Protein AF-A0AAD5EU45-F1 (afdb_monomer_lite)

Foldseek 3Di:
DDDDDDDPDPPVPLPPPQWKKKKKAWPQGIDIDIGDDVPQPVPDDVSNLVVVLCCQCQNDPPPHHVLRCLCRRCPPNTQMAMEMEGEFAWDPPPDPDDTDGDPLHTDPLVSVVSVLVVVCVSHVSHQQHYYYWYWHFAPDPCDPPNDDDGGTDIGTDDDPDDDDDDDDDDPPDDDDDDDDDDPPPVPDDRDGGDDRSVPDPCVPADPLLVQLQVCLQCLPLVSLVVSVVPDDPPDDHPDDSLVSNLSSPVNVLLVQLLVCLLVLVQVSNVVSLVVQCPPPSHDRPLDPSCVNSLLNNLLNLSLSNVLVNLVSVNADDLSSLQNNLQVAPSNLSVVVSNVVSPDDQQDHDFDRSLLSNLLYPNSNLSSLVVPHDQADAGPVQAGSLLSLLLHPDPCSLVSNVSSVVSPHDLLSHPNLLNLLVHPDAPVSSLVSNVSNVVVPRDQFRWHCPVPVVCVVVWTGGSLLSLQQVCVVQPPRHPSVVVNLSSLVVPHDQCDAIPVRDGSLNSHDDDVSNCSSVVSVVVVVPDD

Sequence (527 aa):
MLNPRSRAFDLGLSALCRCTGLIVYSQNGAYGAHFFEAAAWGRGDAAFKEHVEDFLKNGARGSGGLAEFAATLTKDNAGVAAYILTPQQELPDDAEGAPGWVENKLMYGDQVQKLVDLLPEIIPQLRVHIQVNHYQALDGMTGEDGEDVNPGQARLLDTTARGRILLQYDPSNNGVRTYGPNLAVSQLEPGLPYKDPTADPSAGISPESLALSGASDAGDVSRVRALLSSLPDGTTLSIPPAHYLRRARFRSAGNDLKDASKAGEVERVRMVVQAWRADPSLENPITEDMDMPLILAAQNAKSEVVRFFLDEGVPVSPTAVKLAAREGDEAIDVFQAFLDHGWDINSFDRIPALHSATKSLPLTKWFLKNGADPNLISKDGHTPLDFAVTHSTPDVPSVIDLLLSSGALLAHSNALHNALITTHADSDCIAMMGLLLEKGFDVNALSFANQPEFQTRNPSTALHWAVRKHSARRGKKNMLARVGWLLEHGADVEVRDLKGKTPVEGASDEALIELLRGKKDSKKGTA

Secondary structure (DSSP, 8-state):
----S------S-TT-SS-EEEEEEETTEEEEEEE-IIIIITTHHHHHHHHHHHHHHH-STTS--HHHHHHHHTGGG--EEEEEEEEEEEPPTTSSSSS-EEEEEETTHHHHHHHHHHHHHH-GGGGG-EEEEEEEE------TT----SPPPEEE----SS--------TT--S---------GGG---PPP---TTS-TTTT--HHHHHHHHHHHTT-HHHHHHHHHTPPTT---SS-HHHHHHHHHHHHHHHHHHHHHHHT-HHHHHHHHHHHHH-TTSPPSSSGGGHHHHHHHHHTT-HHHHHHHHHTTPPPPHHHHHHHTTTGGGGHHHHHHHHHTT--TT--SSS-HHHHHTT-HHHHHHHHHTT--TTPPPTTS--HHHHHTT---TTHHHHHHHHHHTT--GGG--HHHHHHHSSS-HHHHHHHHHHHHHTT--TTPPTTTT-GGGGGG----HHHHHHHHHHHTTTTS-HHHHHHHHHHTT--TT---TTS--TGGG--SHHHHHHHHHHHHHTTS--

Structure (mmCIF, N/CA/C/O backbone):
data_AF-A0AAD5EU45-F1
#
_entry.id   AF-A0AAD5EU45-F1
#
loop_
_atom_site.group_PDB
_atom_site.id
_atom_site.type_symbol
_atom_site.label_atom_id
_atom_site.label_alt_id
_atom_site.label_comp_id
_atom_site.label_asym_id
_atom_site.label_entity_id
_atom_site.label_seq_id
_atom_site.pdbx_PDB_ins_code
_atom_site.Cartn_x
_atom_site.Cartn_y
_atom_site.Cartn_z
_atom_site.occupancy
_atom_site.B_iso_or_equiv
_atom_site.auth_seq_id
_atom_site.auth_comp_id
_atom_site.auth_asym_id
_atom_site.auth_atom_id
_atom_site.pdbx_PDB_model_num
ATOM 1 N N . MET A 1 1 ? 2.512 -23.106 -17.720 1.00 22.39 1 MET A N 1
ATOM 2 C CA . MET A 1 1 ? 2.597 -23.138 -16.246 1.00 22.39 1 MET A CA 1
ATOM 3 C C . MET A 1 1 ? 3.998 -22.679 -15.829 1.00 22.39 1 MET A C 1
ATOM 5 O O . MET A 1 1 ? 4.949 -23.379 -16.134 1.00 22.39 1 MET A O 1
ATOM 9 N N . LEU A 1 2 ? 4.061 -21.484 -15.214 1.00 22.84 2 LEU A N 1
ATOM 10 C CA . LEU A 1 2 ? 5.120 -20.834 -14.398 1.00 22.84 2 LEU A CA 1
ATOM 11 C C . LEU A 1 2 ? 6.506 -20.414 -14.994 1.00 22.84 2 LEU A C 1
ATOM 13 O O . LEU A 1 2 ? 7.453 -21.189 -15.004 1.00 22.84 2 LEU A O 1
ATOM 17 N N . ASN A 1 3 ? 6.578 -19.126 -15.394 1.00 30.89 3 ASN A N 1
ATOM 18 C CA . ASN A 1 3 ? 7.456 -17.980 -14.997 1.00 30.89 3 ASN A CA 1
ATOM 19 C C . ASN A 1 3 ? 9.022 -18.042 -14.931 1.00 30.89 3 ASN A C 1
ATOM 21 O O . ASN A 1 3 ? 9.577 -18.715 -14.059 1.00 30.89 3 ASN A O 1
ATOM 25 N N . PRO A 1 4 ? 9.726 -17.191 -15.724 1.00 24.84 4 PRO A N 1
ATOM 26 C CA . PRO A 1 4 ? 11.022 -16.554 -15.367 1.00 24.84 4 PRO A CA 1
ATOM 27 C C . PRO A 1 4 ? 11.101 -15.037 -15.755 1.00 24.84 4 PRO A C 1
ATOM 29 O O . PRO A 1 4 ? 10.540 -14.666 -16.774 1.00 24.84 4 PRO A O 1
ATOM 32 N N . ARG A 1 5 ? 11.841 -14.083 -15.157 1.00 27.70 5 ARG A N 1
ATOM 33 C CA . ARG A 1 5 ? 12.869 -13.989 -14.097 1.00 27.70 5 ARG A CA 1
ATOM 34 C C . ARG A 1 5 ? 13.254 -12.489 -13.931 1.00 27.70 5 ARG A C 1
ATOM 36 O O . ARG A 1 5 ? 14.053 -11.986 -14.714 1.00 27.70 5 ARG A O 1
ATOM 43 N N . SER A 1 6 ? 12.873 -11.873 -12.827 1.00 26.42 6 SER A N 1
ATOM 44 C CA . SER A 1 6 ? 13.724 -11.362 -11.760 1.00 26.42 6 SER A CA 1
ATOM 45 C C . SER A 1 6 ? 12.862 -11.395 -10.500 1.00 26.42 6 SER A C 1
ATOM 47 O O . SER A 1 6 ? 11.794 -10.801 -10.357 1.00 26.42 6 SER A O 1
ATOM 49 N N . ARG A 1 7 ? 13.284 -12.266 -9.593 1.00 29.55 7 ARG A N 1
ATOM 50 C CA . ARG A 1 7 ? 12.714 -12.311 -8.261 1.00 29.55 7 ARG A CA 1
ATOM 51 C C . ARG A 1 7 ? 13.495 -11.284 -7.465 1.00 29.55 7 ARG A C 1
ATOM 53 O O . ARG A 1 7 ? 14.724 -11.370 -7.422 1.00 29.55 7 ARG A O 1
ATOM 60 N N . ALA A 1 8 ? 12.786 -10.357 -6.828 1.00 27.95 8 ALA A N 1
ATOM 61 C CA . ALA A 1 8 ? 13.292 -9.734 -5.619 1.00 27.95 8 ALA A CA 1
ATOM 62 C C . ALA A 1 8 ? 13.858 -10.850 -4.734 1.00 27.95 8 ALA A C 1
ATOM 64 O O . ALA A 1 8 ? 13.216 -11.880 -4.508 1.00 27.95 8 ALA A O 1
ATOM 65 N N . PHE A 1 9 ? 15.112 -10.685 -4.348 1.00 31.22 9 PHE A N 1
ATOM 66 C CA . PHE A 1 9 ? 15.833 -11.693 -3.607 1.00 31.22 9 PHE A CA 1
ATOM 67 C C . PHE A 1 9 ? 15.594 -11.437 -2.127 1.00 31.22 9 PHE A C 1
ATOM 69 O O . PHE A 1 9 ? 16.183 -10.529 -1.548 1.00 31.22 9 PHE A O 1
ATOM 76 N N . ASP A 1 10 ? 14.703 -12.216 -1.526 1.00 32.62 10 ASP A N 1
ATOM 77 C CA . ASP A 1 10 ? 14.605 -12.301 -0.077 1.00 32.62 10 ASP A CA 1
ATOM 78 C C . ASP A 1 10 ? 15.494 -13.464 0.369 1.00 32.62 10 ASP A C 1
ATOM 80 O O . ASP A 1 10 ? 15.181 -14.633 0.147 1.00 32.62 10 ASP A O 1
ATOM 84 N N . LEU A 1 11 ? 16.654 -13.149 0.946 1.00 32.88 11 LEU A N 1
ATOM 85 C CA . LEU A 1 11 ? 17.562 -14.151 1.513 1.00 32.88 11 LEU A CA 1
ATOM 86 C C . LEU A 1 11 ? 17.004 -14.763 2.822 1.00 32.88 11 LEU A C 1
ATOM 88 O O . LEU A 1 11 ? 17.735 -15.464 3.516 1.00 32.88 11 LEU A O 1
ATOM 92 N N . GLY A 1 12 ? 15.759 -14.454 3.222 1.00 32.50 12 GLY A N 1
ATOM 93 C CA . GLY A 1 12 ? 15.328 -14.593 4.617 1.00 32.50 12 GLY A CA 1
ATOM 94 C C . GLY A 1 12 ? 16.119 -13.654 5.535 1.00 32.50 12 GLY A C 1
ATOM 95 O O . GLY A 1 12 ? 16.142 -13.818 6.751 1.00 32.50 12 GLY A O 1
ATOM 96 N N . LEU A 1 13 ? 16.790 -12.667 4.934 1.00 36.28 13 LEU A N 1
ATOM 97 C CA . LEU A 1 13 ? 17.600 -11.646 5.582 1.00 36.28 13 LEU A CA 1
ATOM 98 C C . LEU A 1 13 ? 16.760 -10.391 5.815 1.00 36.28 13 LEU A C 1
ATOM 100 O O . LEU A 1 13 ? 17.263 -9.271 5.738 1.00 36.28 13 LEU A O 1
ATOM 104 N N . SER A 1 14 ? 15.491 -10.572 6.184 1.00 32.91 14 SER A N 1
ATOM 105 C CA . SER A 1 14 ? 14.615 -9.537 6.740 1.00 32.91 14 SER A CA 1
ATOM 106 C C . SER A 1 14 ? 15.114 -9.026 8.105 1.00 32.91 14 SER A C 1
ATOM 108 O O . SER A 1 14 ? 14.323 -8.628 8.947 1.00 32.91 14 SER A O 1
ATOM 110 N N . ALA A 1 15 ? 16.416 -9.121 8.369 1.00 34.00 15 ALA A N 1
ATOM 111 C CA . ALA A 1 15 ? 17.097 -8.810 9.610 1.00 34.00 15 ALA A CA 1
ATOM 112 C C . ALA A 1 15 ? 18.589 -8.525 9.354 1.00 34.00 15 ALA A C 1
ATOM 114 O O . ALA A 1 15 ? 19.418 -8.891 10.183 1.00 34.00 15 ALA A O 1
ATOM 115 N N . LEU A 1 16 ? 18.976 -7.898 8.230 1.00 39.44 16 LEU A N 1
ATOM 116 C CA . LEU A 1 16 ? 20.341 -7.365 8.089 1.00 39.44 16 LEU A CA 1
ATOM 117 C C . LEU A 1 16 ? 20.495 -6.088 8.924 1.00 39.44 16 LEU A C 1
ATOM 119 O O . LEU A 1 16 ? 20.596 -4.969 8.434 1.00 39.44 16 LEU A O 1
ATOM 123 N N . CYS A 1 17 ? 20.542 -6.333 10.223 1.00 43.28 17 CYS A N 1
ATOM 124 C CA . CYS A 1 17 ? 21.034 -5.544 11.339 1.00 43.28 17 CYS A CA 1
ATOM 125 C C . CYS A 1 17 ? 22.485 -5.053 11.189 1.00 43.28 17 CYS A C 1
ATOM 127 O O . CYS A 1 17 ? 23.255 -5.207 12.127 1.00 43.28 17 CYS A O 1
ATOM 129 N N . ARG A 1 18 ? 22.906 -4.529 10.027 1.00 50.75 18 ARG A N 1
ATOM 130 C CA . ARG A 1 18 ? 24.334 -4.227 9.762 1.00 50.75 18 ARG A CA 1
ATOM 131 C C . ARG A 1 18 ? 25.237 -5.475 9.907 1.00 50.75 18 ARG A C 1
ATOM 133 O O . ARG A 1 18 ? 26.339 -5.421 10.439 1.00 50.75 18 ARG A O 1
ATOM 140 N N . CYS A 1 19 ? 24.758 -6.629 9.445 1.00 54.72 19 CYS A N 1
ATOM 141 C CA . CYS A 1 19 ? 25.350 -7.938 9.721 1.00 54.72 19 CYS A CA 1
ATOM 142 C C . CYS A 1 19 ? 26.057 -8.541 8.476 1.00 54.72 19 CYS A C 1
ATOM 144 O O . CYS A 1 19 ? 25.716 -8.213 7.344 1.00 54.72 19 CYS A O 1
ATOM 146 N N . THR A 1 20 ? 27.059 -9.416 8.656 1.00 63.62 20 THR A N 1
ATOM 147 C CA . THR A 1 20 ? 27.813 -10.030 7.530 1.00 63.62 20 THR A CA 1
ATOM 148 C C . THR A 1 20 ? 27.309 -11.445 7.230 1.00 63.62 20 THR A C 1
ATOM 150 O O . THR A 1 20 ? 27.144 -12.253 8.145 1.00 63.62 20 THR A O 1
ATOM 153 N N . GLY A 1 21 ? 27.095 -11.773 5.953 1.00 68.69 21 GLY A N 1
ATOM 154 C CA . GLY A 1 21 ? 26.659 -13.093 5.479 1.00 68.69 21 GLY A CA 1
ATOM 155 C C . GLY A 1 21 ? 27.736 -13.855 4.700 1.00 68.69 21 GLY A C 1
ATOM 156 O O . GLY A 1 21 ? 28.569 -13.251 4.031 1.00 68.69 21 GLY A O 1
ATOM 157 N N . LEU A 1 22 ? 27.695 -15.189 4.748 1.00 72.19 22 LEU A N 1
ATOM 158 C CA . LEU A 1 22 ? 28.527 -16.104 3.959 1.00 72.19 22 LEU A CA 1
ATOM 159 C C . LEU A 1 22 ? 27.644 -17.142 3.263 1.00 72.19 22 LEU A C 1
ATOM 161 O O . LEU A 1 22 ? 26.809 -17.781 3.899 1.00 72.19 22 LEU A O 1
ATOM 165 N N . ILE A 1 23 ? 27.885 -17.366 1.976 1.00 67.31 23 ILE A N 1
ATOM 166 C CA . ILE A 1 23 ? 27.244 -18.409 1.175 1.00 67.31 23 ILE A CA 1
ATOM 167 C C . ILE A 1 23 ? 28.338 -19.179 0.438 1.00 67.31 23 ILE A C 1
ATOM 169 O O . ILE A 1 23 ? 29.120 -18.580 -0.288 1.00 67.31 23 ILE A O 1
ATOM 173 N N . VAL A 1 24 ? 28.389 -20.499 0.578 1.00 64.38 24 VAL A N 1
ATOM 174 C CA . VAL A 1 24 ? 29.283 -21.380 -0.189 1.00 64.38 24 VAL A CA 1
ATOM 175 C C . VAL A 1 24 ? 28.426 -22.338 -0.997 1.00 64.38 24 VAL A C 1
ATOM 177 O O . VAL A 1 24 ? 27.511 -22.942 -0.451 1.00 64.38 24 VAL A O 1
ATOM 180 N N . TYR A 1 25 ? 28.689 -22.495 -2.289 1.00 59.91 25 TYR A N 1
ATOM 181 C CA . TYR A 1 25 ? 27.845 -23.310 -3.159 1.00 59.91 25 TYR A CA 1
ATOM 182 C C . TYR A 1 25 ? 28.654 -24.072 -4.207 1.00 59.91 25 TYR A C 1
ATOM 184 O O . TYR A 1 25 ? 29.772 -23.698 -4.564 1.00 59.91 25 TYR A O 1
ATOM 192 N N . SER A 1 26 ? 28.067 -25.161 -4.694 1.00 60.56 26 SER A N 1
ATOM 193 C CA . SER A 1 26 ? 28.571 -25.974 -5.796 1.00 60.56 26 SER A CA 1
ATOM 194 C C . SER A 1 26 ? 27.420 -26.667 -6.524 1.00 60.56 26 SER A C 1
ATOM 196 O O . SER A 1 26 ? 26.250 -26.530 -6.168 1.00 60.56 26 SER A O 1
ATOM 198 N N . GLN A 1 27 ? 27.752 -27.481 -7.526 1.00 51.25 27 GLN A N 1
ATOM 199 C CA . GLN A 1 27 ? 26.784 -28.348 -8.211 1.00 51.25 27 GLN A CA 1
ATOM 200 C C . GLN A 1 27 ? 26.157 -29.410 -7.290 1.00 51.25 27 GLN A C 1
ATOM 202 O O . GLN A 1 27 ? 25.120 -29.975 -7.628 1.00 51.25 27 GLN A O 1
ATOM 207 N N . ASN A 1 28 ? 26.769 -29.667 -6.131 1.00 48.06 28 ASN A N 1
ATOM 208 C CA . ASN A 1 28 ? 26.369 -30.724 -5.206 1.00 48.06 28 ASN A CA 1
ATOM 209 C C . ASN A 1 28 ? 25.684 -30.207 -3.934 1.00 48.06 28 ASN A C 1
ATOM 211 O O . ASN A 1 28 ? 25.278 -31.015 -3.099 1.00 48.06 28 ASN A O 1
ATOM 215 N N . GLY A 1 29 ? 25.544 -28.889 -3.762 1.00 51.66 29 GLY A N 1
ATOM 216 C CA . GLY A 1 29 ? 24.835 -28.311 -2.622 1.00 51.66 29 GLY A CA 1
ATOM 217 C C . GLY A 1 29 ? 25.193 -26.855 -2.338 1.00 51.66 29 GLY A C 1
ATOM 218 O O . GLY A 1 29 ? 25.948 -26.226 -3.077 1.00 51.66 29 GLY A O 1
ATOM 219 N N . ALA A 1 30 ? 24.657 -26.329 -1.235 1.00 56.16 30 ALA A N 1
ATOM 220 C CA . ALA A 1 30 ? 24.977 -25.001 -0.723 1.00 56.16 30 ALA A CA 1
ATOM 221 C C . ALA A 1 30 ? 25.004 -24.982 0.814 1.00 56.16 30 ALA A C 1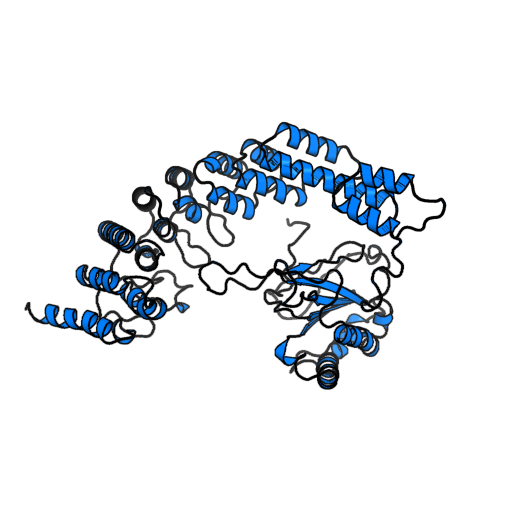
ATOM 223 O O . ALA A 1 30 ? 24.303 -25.757 1.463 1.00 56.16 30 ALA A O 1
ATOM 224 N N . TYR A 1 31 ? 25.805 -24.080 1.373 1.00 61.16 31 TYR A N 1
ATOM 225 C CA . TYR A 1 31 ? 25.955 -23.782 2.793 1.00 61.16 31 TYR A CA 1
ATOM 226 C C . TYR A 1 31 ? 25.794 -22.273 3.007 1.00 61.16 31 TYR A C 1
ATOM 228 O O . TYR A 1 31 ? 26.350 -21.485 2.242 1.00 61.16 31 TYR A O 1
ATOM 236 N N . GLY A 1 32 ? 25.057 -21.863 4.040 1.00 62.25 32 GLY A N 1
ATOM 237 C CA . GLY A 1 32 ? 24.809 -20.454 4.359 1.00 62.25 32 GLY A CA 1
ATOM 238 C C . GLY A 1 32 ? 25.018 -20.154 5.842 1.00 62.25 32 GLY A C 1
ATOM 239 O O . GLY A 1 32 ? 24.657 -20.964 6.692 1.00 62.25 32 GLY A O 1
ATOM 240 N N . ALA A 1 33 ? 25.589 -18.990 6.149 1.00 62.22 33 ALA A N 1
ATOM 241 C CA . ALA A 1 33 ? 25.830 -18.509 7.507 1.00 62.22 33 ALA A CA 1
ATOM 242 C C . ALA A 1 33 ? 25.665 -16.983 7.613 1.00 62.22 33 ALA A C 1
ATOM 244 O O . ALA A 1 33 ? 25.878 -16.259 6.641 1.00 62.22 33 ALA A O 1
ATOM 245 N N . HIS A 1 34 ? 25.310 -16.494 8.804 1.00 61.84 34 HIS A N 1
ATOM 246 C CA . HIS A 1 34 ? 25.114 -15.071 9.095 1.00 61.84 34 HIS A CA 1
ATOM 247 C C . HIS A 1 34 ? 25.688 -14.704 10.473 1.00 61.84 34 HIS A C 1
ATOM 249 O O . HIS A 1 34 ? 25.480 -15.442 11.438 1.00 61.84 34 HIS A O 1
ATOM 255 N N . PHE A 1 35 ? 26.392 -13.572 10.579 1.00 61.50 35 PHE A N 1
ATOM 256 C CA . PHE A 1 35 ? 27.145 -13.162 11.772 1.00 61.50 35 PHE A CA 1
ATOM 257 C C . PHE A 1 35 ? 26.635 -11.811 12.331 1.00 61.50 35 PHE A C 1
ATOM 259 O O . PHE A 1 35 ? 26.698 -10.800 11.633 1.00 61.50 35 PHE A O 1
ATOM 266 N N . PHE A 1 36 ? 26.155 -11.787 13.590 1.00 50.12 36 PHE A N 1
ATOM 267 C CA . PHE A 1 36 ? 25.565 -10.607 14.263 1.00 50.12 36 PHE A CA 1
ATOM 268 C C . PHE A 1 36 ? 26.579 -9.726 15.028 1.00 50.12 36 PHE A C 1
ATOM 270 O O . PHE A 1 36 ? 27.476 -10.241 15.704 1.00 50.12 36 PHE A O 1
ATOM 277 N N . GLU A 1 37 ? 26.338 -8.407 15.010 1.00 48.25 37 GLU A N 1
ATOM 278 C CA . GLU A 1 37 ? 27.181 -7.306 15.523 1.00 48.25 37 GLU A CA 1
ATOM 279 C C . GLU A 1 37 ? 27.624 -7.467 17.000 1.00 48.25 37 GLU A C 1
ATOM 281 O O . GLU A 1 37 ? 28.813 -7.416 17.314 1.00 48.25 37 GLU A O 1
ATOM 286 N N . ALA A 1 38 ? 26.703 -7.761 17.927 1.00 35.72 38 ALA A N 1
ATOM 287 C CA . ALA A 1 38 ? 27.009 -7.740 19.367 1.00 35.72 38 ALA A CA 1
ATOM 288 C C . ALA A 1 38 ? 27.622 -9.040 19.932 1.00 35.72 38 ALA A C 1
ATOM 290 O O . ALA A 1 38 ? 28.241 -9.022 20.997 1.00 35.72 38 ALA A O 1
ATOM 291 N N . ALA A 1 39 ? 27.464 -10.176 19.243 1.00 40.50 39 ALA A N 1
ATOM 292 C CA . ALA A 1 39 ? 27.905 -11.482 19.746 1.00 40.50 39 ALA A CA 1
ATOM 293 C C . ALA A 1 39 ? 29.197 -11.990 19.087 1.00 40.50 39 ALA A C 1
ATOM 295 O O . ALA A 1 39 ? 29.985 -12.649 19.762 1.00 40.50 39 ALA A O 1
ATOM 296 N N . ALA A 1 40 ? 29.439 -11.666 17.810 1.00 44.31 40 ALA A N 1
ATOM 297 C CA . ALA A 1 40 ? 30.619 -12.143 17.082 1.00 44.31 40 ALA A CA 1
ATOM 298 C C . ALA A 1 40 ? 31.750 -11.097 16.969 1.00 44.31 40 ALA A C 1
ATOM 300 O O . ALA A 1 40 ? 32.910 -11.485 16.896 1.00 44.31 40 ALA A O 1
ATOM 301 N N . TRP A 1 41 ? 31.451 -9.790 17.025 1.00 47.34 41 TRP A N 1
ATOM 302 C CA . TRP A 1 41 ? 32.401 -8.729 16.634 1.00 47.34 41 TRP A CA 1
ATOM 303 C C . TRP A 1 41 ? 32.811 -7.822 17.812 1.00 47.34 41 TRP A C 1
ATOM 305 O O . TRP A 1 41 ? 33.841 -7.156 17.758 1.00 47.34 41 TRP A O 1
ATOM 315 N N . GLY A 1 42 ? 32.065 -7.851 18.925 1.00 40.31 42 GLY A N 1
ATOM 316 C CA . GLY A 1 42 ? 32.251 -6.966 20.087 1.00 40.31 42 GLY A CA 1
ATOM 317 C C . GLY A 1 42 ? 33.303 -7.373 21.137 1.00 40.31 42 GLY A C 1
ATOM 318 O O . GLY A 1 42 ? 33.395 -6.710 22.167 1.00 40.31 42 GLY A O 1
ATOM 319 N N . ARG A 1 43 ? 34.090 -8.448 20.943 1.00 37.72 43 ARG A N 1
ATOM 320 C CA . ARG A 1 43 ? 35.090 -8.933 21.937 1.00 37.72 43 ARG A CA 1
ATOM 321 C C . ARG A 1 43 ? 36.551 -8.881 21.473 1.00 37.72 43 ARG A C 1
ATOM 323 O O . ARG A 1 43 ? 37.396 -9.602 22.001 1.00 37.72 43 ARG A O 1
ATOM 330 N N . GLY A 1 44 ? 36.862 -8.008 20.520 1.00 49.09 44 GLY A N 1
ATOM 331 C CA . GLY A 1 44 ? 38.217 -7.853 20.002 1.00 49.09 44 GLY A CA 1
ATOM 332 C C . GLY A 1 44 ? 38.646 -8.974 19.049 1.00 49.09 44 GLY A C 1
ATOM 333 O O . GLY A 1 44 ? 38.026 -10.028 18.920 1.00 49.09 44 GLY A O 1
ATOM 334 N N . ASP A 1 45 ? 39.746 -8.703 18.361 1.00 53.81 45 ASP A N 1
ATOM 335 C CA . ASP A 1 45 ? 40.134 -9.335 17.100 1.00 53.81 45 ASP A CA 1
ATOM 336 C C . ASP A 1 45 ? 40.563 -10.819 17.222 1.00 53.81 45 ASP A C 1
ATOM 338 O O . ASP A 1 45 ? 40.503 -11.586 16.257 1.00 53.81 45 ASP A O 1
ATOM 342 N N . ALA A 1 46 ? 40.968 -11.238 18.428 1.00 53.44 46 ALA A N 1
ATOM 343 C CA . ALA A 1 46 ? 41.381 -12.609 18.740 1.00 53.44 46 ALA A CA 1
ATOM 344 C C . ALA A 1 46 ? 40.190 -13.538 19.045 1.00 53.44 46 ALA A C 1
ATOM 346 O O . ALA A 1 46 ? 40.144 -14.660 18.547 1.00 53.44 46 ALA A O 1
ATOM 347 N N . ALA A 1 47 ? 39.199 -13.052 19.801 1.00 52.72 47 ALA A N 1
ATOM 348 C CA . ALA A 1 47 ? 37.994 -13.817 20.132 1.00 52.72 47 ALA A CA 1
ATOM 349 C C . ALA A 1 47 ? 37.067 -14.002 18.916 1.00 52.72 47 ALA A C 1
ATOM 351 O O . ALA A 1 47 ? 36.325 -14.984 18.853 1.00 52.72 47 ALA A O 1
ATOM 352 N N . PHE A 1 48 ? 37.135 -13.074 17.950 1.00 56.97 48 PHE A N 1
ATOM 353 C CA . PHE A 1 48 ? 36.456 -13.166 16.655 1.00 56.97 48 PHE A CA 1
ATOM 354 C C . PHE A 1 48 ? 36.933 -14.380 15.851 1.00 56.97 48 PHE A C 1
ATOM 356 O O . PHE A 1 48 ? 36.116 -15.205 15.441 1.00 56.97 48 PHE A O 1
ATOM 363 N N . LYS A 1 49 ? 38.258 -14.509 15.659 1.00 59.78 49 LYS A N 1
ATOM 364 C CA . LYS A 1 49 ? 38.839 -15.606 14.875 1.00 59.78 49 LYS A CA 1
ATOM 365 C C . LYS A 1 49 ? 38.430 -16.959 15.457 1.00 59.78 49 LYS A C 1
ATOM 367 O O . LYS A 1 49 ? 37.951 -17.806 14.717 1.00 59.78 49 LYS A O 1
ATOM 372 N N . GLU A 1 50 ? 38.552 -17.120 16.773 1.00 64.94 50 GLU A N 1
ATOM 373 C CA . GLU A 1 50 ? 38.249 -18.376 17.464 1.00 64.94 50 GLU A CA 1
ATOM 374 C C . GLU A 1 50 ? 36.770 -18.784 17.331 1.00 64.94 50 GLU A C 1
ATOM 376 O O . GLU A 1 50 ? 36.486 -19.931 16.999 1.00 64.94 50 GLU A O 1
ATOM 381 N N . HIS A 1 51 ? 35.821 -17.851 17.491 1.00 67.31 51 HIS A N 1
ATOM 382 C CA . HIS A 1 51 ? 34.388 -18.159 17.371 1.00 67.31 51 HIS A CA 1
ATOM 383 C C . HIS A 1 51 ? 33.936 -18.459 15.939 1.00 67.31 51 HIS A C 1
ATOM 385 O O . HIS A 1 51 ? 33.133 -19.367 15.727 1.00 67.31 51 HIS A O 1
ATOM 391 N N . VAL A 1 52 ? 34.403 -17.685 14.953 1.00 72.06 52 VAL A N 1
ATOM 392 C CA . VAL A 1 52 ? 34.020 -17.895 13.547 1.00 72.06 52 VAL A CA 1
ATOM 393 C C . VAL A 1 52 ? 34.639 -19.185 13.018 1.00 72.06 52 VAL A C 1
ATOM 395 O O . VAL A 1 52 ? 33.970 -19.952 12.328 1.00 72.06 52 VAL A O 1
ATOM 398 N N . GLU A 1 53 ? 35.892 -19.457 13.375 1.00 75.06 53 GLU A N 1
ATOM 399 C CA . GLU A 1 53 ? 36.584 -20.685 13.001 1.00 75.06 53 GLU A CA 1
ATOM 400 C C . GLU A 1 53 ? 35.939 -21.925 13.629 1.00 75.06 53 GLU A C 1
ATOM 402 O O . GLU A 1 53 ? 35.683 -22.897 12.915 1.00 75.06 53 GLU A O 1
ATOM 407 N N . ASP A 1 54 ? 35.606 -21.877 14.923 1.00 71.94 54 ASP A N 1
ATOM 408 C CA . ASP A 1 54 ? 34.875 -22.950 15.602 1.00 71.94 54 ASP A CA 1
ATOM 409 C C . ASP A 1 54 ? 33.498 -23.177 14.967 1.00 71.94 54 ASP A C 1
ATOM 411 O O . ASP A 1 54 ? 33.159 -24.305 14.617 1.00 71.94 54 ASP A O 1
ATOM 415 N N . PHE A 1 55 ? 32.737 -22.112 14.699 1.00 72.44 55 PHE A N 1
ATOM 416 C CA . PHE A 1 55 ? 31.435 -22.226 14.044 1.00 72.44 55 PHE A CA 1
ATOM 417 C C . PHE A 1 55 ? 31.532 -22.841 12.639 1.00 72.44 55 PHE A C 1
ATOM 419 O O . PHE A 1 55 ? 30.742 -23.717 12.290 1.00 72.44 55 PHE A O 1
ATOM 426 N N . LEU A 1 56 ? 32.502 -22.429 11.818 1.00 75.94 56 LEU A N 1
ATOM 427 C CA . LEU A 1 56 ? 32.663 -22.988 10.473 1.00 75.94 56 LEU A CA 1
ATOM 428 C C . LEU A 1 56 ? 33.161 -24.438 10.494 1.00 75.94 56 LEU A C 1
ATOM 430 O O . LEU A 1 56 ? 32.839 -25.200 9.583 1.00 75.94 56 LEU A O 1
ATOM 434 N N . LYS A 1 57 ? 33.922 -24.852 11.508 1.00 79.06 57 LYS A N 1
ATOM 435 C CA . LYS A 1 57 ? 34.409 -26.234 11.617 1.00 79.06 57 LYS A CA 1
ATOM 436 C C . LYS A 1 57 ? 33.385 -27.165 12.266 1.00 79.06 57 LYS A C 1
ATOM 438 O O . LYS A 1 57 ? 33.163 -28.261 11.764 1.00 79.06 57 LYS A O 1
ATOM 443 N N . ASN A 1 58 ? 32.733 -26.710 13.329 1.00 70.25 58 ASN A N 1
ATOM 444 C CA . ASN A 1 58 ? 31.949 -27.551 14.233 1.00 70.25 58 ASN A CA 1
ATOM 445 C C . ASN A 1 58 ? 30.441 -27.234 14.224 1.00 70.25 58 ASN A C 1
ATOM 447 O O . ASN A 1 58 ? 29.640 -28.058 14.666 1.00 70.25 58 ASN A O 1
ATOM 451 N N . GLY A 1 59 ? 30.030 -26.087 13.674 1.00 62.38 59 GLY A N 1
ATOM 452 C CA . GLY A 1 59 ? 28.631 -25.654 13.608 1.00 62.38 59 GLY A CA 1
ATOM 453 C C . GLY A 1 59 ? 28.051 -25.231 14.963 1.00 62.38 59 GLY A C 1
ATOM 454 O O . GLY A 1 59 ? 28.669 -25.381 16.016 1.00 62.38 59 GLY A O 1
ATOM 455 N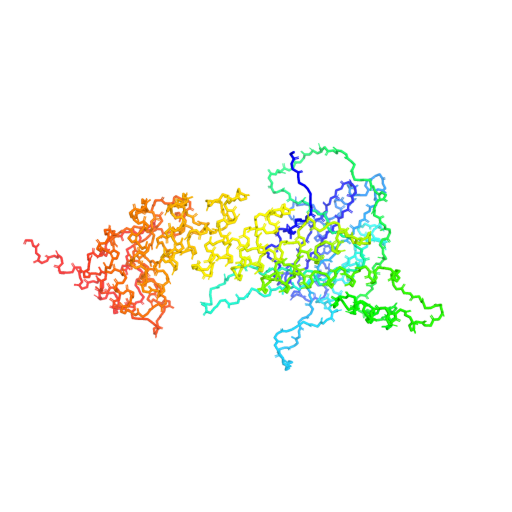 N . ALA A 1 60 ? 26.822 -24.710 14.961 1.00 54.03 60 ALA A N 1
ATOM 456 C CA . ALA A 1 60 ? 26.078 -24.447 16.194 1.00 54.03 60 ALA A CA 1
ATOM 457 C C . ALA A 1 60 ? 25.242 -25.682 16.563 1.00 54.03 60 ALA A C 1
ATOM 459 O O . ALA A 1 60 ? 24.550 -26.219 15.706 1.00 54.03 60 ALA A O 1
ATOM 460 N N . ARG A 1 61 ? 25.308 -26.130 17.830 1.00 45.31 61 ARG A N 1
ATOM 461 C CA . ARG A 1 61 ? 24.536 -27.247 18.440 1.00 45.31 61 ARG A CA 1
ATOM 462 C C . ARG A 1 61 ? 23.657 -28.051 17.455 1.00 45.31 61 ARG A C 1
ATOM 464 O O . ARG A 1 61 ? 22.448 -27.848 17.392 1.00 45.31 61 ARG A O 1
ATOM 471 N N . GLY A 1 62 ? 24.272 -28.994 16.736 1.00 42.62 62 GLY A N 1
ATOM 472 C CA . GLY A 1 62 ? 23.574 -29.978 15.898 1.00 42.62 62 GLY A CA 1
ATOM 473 C C . GLY A 1 62 ? 23.316 -29.593 14.435 1.00 42.62 62 GLY A C 1
ATOM 474 O O . GLY A 1 62 ? 22.691 -30.385 13.739 1.00 42.62 62 GLY A O 1
ATOM 475 N N . SER A 1 63 ? 23.782 -28.433 13.949 1.00 50.78 63 SER A N 1
ATOM 476 C CA . SER A 1 63 ? 23.585 -28.006 12.550 1.00 50.78 63 SER A CA 1
ATOM 477 C C . SER A 1 63 ? 24.647 -28.505 11.562 1.00 50.78 63 SER A C 1
ATOM 479 O O . SER A 1 63 ? 24.421 -28.415 10.359 1.00 50.78 63 SER A O 1
ATOM 481 N N . GLY A 1 64 ? 25.795 -28.979 12.059 1.00 58.31 64 GLY A N 1
ATOM 482 C CA . GLY A 1 64 ? 26.985 -29.268 11.258 1.00 58.31 64 GLY A CA 1
ATOM 483 C C . GLY A 1 64 ? 27.661 -28.002 10.721 1.00 58.31 64 GLY A C 1
ATOM 484 O O . GLY A 1 64 ? 26.999 -27.070 10.262 1.00 58.31 64 GLY A O 1
ATOM 485 N N . GLY A 1 65 ? 28.986 -27.912 10.843 1.00 71.94 65 GLY A N 1
ATOM 486 C CA . GLY A 1 65 ? 29.767 -26.776 10.332 1.00 71.94 65 GLY A CA 1
ATOM 487 C C . GLY A 1 65 ? 30.019 -26.875 8.825 1.00 71.94 65 GLY A C 1
ATOM 488 O O . GLY A 1 65 ? 29.850 -27.935 8.224 1.00 71.94 65 GLY A O 1
ATOM 489 N N . LEU A 1 66 ? 30.509 -25.801 8.201 1.00 78.81 66 LEU A N 1
ATOM 490 C CA . LEU A 1 66 ? 30.972 -25.807 6.805 1.00 78.81 66 LEU A CA 1
ATOM 491 C C . LEU A 1 66 ? 31.952 -26.959 6.512 1.00 78.81 66 LEU A C 1
ATOM 493 O O . LEU A 1 66 ? 31.892 -27.539 5.430 1.00 78.81 66 LEU A O 1
ATOM 497 N N . ALA A 1 67 ? 32.819 -27.325 7.462 1.00 79.19 67 ALA A N 1
ATOM 498 C CA . ALA A 1 67 ? 33.738 -28.455 7.305 1.00 79.19 67 ALA A CA 1
ATOM 499 C C . ALA A 1 67 ? 33.015 -29.802 7.101 1.00 79.19 67 ALA A C 1
ATOM 501 O O . ALA A 1 67 ? 33.485 -30.640 6.334 1.00 79.19 67 ALA A O 1
ATOM 502 N N . GLU A 1 68 ? 31.850 -29.997 7.721 1.00 75.75 68 GLU A N 1
ATOM 503 C CA . GLU A 1 68 ? 31.021 -31.191 7.526 1.00 75.75 68 GLU A CA 1
ATOM 504 C C . GLU A 1 68 ? 30.365 -31.194 6.135 1.00 75.75 68 GLU A C 1
ATOM 506 O O . GLU A 1 68 ? 30.329 -32.215 5.444 1.00 75.75 68 GLU A O 1
ATOM 511 N N . PHE A 1 69 ? 29.920 -30.024 5.667 1.00 73.12 69 PHE A N 1
ATOM 512 C CA . PHE A 1 69 ? 29.316 -29.866 4.341 1.00 73.12 69 PHE A CA 1
ATOM 513 C C . PHE A 1 69 ? 30.336 -29.881 3.195 1.00 73.12 69 PHE A C 1
ATOM 515 O O . PHE A 1 69 ? 29.973 -30.210 2.063 1.00 73.12 69 PHE A O 1
ATOM 522 N N . ALA A 1 70 ? 31.611 -29.586 3.463 1.00 80.81 70 ALA A N 1
ATOM 523 C CA . ALA A 1 70 ? 32.672 -29.492 2.462 1.00 80.81 70 ALA A CA 1
ATOM 524 C C . ALA A 1 70 ? 32.789 -30.749 1.587 1.00 80.81 70 ALA A C 1
ATOM 526 O O . ALA A 1 70 ? 32.894 -30.642 0.365 1.00 80.81 70 ALA A O 1
ATOM 527 N N . ALA A 1 71 ? 32.710 -31.945 2.175 1.00 78.06 71 ALA A N 1
ATOM 528 C CA . ALA A 1 71 ? 32.795 -33.200 1.423 1.00 78.06 71 ALA A CA 1
ATOM 529 C C . ALA A 1 71 ? 31.618 -33.385 0.449 1.00 78.06 71 ALA A C 1
ATOM 531 O O . ALA A 1 71 ? 31.786 -33.925 -0.643 1.00 78.06 71 ALA A O 1
ATOM 532 N N . THR A 1 72 ? 30.432 -32.897 0.820 1.00 70.75 72 THR A N 1
ATOM 533 C CA . THR A 1 72 ? 29.249 -32.917 -0.048 1.00 70.75 72 THR A CA 1
ATOM 534 C C . THR A 1 72 ? 29.400 -31.901 -1.173 1.00 70.75 72 THR A C 1
ATOM 536 O O . THR A 1 72 ? 29.202 -32.239 -2.336 1.00 70.75 72 THR A O 1
ATOM 539 N N . LEU A 1 73 ? 29.822 -30.678 -0.844 1.00 63.25 73 LEU A N 1
ATOM 540 C CA . LEU A 1 73 ? 30.008 -29.601 -1.817 1.00 63.25 73 LEU A CA 1
ATOM 541 C C . LEU A 1 73 ? 31.064 -29.957 -2.871 1.00 63.25 73 LEU A C 1
ATOM 543 O O . LEU A 1 73 ? 30.861 -29.706 -4.055 1.00 63.25 73 LEU A O 1
ATOM 547 N N . THR A 1 74 ? 32.157 -30.589 -2.460 1.00 73.06 74 THR A N 1
ATOM 548 C CA . THR A 1 74 ? 33.319 -30.877 -3.318 1.00 73.06 74 THR A CA 1
ATOM 549 C C . THR A 1 74 ? 33.307 -32.273 -3.944 1.00 73.06 74 THR A C 1
ATOM 551 O O . THR A 1 74 ? 34.268 -32.670 -4.611 1.00 73.06 74 THR A O 1
ATOM 554 N N . LYS A 1 75 ? 32.218 -33.029 -3.753 1.00 69.12 75 LYS A N 1
ATOM 555 C CA . LYS A 1 75 ? 32.051 -34.373 -4.310 1.00 69.12 75 LYS A CA 1
ATOM 556 C C . LYS A 1 75 ? 32.282 -34.375 -5.831 1.00 69.12 75 LYS A C 1
ATOM 558 O O . LYS A 1 75 ? 31.931 -33.425 -6.524 1.00 69.12 75 LYS A O 1
ATOM 563 N N . ASP A 1 76 ? 32.901 -35.430 -6.353 1.00 73.12 76 ASP A N 1
ATOM 564 C CA . ASP A 1 76 ? 33.174 -35.595 -7.790 1.00 73.12 76 ASP A CA 1
ATOM 565 C C . ASP A 1 76 ? 33.984 -34.433 -8.417 1.00 73.12 76 ASP A C 1
ATOM 567 O O . ASP A 1 76 ? 33.864 -34.149 -9.607 1.00 73.12 76 ASP A O 1
ATOM 571 N N . ASN A 1 77 ? 34.831 -33.766 -7.616 1.00 66.25 77 ASN A N 1
ATOM 572 C CA . ASN A 1 77 ? 35.618 -32.584 -8.000 1.00 66.25 77 ASN A CA 1
ATOM 573 C C . ASN A 1 77 ? 34.766 -31.410 -8.512 1.00 66.25 77 ASN A C 1
ATOM 575 O O . ASN A 1 77 ? 35.207 -30.645 -9.374 1.00 66.25 77 ASN A O 1
ATOM 579 N N . ALA A 1 78 ? 33.543 -31.256 -7.997 1.00 57.41 78 ALA A N 1
ATOM 580 C CA . ALA A 1 78 ? 32.698 -30.130 -8.362 1.00 57.41 78 ALA A CA 1
ATOM 581 C C . ALA A 1 78 ? 33.351 -28.793 -7.988 1.00 57.41 78 ALA A C 1
ATOM 583 O O . ALA A 1 78 ? 33.863 -28.614 -6.883 1.00 57.41 78 ALA A O 1
ATOM 584 N N . GLY A 1 79 ? 33.283 -27.835 -8.915 1.00 62.81 79 GLY A N 1
ATOM 585 C CA . GLY A 1 79 ? 33.695 -26.461 -8.655 1.00 62.81 79 GLY A CA 1
ATOM 586 C C . GLY A 1 79 ? 32.850 -25.847 -7.540 1.00 62.81 79 GLY A C 1
ATOM 587 O O . GLY A 1 79 ? 31.618 -25.894 -7.587 1.00 62.81 79 GLY A O 1
ATOM 588 N N . VAL A 1 80 ? 33.529 -25.281 -6.549 1.00 63.31 80 VAL A N 1
ATOM 589 C CA . VAL A 1 80 ? 32.953 -24.579 -5.398 1.00 63.31 80 VAL A CA 1
ATOM 590 C C . VAL A 1 80 ? 33.277 -23.099 -5.492 1.00 63.31 80 VAL A C 1
ATOM 592 O O . VAL A 1 80 ? 34.377 -22.727 -5.902 1.00 63.31 80 VAL A O 1
ATOM 595 N N . ALA A 1 81 ? 32.334 -22.266 -5.069 1.00 62.47 81 ALA A N 1
ATOM 596 C CA . ALA A 1 81 ? 32.523 -20.830 -4.951 1.00 62.47 81 ALA A CA 1
ATOM 597 C C . ALA A 1 81 ? 31.897 -20.306 -3.654 1.00 62.47 81 ALA A C 1
ATOM 599 O O . ALA A 1 81 ? 30.938 -20.883 -3.133 1.00 62.47 81 ALA A O 1
ATOM 600 N N . ALA A 1 82 ? 32.450 -19.215 -3.131 1.00 68.56 82 ALA A N 1
ATOM 601 C CA . ALA A 1 82 ? 31.962 -18.557 -1.927 1.00 68.56 82 ALA A CA 1
ATOM 602 C C . ALA A 1 82 ? 31.631 -17.085 -2.183 1.00 68.56 82 ALA A C 1
ATOM 604 O O . ALA A 1 82 ? 32.375 -16.381 -2.863 1.00 68.56 82 ALA A O 1
ATOM 605 N N . TYR A 1 83 ? 30.536 -16.624 -1.587 1.00 66.12 83 TYR A N 1
ATOM 606 C CA . TYR A 1 83 ? 30.095 -15.239 -1.551 1.00 66.12 83 TYR A CA 1
ATOM 607 C C . TYR A 1 83 ? 30.056 -14.747 -0.109 1.00 66.12 83 TYR A C 1
ATOM 609 O O . TYR A 1 83 ? 29.377 -15.339 0.728 1.00 66.12 83 TYR A O 1
ATOM 617 N N . ILE A 1 84 ? 30.740 -13.645 0.173 1.00 71.69 84 ILE A N 1
ATOM 618 C CA . ILE A 1 84 ? 30.660 -12.926 1.446 1.00 71.69 84 ILE A CA 1
ATOM 619 C C . ILE A 1 84 ? 29.902 -11.626 1.189 1.00 71.69 84 ILE A C 1
ATOM 621 O O . ILE A 1 84 ? 30.188 -10.934 0.217 1.00 71.69 84 ILE A O 1
ATOM 625 N N . LEU A 1 85 ? 28.922 -11.306 2.027 1.00 68.88 85 LEU A N 1
ATOM 626 C CA . LEU A 1 85 ? 28.084 -10.112 1.923 1.00 68.88 85 LEU A CA 1
ATOM 627 C C . LEU A 1 85 ? 28.307 -9.248 3.167 1.00 68.88 85 LEU A C 1
ATOM 629 O O . LEU A 1 85 ? 27.978 -9.698 4.260 1.00 68.88 85 LEU A O 1
ATOM 633 N N . THR A 1 86 ? 28.845 -8.037 3.021 1.00 67.44 86 THR A N 1
ATOM 634 C CA . THR A 1 86 ? 29.136 -7.131 4.154 1.00 67.44 86 THR A CA 1
ATOM 635 C C . THR A 1 86 ? 28.502 -5.743 3.960 1.00 67.44 86 THR A C 1
ATOM 637 O O . THR A 1 86 ? 28.393 -5.288 2.819 1.00 67.44 86 THR A O 1
ATOM 640 N N . PRO A 1 87 ? 28.041 -5.050 5.014 1.00 59.28 87 PRO A N 1
ATOM 641 C CA . PRO A 1 87 ? 27.568 -3.675 4.881 1.00 59.28 87 PRO A CA 1
ATOM 642 C C . PRO A 1 87 ? 28.699 -2.696 4.509 1.00 59.28 87 PRO A C 1
ATOM 644 O O . PRO A 1 87 ? 29.888 -2.963 4.703 1.00 59.28 87 PRO A O 1
ATOM 647 N N . GLN A 1 88 ? 28.327 -1.540 3.962 1.00 59.88 88 GLN A N 1
ATOM 648 C CA . GLN A 1 88 ? 29.259 -0.445 3.672 1.00 59.88 88 GLN A CA 1
ATOM 649 C C . GLN A 1 88 ? 29.670 0.308 4.953 1.00 59.88 88 GLN A C 1
ATOM 651 O O . GLN A 1 88 ? 28.926 0.309 5.925 1.00 59.88 88 GLN A O 1
ATOM 656 N N . GLN A 1 89 ? 30.844 0.949 4.992 1.00 61.56 89 GLN A N 1
ATOM 657 C CA . GLN A 1 89 ? 31.257 1.774 6.137 1.00 61.56 89 GLN A CA 1
ATOM 658 C C . GLN A 1 89 ? 30.448 3.086 6.222 1.00 61.56 89 GLN A C 1
ATOM 660 O O . GLN A 1 89 ? 30.303 3.789 5.223 1.00 61.56 89 GLN A O 1
ATOM 665 N N . GLU A 1 90 ? 29.975 3.441 7.420 1.00 54.88 90 GLU A N 1
ATOM 666 C CA . GLU A 1 90 ? 29.278 4.711 7.703 1.00 54.88 90 GLU A CA 1
ATOM 667 C C . GLU A 1 90 ? 30.256 5.893 7.785 1.00 54.88 90 GLU A C 1
ATOM 669 O O . GLU A 1 90 ? 31.407 5.733 8.212 1.00 54.88 90 GLU A O 1
ATOM 674 N N . LEU A 1 91 ? 29.809 7.082 7.362 1.00 52.84 91 LEU A N 1
ATOM 675 C CA . LEU A 1 91 ? 30.528 8.325 7.643 1.00 52.84 91 LEU A CA 1
ATOM 676 C C . LEU A 1 91 ? 30.527 8.598 9.159 1.00 52.84 91 LEU A C 1
ATOM 678 O O . LEU A 1 91 ? 29.540 8.292 9.824 1.00 52.84 91 LEU A O 1
ATOM 682 N N . PRO A 1 92 ? 31.606 9.178 9.709 1.00 50.88 92 PRO A N 1
ATOM 683 C CA . PRO A 1 92 ? 31.626 9.648 11.091 1.00 50.88 92 PRO A CA 1
ATOM 684 C C . PRO A 1 92 ? 30.481 10.633 11.383 1.00 50.88 92 PRO A C 1
ATOM 686 O O . PRO A 1 92 ? 30.168 11.470 10.534 1.00 50.88 92 PRO A O 1
ATOM 689 N N . ASP A 1 93 ? 29.906 10.566 12.589 1.00 43.22 93 ASP A N 1
ATOM 690 C CA . ASP A 1 93 ? 28.772 11.404 13.028 1.00 43.22 93 ASP A CA 1
ATOM 691 C C . ASP A 1 93 ? 29.042 12.926 12.947 1.00 43.22 93 ASP A C 1
ATOM 693 O O . ASP A 1 93 ? 28.112 13.729 12.994 1.00 43.22 93 ASP A O 1
ATOM 697 N N . ASP A 1 94 ? 30.308 13.340 12.840 1.00 44.31 94 ASP A N 1
ATOM 698 C CA . ASP A 1 94 ? 30.776 14.728 12.779 1.00 44.31 94 ASP A CA 1
ATOM 699 C C . ASP A 1 94 ? 31.049 15.252 11.353 1.00 44.31 94 ASP A C 1
ATOM 701 O O . ASP A 1 94 ? 31.470 16.400 11.189 1.00 44.31 94 ASP A O 1
ATOM 705 N N . ALA A 1 95 ? 30.792 14.459 10.309 1.00 44.19 95 ALA A N 1
ATOM 706 C CA . ALA A 1 95 ? 30.909 14.911 8.924 1.00 44.19 95 ALA A CA 1
ATOM 707 C C . ALA A 1 95 ? 29.738 15.844 8.533 1.00 44.19 95 ALA A C 1
ATOM 709 O O . ALA A 1 95 ? 28.574 15.458 8.606 1.00 44.19 95 ALA A O 1
ATOM 710 N N . GLU A 1 96 ? 30.019 17.076 8.079 1.00 30.77 96 GLU A N 1
ATOM 711 C CA . GLU A 1 96 ? 28.982 18.008 7.598 1.00 30.77 96 GLU A CA 1
ATOM 712 C C . GLU A 1 96 ? 28.292 17.478 6.322 1.00 30.77 96 GLU A C 1
ATOM 714 O O . GLU A 1 96 ? 28.855 17.505 5.226 1.00 30.77 96 GLU A O 1
ATOM 719 N N . GLY A 1 97 ? 27.046 17.012 6.461 1.00 40.97 97 GLY A N 1
ATOM 720 C CA . GLY A 1 97 ? 26.204 16.490 5.379 1.00 40.97 97 GLY A CA 1
ATOM 721 C C . GLY A 1 97 ? 25.143 15.517 5.907 1.00 40.97 97 GLY A C 1
ATOM 722 O O . GLY A 1 97 ? 25.219 15.072 7.045 1.00 40.97 97 GLY A O 1
ATOM 723 N N . ALA A 1 98 ? 24.117 15.207 5.107 1.00 32.91 98 ALA A N 1
ATOM 724 C CA . ALA A 1 98 ? 23.107 14.191 5.446 1.00 32.91 98 ALA A CA 1
ATOM 725 C C . ALA A 1 98 ? 23.761 12.820 5.757 1.00 32.91 98 ALA A C 1
ATOM 727 O O . ALA A 1 98 ? 24.855 12.572 5.245 1.00 32.91 98 ALA A O 1
ATOM 728 N N . PRO A 1 99 ? 23.110 11.917 6.529 1.00 39.97 99 PRO A N 1
ATOM 729 C CA . PRO A 1 99 ? 23.638 10.575 6.795 1.00 39.97 99 PRO A CA 1
ATOM 730 C C . PRO A 1 99 ? 24.080 9.904 5.490 1.00 39.97 99 PRO A C 1
ATOM 732 O O . PRO A 1 99 ? 23.322 9.840 4.518 1.00 39.97 99 PRO A O 1
ATOM 735 N N . GLY A 1 100 ? 25.334 9.458 5.450 1.00 49.12 100 GLY A N 1
ATOM 736 C CA . GLY A 1 100 ? 25.977 8.978 4.233 1.00 49.12 100 GLY A CA 1
ATOM 737 C C . GLY A 1 100 ? 27.003 7.884 4.508 1.00 49.12 100 GLY A C 1
ATOM 738 O O . GLY A 1 100 ? 27.447 7.681 5.636 1.00 49.12 100 GLY A O 1
ATOM 739 N N . TRP A 1 101 ? 27.369 7.164 3.453 1.00 53.62 101 TRP A N 1
ATOM 740 C CA . TRP A 1 101 ? 28.262 6.009 3.502 1.00 53.62 101 TRP A CA 1
ATOM 741 C C . TRP A 1 101 ? 29.568 6.334 2.779 1.00 53.62 101 TRP A C 1
ATOM 743 O O . TRP A 1 101 ? 29.573 7.079 1.797 1.00 53.62 101 TRP A O 1
ATOM 753 N N . VAL A 1 102 ? 30.681 5.765 3.241 1.00 51.03 102 VAL A N 1
ATOM 754 C CA . VAL A 1 102 ? 31.974 5.900 2.566 1.00 51.03 102 VAL A CA 1
ATOM 755 C C . VAL A 1 102 ? 31.977 4.992 1.341 1.00 51.03 102 VAL A C 1
ATOM 757 O O . VAL A 1 102 ? 31.980 3.764 1.463 1.00 51.03 102 VAL A O 1
ATOM 760 N N . GLU A 1 103 ? 31.959 5.591 0.149 1.00 49.19 103 GLU A N 1
ATOM 761 C CA . GLU A 1 103 ? 31.976 4.870 -1.127 1.00 49.19 103 GLU A CA 1
ATOM 762 C C . GLU A 1 103 ? 33.124 3.846 -1.179 1.00 49.19 103 GLU A C 1
ATOM 764 O O . GLU A 1 103 ? 34.268 4.170 -0.861 1.00 49.19 103 GLU A O 1
ATOM 769 N N . ASN A 1 104 ? 32.810 2.598 -1.551 1.00 49.22 104 ASN A N 1
ATOM 770 C CA . ASN A 1 104 ? 33.771 1.501 -1.738 1.00 49.22 104 ASN A CA 1
ATOM 771 C C . ASN A 1 104 ? 34.596 1.089 -0.507 1.00 49.22 104 ASN A C 1
ATOM 773 O O . ASN A 1 104 ? 35.627 0.434 -0.658 1.00 49.22 104 ASN A O 1
ATOM 777 N N . LYS A 1 105 ? 34.161 1.425 0.712 1.00 52.53 105 LYS A N 1
ATOM 778 C CA . LYS A 1 105 ? 34.848 1.000 1.935 1.00 52.53 105 LYS A CA 1
ATOM 779 C C . LYS A 1 105 ? 34.012 -0.017 2.703 1.00 52.53 105 LYS A C 1
ATOM 781 O O . LYS A 1 105 ? 32.879 0.267 3.092 1.00 52.53 105 LYS A O 1
ATOM 786 N N . LEU A 1 106 ? 34.568 -1.215 2.896 1.00 56.31 106 LEU A N 1
ATOM 787 C CA . LEU A 1 106 ? 33.891 -2.281 3.631 1.00 56.31 106 LEU A CA 1
ATOM 788 C C . LEU A 1 106 ? 33.791 -1.915 5.106 1.00 56.31 106 LEU A C 1
ATOM 790 O O . LEU A 1 106 ? 34.777 -1.503 5.726 1.00 56.31 106 LEU A O 1
ATOM 794 N N . MET A 1 107 ? 32.623 -2.154 5.690 1.00 58.09 107 MET A N 1
ATOM 795 C CA . MET A 1 107 ? 32.550 -2.262 7.134 1.00 58.09 107 MET A CA 1
ATOM 796 C C . MET A 1 107 ? 33.355 -3.502 7.551 1.00 58.09 107 MET A C 1
ATOM 798 O O . MET A 1 107 ? 33.219 -4.574 6.957 1.00 58.09 107 MET A O 1
ATOM 802 N N . TYR A 1 108 ? 34.230 -3.327 8.546 1.00 62.06 108 TYR A N 1
ATOM 803 C CA . TYR A 1 108 ? 35.043 -4.396 9.131 1.00 62.06 108 TYR A CA 1
ATOM 804 C C . TYR A 1 108 ? 35.960 -5.161 8.145 1.00 62.06 108 TYR A C 1
ATOM 806 O O . TYR A 1 108 ? 36.028 -6.396 8.151 1.00 62.06 108 TYR A O 1
ATOM 814 N N . GLY A 1 109 ? 36.663 -4.431 7.273 1.00 66.56 109 GLY A N 1
ATOM 815 C CA . GLY A 1 109 ? 37.538 -5.015 6.246 1.00 66.56 109 GLY A CA 1
ATOM 816 C C . GLY A 1 109 ? 38.535 -6.060 6.771 1.00 66.56 109 GLY A C 1
ATOM 817 O O . GLY A 1 109 ? 38.673 -7.119 6.161 1.00 66.56 109 GLY A O 1
ATOM 818 N N . ASP A 1 110 ? 39.150 -5.827 7.934 1.00 65.94 110 ASP A N 1
ATOM 819 C CA . ASP A 1 110 ? 40.130 -6.746 8.535 1.00 65.94 110 ASP A CA 1
ATOM 820 C C . ASP A 1 110 ? 39.515 -8.115 8.883 1.00 65.94 110 ASP A C 1
ATOM 822 O O . ASP A 1 110 ? 40.114 -9.170 8.665 1.00 65.94 110 ASP A O 1
ATOM 826 N N . GLN A 1 111 ? 38.289 -8.120 9.405 1.00 67.81 111 GLN A N 1
ATOM 827 C CA . GLN A 1 111 ? 37.551 -9.331 9.761 1.00 67.81 111 GLN A CA 1
ATOM 828 C C . GLN A 1 111 ? 37.075 -10.098 8.523 1.00 67.81 111 GLN A C 1
ATOM 830 O O . GLN A 1 111 ? 37.131 -11.330 8.500 1.00 67.81 111 GLN A O 1
ATOM 835 N N . VAL A 1 112 ? 36.641 -9.382 7.481 1.00 72.88 112 VAL A N 1
ATOM 836 C CA . VAL A 1 112 ? 36.287 -9.981 6.187 1.00 72.88 112 VAL A CA 1
ATOM 837 C C . VAL A 1 112 ? 37.513 -10.636 5.553 1.00 72.88 112 VAL A C 1
ATOM 839 O O . VAL A 1 112 ? 37.417 -11.771 5.087 1.00 72.88 112 VAL A O 1
ATOM 842 N N . GLN A 1 113 ? 38.678 -9.987 5.614 1.00 73.06 113 GLN A N 1
ATOM 843 C CA . GLN A 1 113 ? 39.927 -10.549 5.104 1.00 73.06 113 GLN A CA 1
ATOM 844 C C . GLN A 1 113 ? 40.299 -11.854 5.822 1.00 73.06 113 GLN A C 1
ATOM 846 O O . GLN A 1 113 ? 40.600 -12.854 5.174 1.00 73.06 113 GLN A O 1
ATOM 851 N N . LYS A 1 114 ? 40.166 -11.905 7.152 1.00 74.56 114 LYS A N 1
ATOM 852 C CA . LYS A 1 114 ? 40.390 -13.145 7.918 1.00 74.56 114 LYS A CA 1
ATOM 853 C C . LYS A 1 114 ? 39.461 -14.282 7.504 1.00 74.56 114 LYS A C 1
ATOM 855 O O . LYS A 1 114 ? 39.881 -15.437 7.493 1.00 74.56 114 LYS A O 1
ATOM 860 N N . LEU A 1 115 ? 38.205 -13.975 7.179 1.00 74.38 115 LEU A N 1
ATOM 861 C CA . LEU A 1 115 ? 37.261 -14.971 6.680 1.00 74.38 115 LEU A CA 1
ATOM 862 C C . LEU A 1 115 ? 37.684 -15.486 5.297 1.00 74.38 115 LEU A C 1
ATOM 864 O O . LEU A 1 115 ? 37.652 -16.693 5.061 1.00 74.38 115 LEU A O 1
ATOM 868 N N . VAL A 1 116 ? 38.123 -14.593 4.408 1.00 73.75 116 VAL A N 1
ATOM 869 C CA . VAL A 1 116 ? 38.650 -14.960 3.085 1.00 73.75 116 VAL A CA 1
ATOM 870 C C . VAL A 1 116 ? 39.874 -15.865 3.201 1.00 73.75 116 VAL A C 1
ATOM 872 O O . VAL A 1 116 ? 39.972 -16.833 2.450 1.00 73.75 116 VAL A O 1
ATOM 875 N N . ASP A 1 117 ? 40.764 -15.605 4.157 1.00 80.25 117 ASP A N 1
ATOM 876 C CA . ASP A 1 117 ? 41.963 -16.418 4.377 1.00 80.25 117 ASP A CA 1
ATOM 877 C C . ASP A 1 117 ? 41.627 -17.806 4.953 1.00 80.25 117 ASP A C 1
ATOM 879 O O . ASP A 1 117 ? 42.243 -18.806 4.579 1.00 80.25 117 ASP A O 1
ATOM 883 N N . LEU A 1 118 ? 40.613 -17.882 5.823 1.00 82.31 118 LEU A N 1
ATOM 884 C CA . LEU A 1 118 ? 40.197 -19.110 6.503 1.00 82.31 118 LEU A CA 1
ATOM 885 C C . LEU A 1 118 ? 39.439 -20.087 5.588 1.00 82.31 118 LEU A C 1
ATOM 887 O O . LEU A 1 118 ? 39.610 -21.303 5.697 1.00 82.31 118 LEU A O 1
ATOM 891 N N . LEU A 1 119 ? 38.583 -19.596 4.686 1.00 82.88 119 LEU A N 1
ATOM 892 C CA . LEU A 1 119 ? 37.743 -20.451 3.831 1.00 82.88 119 LEU A CA 1
ATOM 893 C C . LEU A 1 119 ? 38.554 -21.468 2.993 1.00 82.88 119 LEU A C 1
ATOM 895 O O . LEU A 1 119 ? 38.178 -22.644 2.972 1.00 82.88 119 LEU A O 1
ATOM 899 N N . PRO A 1 120 ? 39.684 -21.089 2.362 1.00 83.75 120 PRO A N 1
ATOM 900 C CA . PRO A 1 120 ? 40.621 -22.006 1.719 1.00 83.75 120 PRO A CA 1
ATOM 901 C C . PRO A 1 120 ? 41.264 -23.068 2.612 1.00 83.75 120 PRO A C 1
ATOM 903 O O . PRO A 1 120 ? 41.744 -24.076 2.091 1.00 83.75 120 PRO A O 1
ATOM 906 N N . GLU A 1 121 ? 41.345 -22.849 3.924 1.00 86.69 121 GLU A N 1
ATOM 907 C CA . GLU A 1 121 ? 41.850 -23.861 4.859 1.00 86.69 121 GLU A CA 1
ATOM 908 C C . GLU A 1 121 ? 40.819 -24.974 5.075 1.00 86.69 121 GLU A C 1
ATOM 910 O O . GLU A 1 121 ? 41.188 -26.134 5.249 1.00 86.69 121 GLU A O 1
ATOM 915 N N . ILE A 1 122 ? 39.528 -24.632 5.012 1.00 83.75 122 ILE A N 1
ATOM 916 C CA . ILE A 1 122 ? 38.410 -25.575 5.157 1.00 83.75 122 ILE A CA 1
ATOM 917 C C . ILE A 1 122 ? 38.107 -26.263 3.819 1.00 83.75 122 ILE A C 1
ATOM 919 O O . ILE A 1 122 ? 37.910 -27.476 3.769 1.00 83.75 122 ILE A O 1
ATOM 923 N N . ILE A 1 123 ? 38.089 -25.499 2.721 1.00 82.88 123 ILE A N 1
ATOM 924 C CA . ILE A 1 123 ? 37.834 -25.989 1.363 1.00 82.88 123 ILE A CA 1
ATOM 925 C C . ILE A 1 123 ? 38.930 -25.461 0.423 1.00 82.88 123 ILE A C 1
ATOM 927 O O . ILE A 1 123 ? 38.794 -24.368 -0.130 1.00 82.88 123 ILE A O 1
ATOM 931 N N . PRO A 1 124 ? 40.004 -26.233 0.164 1.00 82.62 124 PRO A N 1
ATOM 932 C CA . PRO A 1 124 ? 41.142 -25.779 -0.645 1.00 82.62 124 PRO A CA 1
ATOM 933 C C . PRO A 1 124 ? 40.788 -25.290 -2.054 1.00 82.62 124 PRO A C 1
ATOM 935 O O . PRO A 1 124 ? 41.478 -24.440 -2.612 1.00 82.62 124 PRO A O 1
ATOM 938 N N . GLN A 1 125 ? 39.696 -25.803 -2.621 1.00 74.88 125 GLN A N 1
ATOM 939 C CA . GLN A 1 125 ? 39.189 -25.437 -3.945 1.00 74.88 125 GLN A CA 1
ATOM 940 C C . GLN A 1 125 ? 38.629 -24.001 -3.999 1.00 74.88 125 GLN A C 1
ATOM 942 O O . GLN A 1 125 ? 38.526 -23.436 -5.083 1.00 74.88 125 GLN A O 1
ATOM 947 N N . LEU A 1 126 ? 38.337 -23.372 -2.851 1.00 71.00 126 LEU A N 1
ATOM 948 C CA . LEU A 1 126 ? 37.897 -21.974 -2.786 1.00 71.00 126 LEU A CA 1
ATOM 949 C C . LEU A 1 126 ? 39.027 -20.965 -3.035 1.00 71.00 126 LEU A C 1
ATOM 951 O O . LEU A 1 126 ? 38.728 -19.804 -3.290 1.00 71.00 126 LEU A O 1
ATOM 955 N N . ARG A 1 127 ? 40.309 -21.372 -3.053 1.00 66.31 127 ARG A N 1
ATOM 956 C CA . ARG A 1 127 ? 41.455 -20.466 -3.323 1.00 66.31 127 ARG A CA 1
ATOM 957 C C . ARG A 1 127 ? 41.314 -19.647 -4.607 1.00 66.31 127 ARG A C 1
ATOM 959 O O . ARG A 1 127 ? 41.949 -18.608 -4.736 1.00 66.31 127 ARG A O 1
ATOM 966 N N . VAL A 1 128 ? 40.523 -20.136 -5.556 1.00 53.38 128 VAL A N 1
ATOM 967 C CA . VAL A 1 128 ? 40.311 -19.514 -6.865 1.00 53.38 128 VAL A CA 1
ATOM 968 C C . VAL A 1 128 ? 38.971 -18.776 -6.985 1.00 53.38 128 VAL A C 1
ATOM 970 O O . VAL A 1 128 ? 38.825 -17.964 -7.895 1.00 53.38 128 VAL A O 1
ATOM 973 N N . HIS A 1 129 ? 38.007 -19.014 -6.084 1.00 63.88 129 HIS A N 1
ATOM 974 C CA . HIS A 1 129 ? 36.612 -18.579 -6.246 1.00 63.88 129 HIS A CA 1
ATOM 975 C C . HIS A 1 129 ? 35.971 -18.118 -4.928 1.00 63.88 129 HIS A C 1
ATOM 977 O O . HIS A 1 129 ? 35.038 -18.733 -4.410 1.00 63.88 129 HIS A O 1
ATOM 983 N N . ILE A 1 130 ? 36.457 -16.993 -4.407 1.00 60.38 130 ILE A N 1
ATOM 984 C CA . ILE A 1 130 ? 35.809 -16.238 -3.328 1.00 60.38 130 ILE A CA 1
ATOM 985 C C . ILE A 1 130 ? 35.456 -14.857 -3.872 1.00 60.38 130 ILE A C 1
ATOM 987 O O . ILE A 1 130 ? 36.283 -14.211 -4.513 1.00 60.38 130 ILE A O 1
ATOM 991 N N . GLN A 1 131 ? 34.234 -14.407 -3.618 1.00 59.72 131 GLN A N 1
ATOM 992 C CA . GLN A 1 131 ? 33.762 -13.078 -3.976 1.00 59.72 131 GLN A CA 1
ATOM 993 C C . GLN A 1 131 ? 33.197 -12.390 -2.737 1.00 59.72 131 GLN A C 1
ATOM 995 O O . GLN A 1 131 ? 32.326 -12.925 -2.056 1.00 59.72 131 GLN A O 1
ATOM 1000 N N . VAL A 1 132 ? 33.680 -11.184 -2.457 1.00 59.06 132 VAL A N 1
ATOM 1001 C CA . VAL A 1 132 ? 33.146 -10.318 -1.405 1.00 59.06 132 VAL A CA 1
ATOM 1002 C C . VAL A 1 132 ? 32.308 -9.244 -2.083 1.00 59.06 132 VAL A C 1
ATOM 1004 O O . VAL A 1 132 ? 32.798 -8.552 -2.969 1.00 59.06 132 VAL A O 1
ATOM 1007 N N . ASN A 1 133 ? 31.044 -9.122 -1.692 1.00 58.66 133 ASN A N 1
ATOM 1008 C CA . ASN A 1 133 ? 30.141 -8.075 -2.150 1.00 58.66 133 ASN A CA 1
ATOM 1009 C C . ASN A 1 133 ? 29.731 -7.212 -0.964 1.00 58.66 133 ASN A C 1
ATOM 1011 O O . ASN A 1 133 ? 29.630 -7.704 0.165 1.00 58.66 133 ASN A O 1
ATOM 1015 N N . HIS A 1 134 ? 29.428 -5.946 -1.237 1.00 60.50 134 HIS A N 1
ATOM 1016 C CA . HIS A 1 134 ? 28.899 -5.050 -0.224 1.00 60.50 134 HIS A CA 1
ATOM 1017 C C . HIS A 1 134 ? 27.485 -4.569 -0.532 1.00 60.50 134 HIS A C 1
ATOM 1019 O O . HIS A 1 134 ? 27.057 -4.474 -1.688 1.00 60.50 134 HIS A O 1
ATOM 1025 N N . TYR A 1 135 ? 26.744 -4.285 0.533 1.00 55.72 135 TYR A N 1
ATOM 1026 C CA . TYR A 1 135 ? 25.378 -3.796 0.451 1.00 55.72 135 TYR A CA 1
ATOM 1027 C C . TYR A 1 135 ? 25.189 -2.542 1.308 1.00 55.72 135 TYR A C 1
ATOM 1029 O O . TYR A 1 135 ? 25.811 -2.376 2.354 1.00 55.72 135 TYR A O 1
ATOM 1037 N N . GLN A 1 136 ? 24.305 -1.657 0.859 1.00 50.53 136 GLN A N 1
ATOM 1038 C CA . GLN A 1 136 ? 23.755 -0.588 1.677 1.00 50.53 136 GLN A CA 1
ATOM 1039 C C . GLN A 1 136 ? 22.609 -1.161 2.492 1.00 50.53 136 GLN A C 1
ATOM 1041 O O . GLN A 1 136 ? 21.641 -1.667 1.913 1.00 50.53 136 GLN A O 1
ATOM 1046 N N . ALA A 1 137 ? 22.680 -1.065 3.815 1.00 45.97 137 ALA A N 1
ATOM 1047 C CA . ALA A 1 137 ? 21.464 -1.129 4.606 1.00 45.97 137 ALA A CA 1
ATOM 1048 C C . ALA A 1 137 ? 20.680 0.159 4.306 1.00 45.97 137 ALA A C 1
ATOM 1050 O O . ALA A 1 137 ? 21.189 1.256 4.520 1.00 45.97 137 ALA A O 1
ATOM 1051 N N . LEU A 1 138 ? 19.486 0.052 3.727 1.00 42.00 138 LEU A N 1
ATOM 1052 C CA . LEU A 1 138 ? 18.575 1.186 3.666 1.00 42.00 138 LEU A CA 1
ATOM 1053 C C . LEU A 1 138 ? 17.992 1.309 5.065 1.00 42.00 138 LEU A C 1
ATOM 1055 O O . LEU A 1 138 ? 17.273 0.410 5.516 1.00 42.00 138 LEU A O 1
ATOM 1059 N N . ASP A 1 139 ? 18.321 2.405 5.744 1.00 37.56 139 ASP A N 1
ATOM 1060 C CA . ASP A 1 139 ? 17.632 2.764 6.972 1.00 37.56 139 ASP A CA 1
ATOM 1061 C C . ASP A 1 139 ? 16.136 2.796 6.667 1.00 37.56 139 ASP A C 1
ATOM 1063 O O . ASP A 1 139 ? 15.673 3.454 5.726 1.00 37.56 139 ASP A O 1
ATOM 1067 N N . GLY A 1 140 ? 15.374 2.020 7.437 1.00 35.75 140 GLY A N 1
ATOM 1068 C CA . GLY A 1 140 ? 13.933 2.175 7.452 1.00 35.75 140 GLY A CA 1
ATOM 1069 C C . GLY A 1 140 ? 13.656 3.632 7.794 1.00 35.75 140 GLY A C 1
ATOM 1070 O O . GLY A 1 140 ? 14.125 4.118 8.819 1.00 35.75 140 GLY A O 1
ATOM 1071 N N . MET A 1 141 ? 12.949 4.340 6.911 1.00 27.38 141 MET A N 1
ATOM 1072 C CA . MET A 1 141 ? 12.424 5.668 7.214 1.00 27.38 141 MET A CA 1
ATOM 1073 C C . MET A 1 141 ? 11.747 5.590 8.582 1.00 27.38 141 MET A C 1
ATOM 1075 O O . MET A 1 141 ? 10.738 4.896 8.735 1.00 27.38 141 MET A O 1
ATOM 1079 N N . THR A 1 142 ? 12.306 6.282 9.571 1.00 31.38 142 THR A N 1
ATOM 1080 C CA . THR A 1 142 ? 11.604 6.545 10.816 1.00 31.38 142 THR A CA 1
ATOM 1081 C C . THR A 1 142 ? 10.368 7.348 10.440 1.00 31.38 142 THR A C 1
ATOM 1083 O O . THR A 1 142 ? 10.451 8.485 9.976 1.00 31.38 142 THR A O 1
ATOM 1086 N N . GLY A 1 143 ? 9.193 6.728 10.555 1.00 31.17 143 GLY A N 1
ATOM 1087 C CA . GLY A 1 143 ? 7.951 7.487 10.515 1.00 31.17 143 GLY A CA 1
ATOM 1088 C C . GLY A 1 143 ? 7.978 8.539 11.626 1.00 31.17 143 GLY A C 1
ATOM 1089 O O . GLY A 1 143 ? 8.594 8.321 12.672 1.00 31.17 143 GLY A O 1
ATOM 1090 N N . GLU A 1 144 ? 7.275 9.656 11.429 1.00 32.25 144 GLU A N 1
ATOM 1091 C CA . GLU A 1 144 ? 7.130 10.750 12.411 1.00 32.25 144 GLU A CA 1
ATOM 1092 C C . GLU A 1 144 ? 6.565 10.295 13.781 1.00 32.25 144 GLU A C 1
ATOM 1094 O O . GLU A 1 144 ? 6.536 11.061 14.747 1.00 32.25 144 GLU A O 1
ATOM 1099 N N . ASP A 1 145 ? 6.172 9.025 13.892 1.00 32.50 145 ASP A N 1
ATOM 1100 C CA . ASP A 1 145 ? 5.479 8.436 15.031 1.00 32.50 145 ASP A CA 1
ATOM 1101 C C . ASP A 1 145 ? 6.399 7.651 15.982 1.00 32.50 145 ASP A C 1
ATOM 1103 O O . ASP A 1 145 ? 5.948 7.241 17.052 1.00 32.50 145 ASP A O 1
ATOM 1107 N N . GLY A 1 146 ? 7.674 7.436 15.629 1.00 31.44 146 GLY A N 1
ATOM 1108 C CA . GLY A 1 146 ? 8.635 6.733 16.489 1.00 31.44 146 GLY A CA 1
ATOM 1109 C C . GLY A 1 146 ? 8.267 5.280 16.833 1.00 31.44 146 GLY A C 1
ATOM 1110 O O . GLY A 1 146 ? 8.785 4.747 17.811 1.00 31.44 146 GLY A O 1
ATOM 1111 N N . GLU A 1 147 ? 7.375 4.638 16.071 1.00 29.16 147 GLU A N 1
ATOM 1112 C CA . GLU A 1 147 ? 7.206 3.183 16.117 1.00 29.16 147 GLU A CA 1
ATOM 1113 C C . GLU A 1 147 ? 8.148 2.539 15.091 1.00 29.16 147 GLU A C 1
ATOM 1115 O O . GLU A 1 147 ? 8.192 2.966 13.937 1.00 29.16 147 GLU A O 1
ATOM 1120 N N . ASP A 1 148 ? 8.913 1.534 15.527 1.00 30.98 148 ASP A N 1
ATOM 1121 C CA . ASP A 1 148 ? 9.849 0.765 14.702 1.00 30.98 148 ASP A CA 1
ATOM 1122 C C . ASP A 1 148 ? 9.115 0.112 13.517 1.00 30.98 148 ASP A C 1
ATOM 1124 O O . ASP A 1 148 ? 8.514 -0.963 13.624 1.00 30.98 148 ASP A O 1
ATOM 1128 N N . VAL A 1 149 ? 9.146 0.771 12.359 1.00 29.03 149 VAL A N 1
ATOM 1129 C CA . VAL A 1 149 ? 8.623 0.227 11.107 1.00 29.03 149 VAL A CA 1
ATOM 1130 C C . VAL A 1 149 ? 9.686 -0.695 10.516 1.00 29.03 149 VAL A C 1
ATOM 1132 O O . VAL A 1 149 ? 10.680 -0.204 10.009 1.00 29.03 149 VAL A O 1
ATOM 1135 N N . ASN A 1 150 ? 9.439 -2.007 10.606 1.00 33.72 150 ASN A N 1
ATOM 1136 C CA . ASN A 1 150 ? 9.975 -3.153 9.844 1.00 33.72 150 ASN A CA 1
ATOM 1137 C C . ASN A 1 150 ? 11.446 -3.097 9.321 1.00 33.72 150 ASN A C 1
ATOM 1139 O O . ASN A 1 150 ? 11.825 -2.147 8.644 1.00 33.72 150 ASN A O 1
ATOM 1143 N N . PRO A 1 151 ? 12.261 -4.159 9.504 1.00 31.12 151 PRO A N 1
ATOM 1144 C CA . PRO A 1 151 ? 13.716 -4.130 9.312 1.00 31.12 151 PRO A CA 1
ATOM 1145 C C . PRO A 1 151 ? 14.140 -3.669 7.913 1.00 31.12 151 PRO A C 1
ATOM 1147 O O . PRO A 1 151 ? 13.529 -4.054 6.915 1.00 31.12 151 PRO A O 1
ATOM 1150 N N . GLY A 1 152 ? 15.197 -2.853 7.867 1.00 34.31 152 GLY A N 1
ATOM 1151 C CA . GLY A 1 152 ? 15.695 -2.173 6.671 1.00 34.31 152 GLY A CA 1
ATOM 1152 C C . GLY A 1 152 ? 15.811 -3.063 5.431 1.00 34.31 152 GLY A C 1
ATOM 1153 O O . GLY A 1 152 ? 16.227 -4.220 5.491 1.00 34.31 152 GLY A O 1
ATOM 1154 N N . GLN A 1 153 ? 15.445 -2.506 4.278 1.00 35.62 153 GLN A N 1
ATOM 1155 C CA . GLN A 1 153 ? 15.706 -3.127 2.981 1.00 35.62 153 GLN A CA 1
ATOM 1156 C C . GLN A 1 153 ? 17.203 -2.997 2.670 1.00 35.62 153 GLN A C 1
ATOM 1158 O O . GLN A 1 153 ? 17.785 -1.949 2.894 1.00 35.62 153 GLN A O 1
ATOM 1163 N N . ALA A 1 154 ? 17.860 -4.025 2.141 1.00 34.00 154 ALA A N 1
ATOM 1164 C CA . ALA A 1 154 ? 19.256 -3.916 1.714 1.00 34.00 154 ALA A CA 1
ATOM 1165 C C . ALA A 1 154 ? 19.330 -3.700 0.196 1.00 34.00 154 ALA A C 1
ATOM 1167 O O . ALA A 1 154 ? 18.717 -4.447 -0.567 1.00 34.00 154 ALA A O 1
ATOM 1168 N N . ARG A 1 155 ? 20.106 -2.714 -0.263 1.00 34.25 155 ARG A N 1
ATOM 1169 C CA . ARG A 1 155 ? 20.442 -2.541 -1.683 1.00 34.25 155 ARG A CA 1
ATOM 1170 C C . ARG A 1 155 ? 21.892 -2.962 -1.888 1.00 34.25 155 ARG A C 1
ATOM 1172 O O . ARG A 1 155 ? 22.785 -2.311 -1.362 1.00 34.25 155 ARG A O 1
ATOM 1179 N N . LEU A 1 156 ? 22.149 -4.037 -2.637 1.00 37.38 156 LEU A N 1
ATOM 1180 C CA . LEU A 1 156 ? 23.523 -4.373 -3.038 1.00 37.38 156 LEU A CA 1
ATOM 1181 C C . LEU A 1 156 ? 24.100 -3.205 -3.847 1.00 37.38 156 LEU A C 1
ATOM 1183 O O . LEU A 1 156 ? 23.454 -2.745 -4.793 1.00 37.38 156 LEU A O 1
ATOM 1187 N N . LEU A 1 157 ? 25.280 -2.722 -3.461 1.00 34.31 157 LEU A N 1
ATOM 1188 C CA . LEU A 1 157 ? 25.892 -1.552 -4.093 1.00 34.31 157 LEU A CA 1
ATOM 1189 C C . LEU A 1 157 ? 26.963 -1.923 -5.110 1.00 34.31 157 LEU A C 1
ATOM 1191 O O . LEU A 1 157 ? 27.136 -1.186 -6.076 1.00 34.31 157 LEU A O 1
ATOM 1195 N N . ASP A 1 158 ? 27.590 -3.092 -4.966 1.00 32.62 158 ASP A N 1
ATOM 1196 C CA . ASP A 1 158 ? 28.646 -3.516 -5.879 1.00 32.62 158 ASP A CA 1
ATOM 1197 C C . ASP A 1 158 ? 28.411 -4.926 -6.406 1.00 32.62 158 ASP A C 1
ATOM 1199 O O . ASP A 1 158 ? 28.627 -5.950 -5.754 1.00 32.62 158 ASP A O 1
ATOM 1203 N N . THR A 1 159 ? 27.913 -4.947 -7.636 1.00 28.97 159 THR A N 1
ATOM 1204 C CA . THR A 1 159 ? 28.124 -6.046 -8.560 1.00 28.97 159 THR A CA 1
ATOM 1205 C C . THR A 1 159 ? 29.483 -5.815 -9.205 1.00 28.97 159 THR A C 1
ATOM 1207 O O . THR A 1 159 ? 29.572 -5.070 -10.189 1.00 28.97 159 THR A O 1
ATOM 1210 N N . THR A 1 160 ? 30.532 -6.482 -8.721 1.00 26.88 160 THR A N 1
ATOM 1211 C CA . THR A 1 160 ? 31.721 -6.627 -9.563 1.00 26.88 160 THR A CA 1
ATOM 1212 C C . THR A 1 160 ? 31.271 -7.249 -10.884 1.00 26.88 160 THR A C 1
ATOM 1214 O O . THR A 1 160 ? 30.421 -8.140 -10.937 1.00 26.88 160 THR A O 1
ATOM 1217 N N . ALA A 1 161 ? 31.735 -6.650 -11.974 1.00 30.00 161 ALA A N 1
ATOM 1218 C CA . ALA A 1 161 ? 31.242 -6.856 -13.323 1.00 30.00 161 ALA A CA 1
ATOM 1219 C C . ALA A 1 161 ? 31.057 -8.343 -13.688 1.00 30.00 161 ALA A C 1
ATOM 1221 O O . ALA A 1 161 ? 32.040 -8.992 -14.030 1.00 30.00 161 ALA A O 1
ATOM 1222 N N . ARG A 1 162 ? 29.812 -8.852 -13.637 1.00 25.94 162 ARG A N 1
ATOM 1223 C CA . ARG A 1 162 ? 29.200 -9.946 -14.438 1.00 25.94 162 ARG A CA 1
ATOM 1224 C C . ARG A 1 162 ? 27.956 -10.508 -13.720 1.00 25.94 162 ARG A C 1
ATOM 1226 O O . ARG A 1 162 ? 28.049 -11.066 -12.642 1.00 25.94 162 ARG A O 1
ATOM 1233 N N . GLY A 1 163 ? 26.800 -10.369 -14.372 1.00 24.56 163 GLY A N 1
ATOM 1234 C CA . GLY A 1 163 ? 25.636 -11.272 -14.364 1.00 24.56 163 GLY A CA 1
ATOM 1235 C C . GLY A 1 163 ? 25.254 -12.102 -13.120 1.00 24.56 163 GLY A C 1
ATOM 1236 O O . GLY A 1 163 ? 25.909 -13.079 -12.799 1.00 24.56 163 GLY A O 1
ATOM 1237 N N . ARG A 1 164 ? 24.032 -11.830 -12.627 1.00 23.81 164 ARG A N 1
ATOM 1238 C CA . ARG A 1 164 ? 23.070 -12.727 -11.936 1.00 23.81 164 ARG A CA 1
ATOM 1239 C C . ARG A 1 164 ? 23.516 -13.406 -10.630 1.00 23.81 164 ARG A C 1
ATOM 1241 O O . ARG A 1 164 ? 24.239 -14.392 -10.641 1.00 23.81 164 ARG A O 1
ATOM 1248 N N . ILE A 1 165 ? 22.860 -13.025 -9.532 1.00 28.83 165 ILE A N 1
ATOM 1249 C CA . ILE A 1 165 ? 22.626 -13.925 -8.394 1.00 28.83 165 ILE A CA 1
ATOM 1250 C C . ILE A 1 165 ? 21.275 -14.623 -8.634 1.00 28.83 165 ILE A C 1
ATOM 1252 O O . ILE A 1 165 ? 20.264 -13.967 -8.876 1.00 28.83 165 ILE A O 1
ATOM 1256 N N . LEU A 1 166 ? 21.258 -15.957 -8.604 1.00 24.14 166 LEU A N 1
ATOM 1257 C CA . LEU A 1 166 ? 20.061 -16.803 -8.676 1.00 24.14 166 LEU A CA 1
ATOM 1258 C C . LEU A 1 166 ? 20.150 -17.808 -7.521 1.00 24.14 166 LEU A C 1
ATOM 1260 O O . LEU A 1 166 ? 20.917 -18.759 -7.599 1.00 24.14 166 LEU A O 1
ATOM 1264 N N . LEU A 1 167 ? 19.384 -17.602 -6.451 1.00 28.06 167 LEU A N 1
ATOM 1265 C CA . LEU A 1 167 ? 19.123 -18.596 -5.408 1.00 28.06 167 LEU A CA 1
ATOM 1266 C C . LEU A 1 167 ? 17.643 -18.484 -5.052 1.00 28.06 167 LEU A C 1
ATOM 1268 O O . LEU A 1 167 ? 17.131 -17.423 -4.709 1.00 28.06 167 LEU A O 1
ATOM 1272 N N . GLN A 1 168 ? 16.952 -19.604 -5.194 1.00 23.20 168 GLN A N 1
ATOM 1273 C CA . GLN A 1 168 ? 15.614 -19.815 -4.676 1.00 23.20 168 GLN A CA 1
ATOM 1274 C C . GLN A 1 168 ? 15.777 -20.606 -3.376 1.00 23.20 168 GLN A C 1
ATOM 1276 O O . GLN A 1 168 ? 16.249 -21.739 -3.422 1.00 23.20 168 GLN A O 1
ATOM 1281 N N . TYR A 1 169 ? 15.396 -20.019 -2.241 1.00 26.08 169 TYR A N 1
ATOM 1282 C CA . TYR A 1 169 ? 15.139 -20.747 -0.999 1.00 26.08 169 TYR A CA 1
ATOM 1283 C C . TYR A 1 169 ? 13.618 -20.873 -0.836 1.00 26.08 169 TYR A C 1
ATOM 1285 O O . TYR A 1 169 ? 12.908 -19.871 -0.893 1.00 26.08 169 TYR A O 1
ATOM 1293 N N . ASP A 1 170 ? 13.119 -22.105 -0.718 1.00 25.25 170 ASP A N 1
ATOM 1294 C CA . ASP A 1 170 ? 11.711 -22.424 -0.451 1.00 25.25 170 ASP A CA 1
ATOM 1295 C C . ASP A 1 170 ? 11.604 -22.958 0.992 1.00 25.25 170 ASP A C 1
ATOM 1297 O O . ASP A 1 170 ? 12.219 -23.986 1.291 1.00 25.25 170 ASP A O 1
ATOM 1301 N N . PRO A 1 171 ? 10.865 -22.292 1.900 1.00 25.75 171 PRO A N 1
ATOM 1302 C CA . PRO A 1 171 ? 10.804 -22.660 3.313 1.00 25.75 171 PRO A CA 1
ATOM 1303 C C . PRO A 1 171 ? 9.867 -23.840 3.627 1.00 25.75 171 PRO A C 1
ATOM 1305 O O . PRO A 1 171 ? 9.661 -24.149 4.799 1.00 25.75 171 PRO A O 1
ATOM 1308 N N . SER A 1 172 ? 9.268 -24.500 2.631 1.00 27.22 172 SER A N 1
ATOM 1309 C CA . SER A 1 172 ? 8.166 -25.441 2.875 1.00 27.22 172 SER A CA 1
ATOM 1310 C C . SER A 1 172 ? 8.529 -26.924 3.022 1.00 27.22 172 SER A C 1
ATOM 1312 O O . SER A 1 172 ? 7.623 -27.716 3.268 1.00 27.22 172 SER A O 1
ATOM 1314 N N . ASN A 1 173 ? 9.796 -27.352 2.936 1.00 25.38 173 ASN A N 1
ATOM 1315 C CA . ASN A 1 173 ? 10.096 -28.787 3.063 1.00 25.38 173 ASN A CA 1
ATOM 1316 C C . ASN A 1 173 ? 11.418 -29.114 3.771 1.00 25.38 173 ASN A C 1
ATOM 1318 O O . ASN A 1 173 ? 12.497 -29.119 3.178 1.00 25.38 173 ASN A O 1
ATOM 1322 N N . ASN A 1 174 ? 11.287 -29.469 5.053 1.00 31.08 174 ASN A N 1
ATOM 1323 C CA . ASN A 1 174 ? 12.290 -30.162 5.857 1.00 31.08 174 ASN A CA 1
ATOM 1324 C C . ASN A 1 174 ? 12.856 -31.381 5.112 1.00 31.08 174 ASN A C 1
ATOM 1326 O O . ASN A 1 174 ? 12.161 -32.380 4.971 1.00 31.08 174 ASN A O 1
ATOM 1330 N N . GLY A 1 175 ? 14.137 -31.315 4.742 1.00 32.56 175 GLY A N 1
ATOM 1331 C CA . GLY A 1 175 ? 15.025 -32.467 4.589 1.00 32.56 175 GLY A CA 1
ATOM 1332 C C . GLY A 1 175 ? 14.644 -33.533 3.546 1.00 32.56 175 GLY A C 1
ATOM 1333 O O . GLY A 1 175 ? 13.765 -34.354 3.763 1.00 32.56 175 GLY A O 1
ATOM 1334 N N . VAL A 1 176 ? 15.511 -33.661 2.533 1.00 23.75 176 VAL A N 1
ATOM 1335 C CA . VAL A 1 176 ? 15.796 -34.882 1.741 1.00 23.75 176 VAL A CA 1
ATOM 1336 C C . VAL A 1 176 ? 15.047 -35.076 0.396 1.00 23.75 176 VAL A C 1
ATOM 1338 O O . VAL A 1 176 ? 13.853 -35.333 0.338 1.00 23.75 176 VAL A O 1
ATOM 1341 N N . ARG A 1 177 ? 15.889 -35.143 -0.661 1.00 23.66 177 ARG A N 1
ATOM 1342 C CA . ARG A 1 177 ? 15.783 -35.770 -2.011 1.00 23.66 177 ARG A CA 1
ATOM 1343 C C . ARG A 1 177 ? 15.200 -35.006 -3.225 1.00 23.66 177 ARG A C 1
ATOM 1345 O O . ARG A 1 177 ? 14.015 -35.045 -3.512 1.00 23.66 177 ARG A O 1
ATOM 1352 N N . THR A 1 178 ? 16.157 -34.479 -4.011 1.00 28.34 178 THR A N 1
ATOM 1353 C CA . THR A 1 178 ? 16.403 -34.625 -5.474 1.00 28.34 178 THR A CA 1
ATOM 1354 C C . THR A 1 178 ? 15.237 -34.659 -6.466 1.00 28.34 178 THR A C 1
ATOM 1356 O O . THR A 1 178 ? 14.523 -35.650 -6.470 1.00 28.34 178 THR A O 1
ATOM 1359 N N . TYR A 1 179 ? 15.257 -33.745 -7.454 1.00 21.22 179 TYR A N 1
ATOM 1360 C CA . TYR A 1 179 ? 15.123 -34.036 -8.901 1.00 21.22 179 TYR A CA 1
ATOM 1361 C C . TYR A 1 179 ? 15.845 -32.948 -9.744 1.00 21.22 179 TYR A C 1
ATOM 1363 O O . TYR A 1 179 ? 15.597 -31.762 -9.557 1.00 21.22 179 TYR A O 1
ATOM 1371 N N . GLY A 1 180 ? 16.766 -33.351 -10.638 1.00 22.59 180 GLY A N 1
ATOM 1372 C CA . GLY A 1 180 ? 17.387 -32.498 -11.683 1.00 22.59 180 GLY A CA 1
ATOM 1373 C C . GLY A 1 180 ? 16.530 -32.428 -12.967 1.00 22.59 180 GLY A C 1
ATOM 1374 O O . GLY A 1 180 ? 15.351 -32.769 -12.875 1.00 22.59 180 GLY A O 1
ATOM 1375 N N . PRO A 1 181 ? 17.062 -32.101 -14.176 1.00 28.61 181 PRO A N 1
ATOM 1376 C CA . PRO A 1 181 ? 18.432 -31.716 -14.552 1.00 28.61 181 PRO A CA 1
ATOM 1377 C C . PRO A 1 181 ? 18.532 -30.390 -15.368 1.00 28.61 181 PRO A C 1
ATOM 1379 O O . PRO A 1 181 ? 17.537 -29.832 -15.819 1.00 28.61 181 PRO A O 1
ATOM 1382 N N . ASN A 1 182 ? 19.772 -29.956 -15.634 1.00 26.62 182 ASN A N 1
ATOM 1383 C CA . ASN A 1 182 ? 20.204 -28.953 -16.631 1.00 26.62 182 ASN A CA 1
ATOM 1384 C C . ASN A 1 182 ? 20.118 -27.458 -16.267 1.00 26.62 182 ASN A C 1
ATOM 1386 O O . ASN A 1 182 ? 19.391 -26.681 -16.881 1.00 26.62 182 ASN A O 1
ATOM 1390 N N . LEU A 1 183 ? 21.035 -27.012 -15.407 1.00 26.89 183 LEU A N 1
ATOM 1391 C CA . LEU A 1 183 ? 21.779 -25.783 -15.696 1.00 26.89 183 LEU A CA 1
ATOM 1392 C C . LEU A 1 183 ? 23.185 -26.205 -16.120 1.00 26.89 183 LEU A C 1
ATOM 1394 O O . LEU A 1 183 ? 23.947 -26.749 -15.326 1.00 26.89 183 LEU A O 1
ATOM 1398 N N . ALA A 1 184 ? 23.485 -26.042 -17.409 1.00 24.53 184 ALA A N 1
ATOM 1399 C CA . ALA A 1 184 ? 24.792 -26.368 -17.950 1.00 24.53 184 ALA A CA 1
ATOM 1400 C C . ALA A 1 184 ? 25.843 -25.434 -17.334 1.00 24.53 184 ALA A C 1
ATOM 1402 O O . ALA A 1 184 ? 25.794 -24.215 -17.493 1.00 24.53 184 ALA A O 1
ATOM 1403 N N . VAL A 1 185 ? 26.813 -26.047 -16.660 1.00 29.09 185 VAL A N 1
ATOM 1404 C CA . VAL A 1 185 ? 28.001 -25.447 -16.026 1.00 29.09 185 VAL A CA 1
ATOM 1405 C C . VAL A 1 185 ? 28.805 -24.569 -17.000 1.00 29.09 185 VAL A C 1
ATOM 1407 O O . VAL A 1 185 ? 29.554 -23.694 -16.584 1.00 29.09 185 VAL A O 1
ATOM 1410 N N . SER A 1 186 ? 28.594 -24.735 -18.307 1.00 29.75 186 SER A N 1
ATOM 1411 C CA . SER A 1 186 ? 29.237 -23.986 -19.387 1.00 29.75 186 SER A CA 1
ATOM 1412 C C . SER A 1 186 ? 28.802 -22.517 -19.529 1.00 29.75 186 SER A C 1
ATOM 1414 O O . SER A 1 186 ? 29.260 -21.861 -20.459 1.00 29.75 186 SER A O 1
ATOM 1416 N N . GLN A 1 187 ? 27.905 -21.997 -18.679 1.00 29.28 187 GLN A N 1
ATOM 1417 C CA . GLN A 1 187 ? 27.448 -20.593 -18.719 1.00 29.28 187 GLN A CA 1
ATOM 1418 C C . GLN A 1 187 ? 27.973 -19.717 -17.570 1.00 29.28 187 GLN A C 1
ATOM 1420 O O . GLN A 1 187 ? 27.662 -18.527 -17.523 1.00 29.28 187 GLN A O 1
ATOM 1425 N N . LEU A 1 188 ? 28.776 -20.272 -16.659 1.00 29.80 188 LEU A N 1
ATOM 1426 C CA . LEU A 1 188 ? 29.549 -19.480 -15.706 1.00 29.80 188 LEU A CA 1
ATOM 1427 C C . LEU A 1 188 ? 30.885 -19.143 -16.368 1.00 29.80 188 LEU A C 1
ATOM 1429 O O . LEU A 1 188 ? 31.756 -20.002 -16.492 1.00 29.80 188 LEU A O 1
ATOM 1433 N N . GLU A 1 189 ? 31.039 -17.907 -16.845 1.00 27.55 189 GLU A N 1
ATOM 1434 C CA . GLU A 1 189 ? 32.372 -17.448 -17.229 1.00 27.55 189 GLU A CA 1
ATOM 1435 C C . GLU A 1 189 ? 33.279 -17.394 -15.990 1.00 27.55 189 GLU A C 1
ATOM 1437 O O . GLU A 1 189 ? 32.801 -17.007 -14.921 1.00 27.55 189 GLU A O 1
ATOM 1442 N N . PRO A 1 190 ? 34.582 -17.714 -16.116 1.00 30.30 190 PRO A N 1
ATOM 1443 C CA . PRO A 1 190 ? 35.542 -17.552 -15.030 1.00 30.30 190 PRO A CA 1
ATOM 1444 C C . PRO A 1 190 ? 35.518 -16.101 -14.523 1.00 30.30 190 PRO A C 1
ATOM 1446 O O . PRO A 1 190 ? 35.947 -15.177 -15.216 1.00 30.30 190 PRO A O 1
ATOM 1449 N N . GLY A 1 191 ? 34.947 -15.889 -13.337 1.00 36.00 191 GLY A N 1
ATOM 1450 C CA . GLY A 1 191 ? 35.006 -14.616 -12.624 1.00 36.00 191 GLY A CA 1
ATOM 1451 C C . GLY A 1 191 ? 36.423 -14.360 -12.115 1.00 36.00 191 GLY A C 1
ATOM 1452 O O . GLY A 1 191 ? 37.161 -15.300 -11.816 1.00 36.00 191 GLY A O 1
ATOM 1453 N N . LEU A 1 192 ? 36.814 -13.087 -12.053 1.00 33.97 192 LEU A N 1
ATOM 1454 C CA . LEU A 1 192 ? 38.127 -12.675 -11.559 1.00 33.97 192 LEU A CA 1
ATOM 1455 C C . LEU A 1 192 ? 38.303 -13.097 -10.083 1.00 33.97 192 LEU A C 1
ATOM 1457 O O . LEU A 1 192 ? 37.339 -13.021 -9.321 1.00 33.97 192 LEU A O 1
ATOM 1461 N N . PRO A 1 193 ? 39.508 -13.533 -9.670 1.00 35.34 193 PRO A N 1
ATOM 1462 C CA . PRO A 1 193 ? 39.791 -13.888 -8.281 1.00 35.34 193 PRO A CA 1
ATOM 1463 C C . PRO A 1 193 ? 39.593 -12.688 -7.342 1.00 35.34 193 PRO A C 1
ATOM 1465 O O . PRO A 1 193 ? 39.743 -11.538 -7.763 1.00 35.34 193 PRO A O 1
ATOM 1468 N N . TYR A 1 194 ? 39.293 -12.971 -6.069 1.00 35.06 194 TYR A N 1
ATOM 1469 C CA . TYR A 1 194 ? 39.241 -11.981 -4.990 1.00 35.06 194 TYR A CA 1
ATOM 1470 C C . TYR A 1 194 ? 40.450 -11.036 -5.039 1.00 35.06 194 TYR A C 1
ATOM 1472 O O . TYR A 1 194 ? 41.599 -11.487 -5.063 1.00 35.06 194 TYR A O 1
ATOM 1480 N N . LYS A 1 195 ? 40.179 -9.728 -5.038 1.00 39.53 195 LYS A N 1
ATOM 1481 C CA . LYS A 1 195 ? 41.171 -8.675 -4.811 1.00 39.53 195 LYS A CA 1
ATOM 1482 C C . LYS A 1 195 ? 40.934 -8.095 -3.421 1.00 39.53 195 LYS A C 1
ATOM 1484 O O . LYS A 1 195 ? 39.790 -7.825 -3.069 1.00 39.53 195 LYS A O 1
ATOM 1489 N N . ASP A 1 196 ? 42.015 -7.928 -2.668 1.00 38.25 196 ASP A N 1
ATOM 1490 C CA . ASP A 1 196 ? 42.026 -7.332 -1.332 1.00 38.25 196 ASP A CA 1
ATOM 1491 C C . ASP A 1 196 ? 41.268 -5.981 -1.324 1.00 38.25 196 ASP A C 1
ATOM 1493 O O . ASP A 1 196 ? 41.649 -5.076 -2.064 1.00 38.25 196 ASP A O 1
ATOM 1497 N N . PRO A 1 197 ? 40.196 -5.825 -0.533 1.00 35.72 197 PRO A N 1
ATOM 1498 C CA . PRO A 1 197 ? 39.381 -4.617 -0.453 1.00 35.72 197 PRO A CA 1
ATOM 1499 C C . PRO A 1 197 ? 40.036 -3.502 0.373 1.00 35.72 197 PRO A C 1
ATOM 1501 O O . PRO A 1 197 ? 39.516 -2.389 0.420 1.00 35.72 197 PRO A O 1
ATOM 1504 N N . THR A 1 198 ? 41.155 -3.791 1.045 1.00 35.78 198 THR A N 1
ATOM 1505 C CA . THR A 1 198 ? 42.037 -2.772 1.633 1.00 35.78 198 THR A CA 1
ATOM 1506 C C . THR A 1 198 ? 43.065 -2.255 0.628 1.00 35.78 198 THR A C 1
ATOM 1508 O O . THR A 1 198 ? 43.666 -1.201 0.849 1.00 35.78 198 THR A O 1
ATOM 1511 N N . ALA A 1 199 ? 43.230 -2.945 -0.508 1.00 37.88 199 ALA A N 1
ATOM 1512 C CA . ALA A 1 199 ? 43.918 -2.384 -1.655 1.00 37.88 199 ALA A CA 1
ATOM 1513 C C . ALA A 1 199 ? 43.027 -1.317 -2.296 1.00 37.88 199 ALA A C 1
ATOM 1515 O O . ALA A 1 199 ? 41.821 -1.496 -2.454 1.00 37.88 199 ALA A O 1
ATOM 1516 N N . ASP A 1 200 ? 43.642 -0.196 -2.659 1.00 37.66 200 ASP A N 1
ATOM 1517 C CA . ASP A 1 200 ? 42.978 0.915 -3.331 1.00 37.66 200 ASP A CA 1
ATOM 1518 C C . ASP A 1 200 ? 42.107 0.392 -4.501 1.00 37.66 200 ASP A C 1
ATOM 1520 O O . ASP A 1 200 ? 42.646 -0.238 -5.413 1.00 37.66 200 ASP A O 1
ATOM 1524 N N . PRO A 1 201 ? 40.777 0.617 -4.515 1.00 37.25 201 PRO A N 1
ATOM 1525 C CA . PRO A 1 201 ? 39.895 0.137 -5.584 1.00 37.25 201 PRO A CA 1
ATOM 1526 C C . PRO A 1 201 ? 40.230 0.751 -6.955 1.00 37.25 201 PRO A C 1
ATOM 1528 O O . PRO A 1 201 ? 39.797 0.238 -7.989 1.00 37.25 201 PRO A O 1
ATOM 1531 N N . SER A 1 202 ? 41.044 1.812 -6.986 1.00 36.84 202 SER A N 1
ATOM 1532 C CA . SER A 1 202 ? 41.621 2.378 -8.207 1.00 36.84 202 SER A CA 1
ATOM 1533 C C . SER A 1 202 ? 42.903 1.670 -8.677 1.00 36.84 202 SER A C 1
ATOM 1535 O O . SER A 1 202 ? 43.344 1.886 -9.809 1.00 36.84 202 SER A O 1
ATOM 1537 N N . ALA A 1 203 ? 43.476 0.761 -7.875 1.00 39.75 203 ALA A N 1
ATOM 1538 C CA . ALA A 1 203 ? 44.660 -0.023 -8.216 1.00 39.75 203 ALA A CA 1
ATOM 1539 C C . ALA A 1 203 ? 44.345 -1.038 -9.332 1.00 39.75 203 ALA A C 1
ATOM 1541 O O . ALA A 1 203 ? 44.024 -2.212 -9.122 1.00 39.75 203 ALA A O 1
ATOM 1542 N N . GLY A 1 204 ? 44.447 -0.553 -10.569 1.00 45.75 204 GLY A N 1
ATOM 1543 C CA . GLY A 1 204 ? 44.288 -1.326 -11.798 1.00 45.75 204 GLY A CA 1
ATOM 1544 C C . GLY A 1 204 ? 43.010 -1.043 -12.591 1.00 45.75 204 GLY A C 1
ATOM 1545 O O . GLY A 1 204 ? 42.822 -1.682 -13.625 1.00 45.75 204 GLY A O 1
ATOM 1546 N N . ILE A 1 205 ? 42.153 -0.107 -12.161 1.00 49.34 205 ILE A N 1
ATOM 1547 C CA . ILE A 1 205 ? 41.075 0.430 -13.007 1.00 49.34 205 ILE A CA 1
ATOM 1548 C C . ILE A 1 205 ? 41.585 1.732 -13.610 1.00 49.34 205 ILE A C 1
ATOM 1550 O O . ILE A 1 205 ? 41.864 2.694 -12.900 1.00 49.34 205 ILE A O 1
ATOM 1554 N N . SER A 1 206 ? 41.737 1.754 -14.931 1.00 63.31 206 SER A N 1
ATOM 1555 C CA . SER A 1 206 ? 42.226 2.947 -15.612 1.00 63.31 206 SER A CA 1
ATOM 1556 C C . SER A 1 206 ? 41.240 4.117 -15.395 1.00 63.31 206 SER A C 1
ATOM 1558 O O . SER A 1 206 ? 40.023 3.882 -15.398 1.00 63.31 206 SER A O 1
ATOM 1560 N N . PRO A 1 207 ? 41.708 5.370 -15.218 1.00 67.06 207 PRO A N 1
ATOM 1561 C CA . PRO A 1 207 ? 40.833 6.542 -15.101 1.00 67.06 207 PRO A CA 1
ATOM 1562 C C . PRO A 1 207 ? 39.797 6.630 -16.232 1.00 67.06 207 PRO A C 1
ATOM 1564 O O . PRO A 1 207 ? 38.660 7.058 -16.030 1.00 67.06 207 PRO A O 1
ATOM 1567 N N . GLU A 1 208 ? 40.166 6.153 -17.419 1.00 70.69 208 GLU A N 1
ATOM 1568 C CA . GLU A 1 208 ? 39.305 6.067 -18.592 1.00 70.69 208 GLU A CA 1
ATOM 1569 C C . GLU A 1 208 ? 38.169 5.050 -18.404 1.00 70.69 208 GLU A C 1
ATOM 1571 O O . GLU A 1 208 ? 37.022 5.345 -18.740 1.00 70.69 208 GLU A O 1
ATOM 1576 N N . SER A 1 209 ? 38.450 3.878 -17.823 1.00 63.69 209 SER A N 1
ATOM 1577 C CA . SER A 1 209 ? 37.439 2.850 -17.527 1.00 63.69 209 SER A CA 1
ATOM 1578 C C . SER A 1 209 ? 36.423 3.334 -16.486 1.00 63.69 209 SER A C 1
ATOM 1580 O O . SER A 1 209 ? 35.228 3.048 -16.611 1.00 63.69 209 SER A O 1
ATOM 1582 N N . LEU A 1 210 ? 36.875 4.116 -15.499 1.00 64.31 210 LEU A N 1
ATOM 1583 C CA . LEU A 1 210 ? 36.012 4.736 -14.491 1.00 64.31 210 LEU A CA 1
ATOM 1584 C C . LEU A 1 210 ? 35.119 5.826 -15.104 1.00 64.31 210 LEU A C 1
ATOM 1586 O O . LEU A 1 210 ? 33.902 5.820 -14.906 1.00 64.31 210 LEU A O 1
ATOM 1590 N N . ALA A 1 211 ? 35.698 6.718 -15.916 1.00 68.06 211 ALA A N 1
ATOM 1591 C CA . ALA A 1 211 ? 34.952 7.760 -16.619 1.00 68.06 211 ALA A CA 1
ATOM 1592 C C . ALA A 1 211 ? 33.899 7.177 -17.580 1.00 68.06 211 ALA A C 1
ATOM 1594 O O . ALA A 1 211 ? 32.773 7.679 -17.647 1.00 68.06 211 ALA A O 1
ATOM 1595 N N . LEU A 1 212 ? 34.241 6.096 -18.293 1.00 64.75 212 LEU A N 1
ATOM 1596 C CA . LEU A 1 212 ? 33.320 5.368 -19.168 1.00 64.75 212 LEU A CA 1
ATOM 1597 C C . LEU A 1 212 ? 32.187 4.700 -18.387 1.00 64.75 212 LEU A C 1
ATOM 1599 O O . LEU A 1 212 ? 31.041 4.747 -18.838 1.00 64.75 212 LEU A O 1
ATOM 1603 N N . SER A 1 213 ? 32.473 4.118 -17.218 1.00 57.47 213 SER A N 1
ATOM 1604 C CA . SER A 1 213 ? 31.436 3.528 -16.365 1.00 57.47 213 SER A CA 1
ATOM 1605 C C . SER A 1 213 ? 30.462 4.589 -15.858 1.00 57.47 213 SER A C 1
ATOM 1607 O O . SER A 1 213 ? 29.258 4.433 -16.039 1.00 57.47 213 SER A O 1
ATOM 1609 N N . GLY A 1 214 ? 30.966 5.705 -15.320 1.00 56.75 214 GLY A N 1
ATOM 1610 C CA . GLY A 1 214 ? 30.122 6.796 -14.825 1.00 56.75 214 GLY A CA 1
ATOM 1611 C C . GLY A 1 214 ? 29.238 7.410 -15.917 1.00 56.75 214 GLY A C 1
ATOM 1612 O O . GLY A 1 214 ? 28.033 7.570 -15.727 1.00 56.75 214 GLY A O 1
ATOM 1613 N N . ALA A 1 215 ? 29.801 7.684 -17.101 1.00 58.53 215 ALA A N 1
ATOM 1614 C CA . ALA A 1 215 ? 29.027 8.178 -18.244 1.00 58.53 215 ALA A CA 1
ATOM 1615 C C . ALA A 1 215 ? 27.987 7.151 -18.727 1.00 58.53 215 ALA A C 1
ATOM 1617 O O . ALA A 1 215 ? 26.863 7.508 -19.085 1.00 58.53 215 ALA A O 1
ATOM 1618 N N . SER A 1 216 ? 28.340 5.866 -18.699 1.00 54.72 216 SER A N 1
ATOM 1619 C CA . SER A 1 216 ? 27.428 4.789 -19.057 1.00 54.72 216 SER A CA 1
ATOM 1620 C C . SER A 1 216 ? 26.283 4.617 -18.060 1.00 54.72 216 SER A C 1
ATOM 1622 O O . SER A 1 216 ? 25.177 4.290 -18.485 1.00 54.72 216 SER A O 1
ATOM 1624 N N . ASP A 1 217 ? 26.520 4.808 -16.765 1.00 55.66 217 ASP A N 1
ATOM 1625 C CA . ASP A 1 217 ? 25.485 4.716 -15.733 1.00 55.66 217 ASP A CA 1
ATOM 1626 C C . ASP A 1 217 ? 24.529 5.897 -15.736 1.00 55.66 217 ASP A C 1
ATOM 1628 O O . ASP A 1 217 ? 23.328 5.714 -15.533 1.00 55.66 217 ASP A O 1
ATOM 1632 N N . ALA A 1 218 ? 25.041 7.078 -16.075 1.00 59.00 218 ALA A N 1
ATOM 1633 C CA . ALA A 1 218 ? 24.226 8.256 -16.331 1.00 59.00 218 ALA A CA 1
ATOM 1634 C C . ALA A 1 218 ? 23.348 8.119 -17.593 1.00 59.00 218 ALA A C 1
ATOM 1636 O O . ALA A 1 218 ? 22.404 8.886 -17.770 1.00 59.00 218 ALA A O 1
ATOM 1637 N N . GLY A 1 219 ? 23.640 7.156 -18.476 1.00 65.50 219 GLY A N 1
ATOM 1638 C CA . GLY A 1 219 ? 22.975 7.034 -19.774 1.00 65.50 219 GLY A CA 1
ATOM 1639 C C . GLY A 1 219 ? 23.432 8.075 -20.801 1.00 65.50 219 GLY A C 1
ATOM 1640 O O . GLY A 1 219 ? 22.728 8.335 -21.772 1.00 65.50 219 GLY A O 1
ATOM 1641 N N . ASP A 1 220 ? 24.610 8.677 -20.621 1.00 79.44 220 ASP A N 1
ATOM 1642 C CA . ASP A 1 220 ? 25.137 9.707 -21.518 1.00 79.44 220 ASP A CA 1
ATOM 1643 C C . ASP A 1 220 ? 25.887 9.073 -22.701 1.00 79.44 220 ASP A C 1
ATOM 1645 O O . ASP A 1 220 ? 27.113 8.927 -22.719 1.00 79.44 220 ASP A O 1
ATOM 1649 N N . VAL A 1 221 ? 25.124 8.661 -23.717 1.00 85.88 221 VAL A N 1
ATOM 1650 C CA . VAL A 1 221 ? 25.656 8.000 -24.922 1.00 85.88 221 VAL A CA 1
ATOM 1651 C C . VAL A 1 221 ? 26.673 8.885 -25.655 1.00 85.88 221 VAL A C 1
ATOM 1653 O O . VAL A 1 221 ? 27.658 8.372 -26.192 1.00 85.88 221 VAL A O 1
ATOM 1656 N N . SER A 1 222 ? 26.458 10.203 -25.676 1.00 91.94 222 SER A N 1
ATOM 1657 C CA . SER A 1 222 ? 27.346 11.165 -26.339 1.00 91.94 222 SER A CA 1
ATOM 1658 C C . SER A 1 222 ? 28.694 11.244 -25.635 1.00 91.94 222 SER A C 1
ATOM 1660 O O . SER A 1 222 ? 29.732 11.146 -26.293 1.00 91.94 222 SER A O 1
ATOM 1662 N N . ARG A 1 223 ? 28.694 11.328 -24.300 1.00 87.81 223 ARG A N 1
ATOM 1663 C CA . ARG A 1 223 ? 29.920 11.320 -23.498 1.00 87.81 223 ARG A CA 1
ATOM 1664 C C . ARG A 1 223 ? 30.657 9.994 -23.590 1.00 87.81 223 ARG A C 1
ATOM 1666 O O . ARG A 1 223 ? 31.874 10.011 -23.730 1.00 87.81 223 ARG A O 1
ATOM 1673 N N . VAL A 1 224 ? 29.958 8.856 -23.599 1.00 81.19 224 VAL A N 1
ATOM 1674 C CA . VAL A 1 224 ? 30.607 7.549 -23.812 1.00 81.19 224 VAL A CA 1
ATOM 1675 C C . VAL A 1 224 ? 31.274 7.486 -25.190 1.00 81.19 224 VAL A C 1
ATOM 1677 O O . VAL A 1 224 ? 32.426 7.073 -25.282 1.00 81.19 224 VAL A O 1
ATOM 1680 N N . ARG A 1 225 ? 30.610 7.941 -26.264 1.00 91.81 225 ARG A N 1
ATOM 1681 C CA . ARG A 1 225 ? 31.223 7.999 -27.608 1.00 91.81 225 ARG A CA 1
ATOM 1682 C C . ARG A 1 225 ? 32.439 8.922 -27.653 1.00 91.81 225 ARG A C 1
ATOM 1684 O O . ARG A 1 225 ? 33.445 8.548 -28.253 1.00 91.81 225 ARG A O 1
ATOM 1691 N N . ALA A 1 226 ? 32.347 10.097 -27.032 1.00 93.19 226 ALA A N 1
ATOM 1692 C CA . ALA A 1 226 ? 33.446 11.054 -26.971 1.00 93.19 226 ALA A CA 1
ATOM 1693 C C . ALA A 1 226 ? 34.654 10.458 -26.237 1.00 93.19 226 ALA A C 1
ATOM 1695 O O . ALA A 1 226 ? 35.751 10.456 -26.788 1.00 93.19 226 ALA A O 1
ATOM 1696 N N . LEU A 1 227 ? 34.428 9.865 -25.058 1.00 89.12 227 LEU A N 1
ATOM 1697 C CA . LEU A 1 227 ? 35.468 9.210 -24.265 1.00 89.12 227 LEU A CA 1
ATOM 1698 C C . LEU A 1 227 ? 36.133 8.069 -25.038 1.00 89.12 227 LEU A C 1
ATOM 1700 O O . LEU A 1 227 ? 37.356 8.042 -25.115 1.00 89.12 227 LEU A O 1
ATOM 1704 N N . LEU A 1 228 ? 35.346 7.186 -25.668 1.00 88.25 228 LEU A N 1
ATOM 1705 C CA . LEU A 1 228 ? 35.866 6.081 -26.484 1.00 88.25 228 LEU A CA 1
ATOM 1706 C C . LEU A 1 228 ? 36.686 6.566 -27.688 1.00 88.25 228 LEU A C 1
ATOM 1708 O O . LEU A 1 228 ? 37.678 5.935 -28.032 1.00 88.25 228 LEU A O 1
ATOM 1712 N N . SER A 1 229 ? 36.288 7.676 -28.315 1.00 91.12 229 SER A N 1
ATOM 1713 C CA . SER A 1 229 ? 36.996 8.244 -29.475 1.00 91.12 229 SER A CA 1
ATOM 1714 C C . SER A 1 229 ? 38.288 8.965 -29.085 1.00 91.12 229 SER A C 1
ATOM 1716 O O . SER A 1 229 ? 39.162 9.142 -29.926 1.00 91.12 229 SER A O 1
ATOM 1718 N N . SER A 1 230 ? 38.402 9.400 -27.827 1.00 89.69 230 SER A N 1
ATOM 1719 C CA . SER A 1 230 ? 39.594 10.059 -27.284 1.00 89.69 230 SER A CA 1
ATOM 1720 C C . SER A 1 230 ? 40.602 9.102 -26.638 1.00 89.69 230 SER A C 1
ATOM 1722 O O . SER A 1 230 ? 41.614 9.568 -26.119 1.00 89.69 230 SER A O 1
ATOM 1724 N N . LEU A 1 231 ? 40.332 7.790 -26.624 1.00 86.81 231 LEU A N 1
ATOM 1725 C CA . LEU A 1 231 ? 41.244 6.815 -26.022 1.00 86.81 231 LEU A CA 1
ATOM 1726 C C . LEU A 1 231 ? 42.537 6.695 -26.845 1.00 86.81 231 LEU A C 1
ATOM 1728 O O . LEU A 1 231 ? 42.458 6.549 -28.066 1.00 86.81 231 LEU A O 1
ATOM 1732 N N . PRO A 1 232 ? 43.718 6.712 -26.203 1.00 83.38 232 PRO A N 1
ATOM 1733 C CA . PRO A 1 232 ? 44.976 6.382 -26.865 1.00 83.38 232 PRO A CA 1
ATOM 1734 C C . PRO A 1 232 ? 44.978 4.966 -27.464 1.00 83.38 232 PRO A C 1
ATOM 1736 O O . PRO A 1 232 ? 44.389 4.031 -26.914 1.00 83.38 232 PRO A O 1
ATOM 1739 N N . ASP A 1 233 ? 45.707 4.775 -28.564 1.00 75.12 233 ASP A N 1
ATOM 1740 C CA . ASP A 1 233 ? 45.890 3.446 -29.152 1.00 75.12 233 ASP A CA 1
ATOM 1741 C C . ASP A 1 233 ? 46.568 2.492 -28.151 1.00 75.12 233 ASP A C 1
ATOM 1743 O O . ASP A 1 233 ? 47.606 2.804 -27.565 1.00 75.12 233 ASP A O 1
ATOM 1747 N N . GLY A 1 234 ? 45.978 1.309 -27.955 1.00 69.62 234 GLY A N 1
ATOM 1748 C CA . GLY A 1 234 ? 46.484 0.291 -27.025 1.00 69.62 234 GLY A CA 1
ATOM 1749 C C . GLY A 1 234 ? 45.978 0.406 -25.580 1.00 69.62 234 GLY A C 1
ATOM 1750 O O . GLY A 1 234 ? 46.406 -0.382 -24.734 1.00 69.62 234 GLY A O 1
ATOM 1751 N N . THR A 1 235 ? 45.053 1.326 -25.272 1.00 73.00 235 THR A N 1
ATOM 1752 C CA . THR A 1 235 ? 44.404 1.379 -23.950 1.00 73.00 235 THR A CA 1
ATOM 1753 C C . THR A 1 235 ? 43.681 0.066 -23.630 1.00 73.00 235 THR A C 1
ATOM 1755 O O . THR A 1 235 ? 42.833 -0.405 -24.388 1.00 73.00 235 THR A O 1
ATOM 1758 N N . THR A 1 236 ? 43.994 -0.518 -22.471 1.00 67.50 236 THR A N 1
ATOM 1759 C CA . THR A 1 236 ? 43.326 -1.725 -21.965 1.00 67.50 236 THR A CA 1
ATOM 1760 C C . THR A 1 236 ? 42.159 -1.319 -21.067 1.00 67.50 236 THR A C 1
ATOM 1762 O O . THR A 1 236 ? 42.373 -0.732 -20.009 1.00 67.50 236 THR A O 1
ATOM 1765 N N . LEU A 1 237 ? 40.928 -1.620 -21.486 1.00 62.97 237 LEU A N 1
ATOM 1766 C CA . LEU A 1 237 ? 39.714 -1.364 -20.703 1.00 62.97 237 LEU A CA 1
ATOM 1767 C C . LEU A 1 237 ? 39.295 -2.599 -19.902 1.00 62.97 237 LEU A C 1
ATOM 1769 O O . LEU A 1 237 ? 39.524 -3.733 -20.323 1.00 62.97 237 LEU A O 1
ATOM 1773 N N . SER A 1 238 ? 38.609 -2.378 -18.778 1.00 59.28 238 SER A N 1
ATOM 1774 C CA . SER A 1 238 ? 38.112 -3.460 -17.914 1.00 59.28 238 SER A CA 1
ATOM 1775 C C . SER A 1 238 ? 37.036 -4.336 -18.575 1.00 59.28 238 SER A C 1
ATOM 1777 O O . SER A 1 238 ? 36.908 -5.510 -18.231 1.00 59.28 238 SER A O 1
ATOM 1779 N N . ILE A 1 239 ? 36.263 -3.787 -19.519 1.00 58.97 239 ILE A N 1
ATOM 1780 C CA . ILE A 1 239 ? 35.268 -4.503 -20.337 1.00 58.97 239 ILE A CA 1
ATOM 1781 C C . ILE A 1 239 ? 35.267 -3.954 -21.775 1.00 58.97 239 ILE A C 1
ATOM 1783 O O . ILE A 1 239 ? 35.736 -2.835 -22.001 1.00 58.97 239 ILE A O 1
ATOM 1787 N N . PRO A 1 240 ? 34.733 -4.695 -22.766 1.00 69.06 240 PRO A N 1
ATOM 1788 C CA . PRO A 1 240 ? 34.774 -4.243 -24.152 1.00 69.06 240 PRO A CA 1
ATOM 1789 C C . PRO A 1 240 ? 33.983 -2.933 -24.368 1.00 69.06 240 PRO A C 1
ATOM 1791 O O . PRO A 1 240 ? 32.878 -2.802 -23.833 1.00 69.06 240 PRO A O 1
ATOM 1794 N N . PRO A 1 241 ? 34.465 -1.998 -25.216 1.00 71.88 241 PRO A N 1
ATOM 1795 C CA . PRO A 1 241 ? 33.806 -0.717 -25.517 1.00 71.88 241 PRO A CA 1
ATOM 1796 C C . PRO A 1 241 ? 32.305 -0.804 -25.832 1.00 71.88 241 PRO A C 1
ATOM 1798 O O . PRO A 1 241 ? 31.514 0.041 -25.408 1.00 71.88 241 PRO A O 1
ATOM 1801 N N . ALA A 1 242 ? 31.896 -1.855 -26.551 1.00 70.19 242 ALA A N 1
ATOM 1802 C CA . ALA A 1 242 ? 30.503 -2.088 -26.923 1.00 70.19 242 ALA A CA 1
ATOM 1803 C C . ALA A 1 242 ? 29.573 -2.242 -25.704 1.00 70.19 242 ALA A C 1
ATOM 1805 O O . ALA A 1 242 ? 28.413 -1.840 -25.774 1.00 70.19 242 ALA A O 1
ATOM 1806 N N . HIS A 1 243 ? 30.074 -2.758 -24.574 1.00 63.25 243 HIS A N 1
ATOM 1807 C CA . HIS A 1 243 ? 29.283 -2.917 -23.353 1.00 63.25 243 HIS A CA 1
ATOM 1808 C C . HIS A 1 243 ? 28.940 -1.572 -22.706 1.00 63.25 243 HIS A C 1
ATOM 1810 O O . HIS A 1 243 ? 27.798 -1.393 -22.286 1.00 63.25 243 HIS A O 1
ATOM 1816 N N . TYR A 1 244 ? 29.876 -0.615 -22.676 1.00 68.12 244 TYR A N 1
ATOM 1817 C CA . TYR A 1 244 ? 29.605 0.736 -22.170 1.00 68.12 244 TYR A CA 1
ATOM 1818 C C . TYR A 1 244 ? 28.551 1.445 -23.023 1.00 68.12 244 TYR A C 1
ATOM 1820 O O . TYR A 1 244 ? 27.606 2.022 -22.498 1.00 68.12 244 TYR A O 1
ATOM 1828 N N . LEU A 1 245 ? 28.652 1.353 -24.353 1.00 71.94 245 LEU A N 1
ATOM 1829 C CA . LEU A 1 245 ? 27.657 1.952 -25.247 1.00 71.94 245 LEU A CA 1
ATOM 1830 C C . LEU A 1 245 ? 26.281 1.294 -25.112 1.00 71.94 245 LEU A C 1
ATOM 1832 O O . LEU A 1 245 ? 25.277 2.001 -25.071 1.00 71.94 245 LEU A O 1
ATOM 1836 N N . ARG A 1 246 ? 26.228 -0.039 -25.015 1.00 71.50 246 ARG A N 1
ATOM 1837 C CA . ARG A 1 246 ? 24.984 -0.785 -24.790 1.00 71.50 246 ARG A CA 1
ATOM 1838 C C . ARG A 1 246 ? 24.322 -0.369 -23.475 1.00 71.50 246 ARG A C 1
ATOM 1840 O O . ARG A 1 246 ? 23.142 -0.030 -23.469 1.00 71.50 246 ARG A O 1
ATOM 1847 N N . ARG A 1 247 ? 25.085 -0.343 -22.376 1.00 64.62 247 ARG A N 1
ATOM 1848 C CA . ARG A 1 247 ? 24.601 0.065 -21.047 1.00 64.62 247 ARG A CA 1
ATOM 1849 C C . ARG A 1 247 ? 24.144 1.525 -21.046 1.00 64.62 247 ARG A C 1
ATOM 1851 O O . ARG A 1 247 ? 23.065 1.801 -20.535 1.00 64.62 247 ARG A O 1
ATOM 1858 N N . ALA A 1 248 ? 24.889 2.435 -21.675 1.00 68.56 248 ALA A N 1
ATOM 1859 C CA . ALA A 1 248 ? 24.497 3.839 -21.803 1.00 68.56 248 ALA A CA 1
ATOM 1860 C C . ALA A 1 248 ? 23.175 4.014 -22.564 1.00 68.56 248 ALA A C 1
ATOM 1862 O O . ALA A 1 248 ? 22.296 4.736 -22.106 1.00 68.56 248 ALA A O 1
ATOM 1863 N N . ARG A 1 249 ? 23.002 3.325 -23.701 1.00 72.62 249 ARG A N 1
ATOM 1864 C CA . ARG A 1 249 ? 21.755 3.375 -24.485 1.00 72.62 249 ARG A CA 1
ATOM 1865 C C . ARG A 1 249 ? 20.571 2.817 -23.709 1.00 72.62 249 ARG A C 1
ATOM 1867 O O . ARG A 1 249 ? 19.522 3.448 -23.684 1.00 72.62 249 ARG A O 1
ATOM 1874 N N . PHE A 1 250 ? 20.766 1.687 -23.032 1.00 70.25 250 PHE A N 1
ATOM 1875 C CA . PHE A 1 250 ? 19.756 1.093 -22.161 1.00 70.25 250 PHE A CA 1
ATOM 1876 C C . PHE A 1 250 ? 19.335 2.062 -21.045 1.00 70.25 250 PHE A C 1
ATOM 1878 O O . PHE A 1 250 ? 18.149 2.319 -20.857 1.00 70.25 250 PHE A O 1
ATOM 1885 N N . ARG A 1 251 ? 20.303 2.655 -20.329 1.00 74.06 251 ARG A N 1
ATOM 1886 C CA . ARG A 1 251 ? 20.043 3.631 -19.256 1.00 74.06 251 ARG A CA 1
ATOM 1887 C C . ARG A 1 251 ? 19.346 4.887 -19.773 1.00 74.06 251 ARG A C 1
ATOM 1889 O O . ARG A 1 251 ? 18.422 5.365 -19.125 1.00 74.06 251 ARG A O 1
ATOM 1896 N N . SER A 1 252 ? 19.766 5.390 -20.932 1.00 76.12 252 SER A N 1
ATOM 1897 C CA . SER A 1 252 ? 19.155 6.543 -21.595 1.00 76.12 252 SER A CA 1
ATOM 1898 C C . SER A 1 252 ? 17.687 6.280 -21.926 1.00 76.12 252 SER A C 1
ATOM 1900 O O . SER A 1 252 ? 16.828 7.028 -21.468 1.00 76.12 252 SER A O 1
ATOM 1902 N N . ALA A 1 253 ? 17.393 5.172 -22.617 1.00 76.62 253 ALA A N 1
ATOM 1903 C CA . ALA A 1 253 ? 16.030 4.787 -22.973 1.00 76.62 253 ALA A CA 1
ATOM 1904 C C . ALA A 1 253 ? 15.157 4.559 -21.730 1.00 76.62 253 ALA A C 1
ATOM 1906 O O . ALA A 1 253 ? 14.037 5.053 -21.666 1.00 76.62 253 ALA A O 1
ATOM 1907 N N . GLY A 1 254 ? 15.684 3.883 -20.703 1.00 79.94 254 GLY A N 1
ATOM 1908 C CA . GLY A 1 254 ? 14.969 3.681 -19.443 1.00 79.94 254 GLY A CA 1
ATOM 1909 C C . GLY A 1 254 ? 14.676 4.984 -18.687 1.00 79.94 254 GLY A C 1
ATOM 1910 O O . GLY A 1 254 ? 13.595 5.130 -18.122 1.00 79.94 254 GLY A O 1
ATOM 1911 N N . ASN A 1 255 ? 15.608 5.943 -18.660 1.00 79.94 255 ASN A N 1
ATOM 1912 C CA . ASN A 1 255 ? 15.385 7.256 -18.043 1.00 79.94 255 ASN A CA 1
ATOM 1913 C C . ASN A 1 255 ? 14.340 8.071 -18.808 1.00 79.94 255 ASN A C 1
ATOM 1915 O O . ASN A 1 255 ? 13.384 8.544 -18.201 1.00 79.94 255 ASN A O 1
ATOM 1919 N N . ASP A 1 256 ? 14.481 8.142 -20.130 1.00 83.06 256 ASP A N 1
ATOM 1920 C CA . ASP A 1 256 ? 13.547 8.833 -21.017 1.00 83.06 256 ASP A CA 1
ATOM 1921 C C . ASP A 1 256 ? 12.123 8.276 -20.872 1.00 83.06 256 ASP A C 1
ATOM 1923 O O . ASP A 1 256 ? 11.156 9.016 -20.695 1.00 83.06 256 ASP A O 1
ATOM 1927 N N . LEU A 1 257 ? 12.005 6.947 -20.822 1.00 86.88 257 LEU A N 1
ATOM 1928 C CA . LEU A 1 257 ? 10.733 6.270 -20.637 1.00 86.88 257 LEU A CA 1
ATOM 1929 C C . LEU A 1 257 ? 10.081 6.600 -19.289 1.00 86.88 257 LEU A C 1
ATOM 1931 O O . LEU A 1 257 ? 8.877 6.852 -19.246 1.00 86.88 257 LEU A O 1
ATOM 1935 N N . LYS A 1 258 ? 10.848 6.623 -18.191 1.00 83.50 258 LYS A N 1
ATOM 1936 C CA . LYS A 1 258 ? 10.340 7.019 -16.864 1.00 83.50 258 LYS A CA 1
ATOM 1937 C C . LYS A 1 258 ? 9.858 8.469 -16.858 1.00 83.50 258 LYS A C 1
ATOM 1939 O O . LYS A 1 258 ? 8.775 8.738 -16.340 1.00 83.50 258 LYS A O 1
ATOM 1944 N N . ASP A 1 259 ? 10.630 9.379 -17.447 1.00 84.88 259 ASP A N 1
ATOM 1945 C CA . ASP A 1 259 ? 10.295 10.803 -17.502 1.00 84.88 259 ASP A CA 1
ATOM 1946 C C . ASP A 1 259 ? 9.031 11.043 -18.337 1.00 84.88 259 ASP A C 1
ATOM 1948 O O . ASP A 1 259 ? 8.097 11.696 -17.869 1.00 84.88 259 ASP A O 1
ATOM 1952 N N . ALA A 1 260 ? 8.955 10.442 -19.528 1.00 91.19 260 ALA A N 1
ATOM 1953 C CA . ALA A 1 260 ? 7.780 10.498 -20.395 1.00 91.19 260 ALA A CA 1
ATOM 1954 C C . ALA A 1 260 ? 6.540 9.889 -19.720 1.00 91.19 260 ALA A C 1
ATOM 1956 O O . ALA A 1 260 ? 5.442 10.440 -19.815 1.00 91.19 260 ALA A O 1
ATOM 1957 N N . SER A 1 261 ? 6.716 8.788 -18.980 1.00 91.81 261 SER A N 1
ATOM 1958 C CA . SER A 1 261 ? 5.623 8.120 -18.266 1.00 91.81 261 SER A CA 1
ATOM 1959 C C . SER A 1 261 ? 5.078 8.961 -17.120 1.00 91.81 261 SER A C 1
ATOM 1961 O O . SER A 1 261 ? 3.866 9.075 -16.957 1.00 91.81 261 SER A O 1
ATOM 1963 N N . LYS A 1 262 ? 5.970 9.604 -16.360 1.00 91.25 262 LYS A N 1
ATOM 1964 C CA . LYS A 1 262 ? 5.599 10.550 -15.306 1.00 91.25 262 LYS A CA 1
ATOM 1965 C C . LYS A 1 262 ? 4.884 11.781 -15.877 1.00 91.25 262 LYS A C 1
ATOM 1967 O O . LYS A 1 262 ? 3.911 12.250 -15.289 1.00 91.25 262 LYS A O 1
ATOM 1972 N N . ALA A 1 263 ? 5.349 12.290 -17.020 1.00 90.50 263 ALA A N 1
ATOM 1973 C CA . ALA A 1 263 ? 4.756 13.438 -17.703 1.00 90.50 263 ALA A CA 1
ATOM 1974 C C . ALA A 1 263 ? 3.404 13.117 -18.372 1.00 90.50 263 ALA A C 1
ATOM 1976 O O . ALA A 1 263 ? 2.581 14.013 -18.540 1.00 90.50 263 ALA A O 1
ATOM 1977 N N . GLY A 1 264 ? 3.142 11.848 -18.700 1.00 94.62 264 GLY A N 1
ATOM 1978 C CA . GLY A 1 264 ? 1.948 11.432 -19.442 1.00 94.62 264 GLY A CA 1
ATOM 1979 C C . GLY A 1 264 ? 2.089 11.564 -20.961 1.00 94.62 264 GLY A C 1
ATOM 1980 O O . GLY A 1 264 ? 1.091 11.633 -21.668 1.00 94.62 264 GLY A O 1
ATOM 1981 N N . GLU A 1 265 ? 3.316 11.617 -21.479 1.00 97.19 265 GLU A N 1
ATOM 1982 C CA . GLU A 1 265 ? 3.607 11.822 -22.901 1.00 97.19 265 GLU A CA 1
ATOM 1983 C C . GLU A 1 265 ? 3.541 10.489 -23.669 1.00 97.19 265 GLU A C 1
ATOM 1985 O O . GLU A 1 265 ? 4.568 9.913 -24.031 1.00 97.19 265 GLU A O 1
ATOM 1990 N N . VAL A 1 266 ? 2.329 9.980 -23.922 1.00 96.56 266 VAL A N 1
ATOM 1991 C CA . VAL A 1 266 ? 2.111 8.636 -24.503 1.00 96.56 266 VAL A CA 1
ATOM 1992 C C . VAL A 1 266 ? 2.816 8.420 -25.846 1.00 96.56 266 VAL A C 1
ATOM 1994 O O . VAL A 1 266 ? 3.380 7.354 -26.083 1.00 96.56 266 VAL A O 1
ATOM 1997 N N . GLU A 1 267 ? 2.875 9.435 -26.710 1.00 96.62 267 GLU A N 1
ATOM 1998 C CA . GLU A 1 267 ? 3.579 9.314 -27.992 1.00 96.62 267 GLU A CA 1
ATOM 1999 C C . GLU A 1 267 ? 5.101 9.274 -27.823 1.00 96.62 267 GLU A C 1
ATOM 2001 O O . GLU A 1 267 ? 5.779 8.535 -28.535 1.00 96.62 267 GLU A O 1
ATOM 2006 N N . ARG A 1 268 ? 5.658 9.979 -26.830 1.00 95.19 268 ARG A N 1
ATOM 2007 C CA . ARG A 1 268 ? 7.084 9.857 -26.494 1.00 95.19 268 ARG A CA 1
ATOM 2008 C C . ARG A 1 268 ? 7.390 8.480 -25.922 1.00 95.19 268 ARG A C 1
ATOM 2010 O O . ARG A 1 268 ? 8.348 7.854 -26.362 1.00 95.19 268 ARG A O 1
ATOM 2017 N N . VAL A 1 269 ? 6.537 7.970 -25.032 1.00 94.25 269 VAL A N 1
ATOM 2018 C CA . VAL A 1 269 ? 6.612 6.588 -24.533 1.00 94.25 269 VAL A CA 1
ATOM 2019 C C . VAL A 1 269 ? 6.615 5.599 -25.707 1.00 94.25 269 VAL A C 1
ATOM 2021 O O . VAL A 1 269 ? 7.523 4.774 -25.811 1.00 94.25 269 VAL A O 1
ATOM 2024 N N . ARG A 1 270 ? 5.672 5.730 -26.650 1.00 93.62 270 ARG A N 1
ATOM 2025 C CA . ARG A 1 270 ? 5.576 4.877 -27.844 1.00 93.62 270 ARG A CA 1
ATOM 2026 C C . ARG A 1 270 ? 6.845 4.931 -28.696 1.00 93.62 270 ARG A C 1
ATOM 2028 O O . ARG A 1 270 ? 7.366 3.881 -29.070 1.00 93.62 270 ARG A O 1
ATOM 2035 N N . MET A 1 271 ? 7.357 6.130 -28.978 1.00 92.00 271 MET A N 1
ATOM 2036 C CA . MET A 1 271 ? 8.590 6.315 -29.749 1.00 92.00 271 MET A CA 1
ATOM 2037 C C . MET A 1 271 ? 9.795 5.667 -29.063 1.00 92.00 271 MET A C 1
ATOM 2039 O O . MET A 1 271 ? 10.559 4.962 -29.723 1.00 92.00 271 MET A O 1
ATOM 2043 N N . VAL A 1 272 ? 9.952 5.854 -27.748 1.00 89.19 272 VAL A N 1
ATOM 2044 C CA . VAL A 1 272 ? 11.058 5.265 -26.976 1.00 89.19 272 VAL A CA 1
ATOM 2045 C C . VAL A 1 272 ? 10.984 3.738 -27.007 1.00 89.19 272 VAL A C 1
ATOM 2047 O O . VAL A 1 272 ? 11.991 3.087 -27.280 1.00 89.19 272 VAL A O 1
ATOM 2050 N N . VAL A 1 273 ? 9.799 3.150 -26.814 1.00 87.56 273 VAL A N 1
ATOM 2051 C CA . VAL A 1 273 ? 9.610 1.689 -26.873 1.00 87.56 273 VAL A CA 1
ATOM 2052 C C . VAL A 1 273 ? 9.890 1.130 -28.266 1.00 87.56 273 VAL A C 1
ATOM 2054 O O . VAL A 1 273 ? 10.564 0.107 -28.394 1.00 87.56 273 VAL A O 1
ATOM 2057 N N . GLN A 1 274 ? 9.420 1.799 -29.321 1.00 88.06 274 GLN A N 1
ATOM 2058 C CA . GLN A 1 274 ? 9.699 1.398 -30.702 1.00 88.06 274 GLN A CA 1
ATOM 2059 C C . GLN A 1 274 ? 11.195 1.474 -31.025 1.00 88.06 274 GLN A C 1
ATOM 2061 O O . GLN A 1 274 ? 11.744 0.529 -31.593 1.00 88.06 274 GLN A O 1
ATOM 2066 N N . ALA A 1 275 ? 11.867 2.559 -30.630 1.00 85.75 275 ALA A N 1
ATOM 2067 C CA . ALA A 1 275 ? 13.303 2.727 -30.826 1.00 85.75 275 ALA A CA 1
ATOM 2068 C C . ALA A 1 275 ? 14.109 1.667 -30.063 1.00 85.75 275 ALA A C 1
ATOM 2070 O O . ALA A 1 275 ? 15.048 1.095 -30.613 1.00 85.75 275 ALA A O 1
ATOM 2071 N N . TRP A 1 276 ? 13.709 1.356 -28.827 1.00 82.94 276 TRP A N 1
ATOM 2072 C CA . TRP A 1 276 ? 14.333 0.312 -28.019 1.00 82.94 276 TRP A CA 1
ATOM 2073 C C . TRP A 1 276 ? 14.196 -1.062 -28.689 1.00 82.94 276 TRP A C 1
ATOM 2075 O O . TRP A 1 276 ? 15.193 -1.759 -28.852 1.00 82.94 276 TRP A O 1
ATOM 2085 N N . ARG A 1 277 ? 12.999 -1.430 -29.168 1.00 82.38 277 ARG A N 1
ATOM 2086 C CA . ARG A 1 277 ? 12.770 -2.691 -29.906 1.00 82.38 277 ARG A CA 1
ATOM 2087 C C . ARG A 1 277 ? 13.565 -2.791 -31.207 1.00 82.38 277 ARG A C 1
ATOM 2089 O O . ARG A 1 277 ? 13.912 -3.895 -31.620 1.00 82.38 277 ARG A O 1
ATOM 2096 N N . ALA A 1 278 ? 13.808 -1.662 -31.867 1.00 85.50 278 ALA A N 1
ATOM 2097 C CA . ALA A 1 278 ? 14.543 -1.615 -33.123 1.00 85.50 278 ALA A CA 1
ATOM 2098 C C . ALA A 1 278 ? 16.068 -1.705 -32.942 1.00 85.50 278 ALA A C 1
ATOM 2100 O O . ALA A 1 278 ? 16.757 -2.007 -33.917 1.00 85.50 278 ALA A O 1
ATOM 2101 N N . ASP A 1 279 ? 16.612 -1.450 -31.743 1.00 80.00 279 ASP A N 1
ATOM 2102 C CA . ASP A 1 279 ? 18.051 -1.564 -31.484 1.00 80.00 279 ASP A CA 1
ATOM 2103 C C . ASP A 1 279 ? 18.416 -3.029 -31.160 1.00 80.00 279 ASP A C 1
ATOM 2105 O O . ASP A 1 279 ? 18.143 -3.503 -30.055 1.00 80.00 279 ASP A O 1
ATOM 2109 N N . PRO A 1 280 ? 19.093 -3.759 -32.072 1.00 77.94 280 PRO A N 1
ATOM 2110 C CA . PRO A 1 280 ? 19.434 -5.167 -31.865 1.00 77.94 280 PRO A CA 1
ATOM 2111 C C . PRO A 1 280 ? 20.463 -5.383 -30.745 1.00 77.94 280 PRO A C 1
ATOM 2113 O O . PRO A 1 280 ? 20.723 -6.523 -30.362 1.00 77.94 280 PRO A O 1
ATOM 2116 N N . SER A 1 281 ? 21.090 -4.315 -30.235 1.00 72.19 281 SER A N 1
ATOM 2117 C CA . SER A 1 281 ? 21.988 -4.391 -29.082 1.00 72.19 281 SER A CA 1
ATOM 2118 C C . SER A 1 281 ? 21.247 -4.388 -27.743 1.00 72.19 281 SER A C 1
ATOM 2120 O O . SER A 1 281 ? 21.841 -4.748 -26.723 1.00 72.19 281 SER A O 1
ATOM 2122 N N . LEU A 1 282 ? 19.969 -4.008 -27.719 1.00 66.06 282 LEU A N 1
ATOM 2123 C CA . LEU A 1 282 ? 19.149 -3.954 -26.515 1.00 66.06 282 LEU A CA 1
ATOM 2124 C C . LEU A 1 282 ? 18.265 -5.208 -26.416 1.00 66.06 282 LEU A C 1
ATOM 2126 O O . LEU A 1 282 ? 17.780 -5.731 -27.414 1.00 66.06 282 LEU A O 1
ATOM 2130 N N . GLU A 1 283 ? 18.085 -5.730 -25.201 1.00 63.41 283 GLU A N 1
ATOM 2131 C CA . GLU A 1 283 ? 17.140 -6.832 -24.961 1.00 63.41 283 GLU A CA 1
ATOM 2132 C C . GLU A 1 283 ? 15.688 -6.318 -25.046 1.00 63.41 283 GLU A C 1
ATOM 2134 O O . GLU A 1 283 ? 15.431 -5.137 -24.797 1.00 63.41 283 GLU A O 1
ATOM 2139 N N . ASN A 1 284 ? 14.751 -7.193 -25.440 1.00 56.22 284 ASN A N 1
ATOM 2140 C CA . ASN A 1 284 ? 13.346 -6.843 -25.685 1.00 56.22 284 ASN A CA 1
ATOM 2141 C C . ASN A 1 284 ? 12.669 -6.328 -24.394 1.00 56.22 284 ASN A C 1
ATOM 2143 O O . ASN A 1 284 ? 12.639 -7.076 -23.417 1.00 56.22 284 ASN A O 1
ATOM 2147 N N . PRO A 1 285 ? 12.096 -5.108 -24.390 1.00 54.78 285 PRO A N 1
ATOM 2148 C CA . PRO A 1 285 ? 11.643 -4.431 -23.176 1.00 54.78 285 PRO A CA 1
ATOM 2149 C C . PRO A 1 285 ? 10.288 -4.887 -22.628 1.00 54.78 285 PRO A C 1
ATOM 2151 O O . PRO A 1 285 ? 9.839 -4.294 -21.663 1.00 54.78 285 PRO A O 1
ATOM 2154 N N . ILE A 1 286 ? 9.588 -5.886 -23.183 1.00 52.75 286 ILE A N 1
ATOM 2155 C CA . ILE A 1 286 ? 8.330 -6.383 -22.572 1.00 52.75 286 ILE A CA 1
ATOM 2156 C C . ILE A 1 286 ? 8.663 -7.246 -21.337 1.00 52.75 286 ILE A C 1
ATOM 2158 O O . ILE A 1 286 ? 8.433 -8.453 -21.305 1.00 52.75 286 ILE A O 1
ATOM 2162 N N . THR A 1 287 ? 9.332 -6.647 -20.357 1.00 58.19 287 THR A N 1
ATOM 2163 C CA . THR A 1 287 ? 9.870 -7.275 -19.150 1.00 58.19 287 THR A CA 1
ATOM 2164 C C . THR A 1 287 ? 9.744 -6.313 -17.964 1.00 58.19 287 THR A C 1
ATOM 2166 O O . THR A 1 287 ? 9.223 -5.203 -18.071 1.00 58.19 287 THR A O 1
ATOM 2169 N N . GLU A 1 288 ? 10.230 -6.758 -16.810 1.00 52.25 288 GLU A N 1
ATOM 2170 C CA . GLU A 1 288 ? 10.201 -6.078 -15.510 1.00 52.25 288 GLU A CA 1
ATOM 2171 C C . GLU A 1 288 ? 10.818 -4.670 -15.502 1.00 52.25 288 GLU A C 1
ATOM 2173 O O . GLU A 1 288 ? 10.518 -3.871 -14.618 1.00 52.25 288 GLU A O 1
ATOM 2178 N N . ASP A 1 289 ? 11.611 -4.316 -16.516 1.00 57.50 289 ASP A N 1
ATOM 2179 C CA . ASP A 1 289 ? 12.162 -2.968 -16.683 1.00 57.50 289 ASP A CA 1
ATOM 2180 C C . ASP A 1 289 ? 11.081 -1.906 -16.994 1.00 57.50 289 ASP A C 1
ATOM 2182 O O . ASP A 1 289 ? 11.307 -0.712 -16.779 1.00 57.50 289 ASP A O 1
ATOM 2186 N N . MET A 1 290 ? 9.889 -2.330 -17.439 1.00 67.12 290 MET A N 1
ATOM 2187 C CA . MET A 1 290 ? 8.724 -1.465 -17.690 1.00 67.12 290 MET A CA 1
ATOM 2188 C C . MET A 1 290 ? 7.813 -1.304 -16.468 1.00 67.12 290 MET A C 1
ATOM 2190 O O . MET A 1 290 ? 6.931 -0.443 -16.484 1.00 67.12 290 MET A O 1
ATOM 2194 N N . ASP A 1 291 ? 8.043 -2.072 -15.396 1.00 74.00 291 ASP A N 1
ATOM 2195 C CA . ASP A 1 291 ? 7.274 -1.961 -14.152 1.00 74.00 291 ASP A CA 1
ATOM 2196 C C . ASP A 1 291 ? 7.457 -0.570 -13.534 1.00 74.00 291 ASP A C 1
ATOM 2198 O O . ASP A 1 291 ? 6.491 0.109 -13.203 1.00 74.00 291 ASP A O 1
ATOM 2202 N N . MET A 1 292 ? 8.694 -0.064 -13.476 1.00 79.56 292 MET A N 1
ATOM 2203 C CA . MET A 1 292 ? 8.955 1.263 -12.913 1.00 79.56 292 MET A CA 1
ATOM 2204 C C . MET A 1 292 ? 8.293 2.407 -13.718 1.00 79.56 292 MET A C 1
ATOM 2206 O O . MET A 1 292 ? 7.645 3.255 -13.101 1.00 79.56 292 MET A O 1
ATOM 2210 N N . PRO A 1 293 ? 8.391 2.466 -15.063 1.00 84.38 293 PRO A N 1
ATOM 2211 C CA . PRO A 1 293 ? 7.586 3.379 -15.880 1.00 84.38 293 PRO A CA 1
ATOM 2212 C C . PRO A 1 293 ? 6.070 3.271 -15.651 1.00 84.38 293 PRO A C 1
ATOM 2214 O O . PRO A 1 293 ? 5.417 4.302 -15.480 1.00 84.38 293 PRO A O 1
ATOM 2217 N N . LEU A 1 294 ? 5.514 2.054 -15.582 1.00 88.06 294 LEU A N 1
ATOM 2218 C CA . LEU A 1 294 ? 4.093 1.825 -15.294 1.00 88.06 294 LEU A CA 1
ATOM 2219 C C . LEU A 1 294 ? 3.706 2.346 -13.900 1.00 88.06 294 LEU A C 1
ATOM 2221 O O . LEU A 1 294 ? 2.696 3.036 -13.761 1.00 88.06 294 LEU A O 1
ATOM 2225 N N . ILE A 1 295 ? 4.521 2.064 -12.879 1.00 86.69 295 ILE A N 1
ATOM 2226 C CA . ILE A 1 295 ? 4.345 2.558 -11.507 1.00 86.69 295 ILE A CA 1
ATOM 2227 C C . ILE A 1 295 ? 4.319 4.089 -11.494 1.00 86.69 295 ILE A C 1
ATOM 2229 O O . ILE A 1 295 ? 3.434 4.675 -10.872 1.00 86.69 295 ILE A O 1
ATOM 2233 N N . LEU A 1 296 ? 5.254 4.744 -12.191 1.00 85.19 296 LEU A N 1
ATOM 2234 C CA . LEU A 1 296 ? 5.308 6.205 -12.268 1.00 85.19 296 LEU A CA 1
ATOM 2235 C C . LEU A 1 296 ? 4.090 6.786 -12.994 1.00 85.19 296 LEU A C 1
ATOM 2237 O O . LEU A 1 296 ? 3.531 7.775 -12.523 1.00 85.19 296 LEU A O 1
ATOM 2241 N N . ALA A 1 297 ? 3.649 6.175 -14.094 1.00 93.44 297 ALA A N 1
ATOM 2242 C CA . ALA A 1 297 ? 2.434 6.591 -14.789 1.00 93.44 297 ALA A CA 1
ATOM 2243 C C . ALA A 1 297 ? 1.200 6.466 -13.881 1.00 93.44 297 ALA A C 1
ATOM 2245 O O . ALA A 1 297 ? 0.424 7.414 -13.758 1.00 93.44 297 ALA A O 1
ATOM 2246 N N . ALA A 1 298 ? 1.054 5.336 -13.183 1.00 92.94 298 ALA A N 1
ATOM 2247 C CA . ALA A 1 298 ? -0.053 5.075 -12.268 1.00 92.94 298 ALA A CA 1
ATOM 2248 C C . ALA A 1 298 ? -0.062 6.034 -11.065 1.00 92.94 298 ALA A C 1
ATOM 2250 O O . ALA A 1 298 ? -1.104 6.597 -10.738 1.00 92.94 298 ALA A O 1
ATOM 2251 N N . GLN A 1 299 ? 1.104 6.281 -10.458 1.00 89.75 299 GLN A N 1
ATOM 2252 C CA . GLN A 1 299 ? 1.276 7.236 -9.358 1.00 89.75 299 GLN A CA 1
ATOM 2253 C C . GLN A 1 299 ? 0.952 8.681 -9.767 1.00 89.75 299 GLN A C 1
ATOM 2255 O O . GLN A 1 299 ? 0.629 9.486 -8.911 1.00 89.75 299 GLN A O 1
ATOM 2260 N N . ASN A 1 300 ? 1.055 9.036 -11.050 1.00 90.75 300 ASN A N 1
ATOM 2261 C CA . ASN A 1 300 ? 0.766 10.391 -11.538 1.00 90.75 300 ASN A CA 1
ATOM 2262 C C . ASN A 1 300 ? -0.555 10.456 -12.330 1.00 90.75 300 ASN A C 1
ATOM 2264 O O . ASN A 1 300 ? -0.745 11.378 -13.132 1.00 90.75 300 ASN A O 1
ATOM 2268 N N . ALA A 1 301 ? -1.433 9.460 -12.142 1.00 95.19 301 ALA A N 1
ATOM 2269 C CA . ALA A 1 301 ? -2.745 9.354 -12.779 1.00 95.19 301 ALA A CA 1
ATOM 2270 C C . ALA A 1 301 ? -2.723 9.410 -14.327 1.00 95.19 301 ALA A C 1
ATOM 2272 O O . ALA A 1 301 ? -3.663 9.873 -14.971 1.00 95.19 301 ALA A O 1
ATOM 2273 N N . LYS A 1 302 ? -1.645 8.935 -14.968 1.00 97.44 302 LYS A N 1
ATOM 2274 C CA . LYS A 1 302 ? -1.470 8.964 -16.434 1.00 97.44 302 LYS A CA 1
ATOM 2275 C C . LYS A 1 302 ? -2.098 7.738 -17.095 1.00 97.44 302 LYS A C 1
ATOM 2277 O O . LYS A 1 302 ? -1.399 6.838 -17.558 1.00 97.44 302 LYS A O 1
ATOM 2282 N N . SER A 1 303 ? -3.429 7.701 -17.134 1.00 96.88 303 SER A N 1
ATOM 2283 C CA . SER A 1 303 ? -4.205 6.541 -17.602 1.00 96.88 303 SER A CA 1
ATOM 2284 C C . SER A 1 303 ? -3.890 6.104 -19.038 1.00 96.88 303 SER A C 1
ATOM 2286 O O . SER A 1 303 ? -3.832 4.907 -19.297 1.00 96.88 303 SER A O 1
ATOM 2288 N N . GLU A 1 304 ? -3.619 7.027 -19.966 1.00 97.75 304 GLU A N 1
ATOM 2289 C CA . GLU A 1 304 ? -3.241 6.680 -21.348 1.00 97.75 304 GLU A CA 1
ATOM 2290 C C . GLU A 1 304 ? -1.903 5.936 -21.428 1.00 97.75 304 GLU A C 1
ATOM 2292 O O . GLU A 1 304 ? -1.783 4.948 -22.150 1.00 97.75 304 GLU A O 1
ATOM 2297 N N . VAL A 1 305 ? -0.910 6.370 -20.646 1.00 97.06 305 VAL A N 1
ATOM 2298 C CA . VAL A 1 305 ? 0.390 5.693 -20.560 1.00 97.06 305 VAL A CA 1
ATOM 2299 C C . VAL A 1 305 ? 0.246 4.337 -19.870 1.00 97.06 305 VAL A C 1
ATOM 2301 O O . VAL A 1 305 ? 0.837 3.357 -20.317 1.00 97.06 305 VAL A O 1
ATOM 2304 N N . VAL A 1 306 ? -0.562 4.263 -18.807 1.00 97.25 306 VAL A N 1
ATOM 2305 C CA . VAL A 1 306 ? -0.884 2.994 -18.141 1.00 97.25 306 VAL A CA 1
ATOM 2306 C C . VAL A 1 306 ? -1.500 2.016 -19.140 1.00 97.25 306 VAL A C 1
ATOM 2308 O O . VAL A 1 306 ? -0.971 0.921 -19.290 1.00 97.25 306 VAL A O 1
ATOM 2311 N N . ARG A 1 307 ? -2.550 2.416 -19.874 1.00 97.44 307 ARG A N 1
ATOM 2312 C CA . ARG A 1 307 ? -3.180 1.577 -20.909 1.00 97.44 307 ARG A CA 1
ATOM 2313 C C . ARG A 1 307 ? -2.165 1.098 -21.934 1.00 97.44 307 ARG A C 1
ATOM 2315 O O . ARG A 1 307 ? -2.098 -0.097 -22.171 1.00 97.44 307 ARG A O 1
ATOM 2322 N N . PHE A 1 308 ? -1.321 1.995 -22.444 1.00 95.62 308 PHE A N 1
ATOM 2323 C CA . PHE A 1 308 ? -0.271 1.619 -23.386 1.00 95.62 308 PHE A CA 1
ATOM 2324 C C . PHE A 1 308 ? 0.628 0.497 -22.840 1.00 95.62 308 PHE A C 1
ATOM 2326 O O . PHE A 1 308 ? 0.859 -0.485 -23.535 1.00 95.62 308 PHE A O 1
ATOM 2333 N N . PHE A 1 309 ? 1.118 0.593 -21.601 1.00 92.44 309 PHE A N 1
ATOM 2334 C CA . PHE A 1 309 ? 1.958 -0.470 -21.038 1.00 92.44 309 PHE A CA 1
ATOM 2335 C C . PHE A 1 309 ? 1.203 -1.790 -20.840 1.00 92.44 309 PHE A C 1
ATOM 2337 O O . PHE A 1 309 ? 1.771 -2.855 -21.085 1.00 92.44 309 PHE A O 1
ATOM 2344 N N . LEU A 1 310 ? -0.061 -1.734 -20.422 1.00 93.25 310 LEU A N 1
ATOM 2345 C CA . LEU A 1 310 ? -0.883 -2.932 -20.245 1.00 93.25 310 LEU A CA 1
ATOM 2346 C C . LEU A 1 310 ? -1.223 -3.598 -21.592 1.00 93.25 310 LEU A C 1
ATOM 2348 O O . LEU A 1 310 ? -1.131 -4.821 -21.694 1.00 93.25 310 LEU A O 1
ATOM 2352 N N . ASP A 1 311 ? -1.512 -2.808 -22.634 1.00 92.69 311 ASP A N 1
ATOM 2353 C CA . ASP A 1 311 ? -1.715 -3.269 -24.017 1.00 92.69 311 ASP A CA 1
ATOM 2354 C C . ASP A 1 311 ? -0.454 -3.965 -24.562 1.00 92.69 311 ASP A C 1
ATOM 2356 O O . ASP A 1 311 ? -0.531 -4.957 -25.288 1.00 92.69 311 ASP A O 1
ATOM 2360 N N . GLU A 1 312 ? 0.729 -3.472 -24.179 1.00 87.19 312 GLU A N 1
ATOM 2361 C CA . GLU A 1 312 ? 2.022 -4.088 -24.500 1.00 87.19 312 GLU A CA 1
ATOM 2362 C C . GLU A 1 312 ? 2.316 -5.351 -23.662 1.00 87.19 312 GLU A C 1
ATOM 2364 O O . GLU A 1 312 ? 3.357 -5.982 -23.847 1.00 87.19 312 GLU A O 1
ATOM 2369 N N . GLY A 1 313 ? 1.407 -5.755 -22.767 1.00 85.88 313 GLY A N 1
ATOM 2370 C CA . GLY A 1 313 ? 1.489 -6.986 -21.980 1.00 85.88 313 GLY A CA 1
ATOM 2371 C C . GLY A 1 313 ? 2.250 -6.860 -20.658 1.00 85.88 313 GLY A C 1
ATOM 2372 O O . GLY A 1 313 ? 2.578 -7.884 -20.053 1.00 85.88 313 GLY A O 1
ATOM 2373 N N . VAL A 1 314 ? 2.545 -5.640 -20.194 1.00 85.88 314 VAL A N 1
ATOM 2374 C CA . VAL A 1 314 ? 3.122 -5.424 -18.858 1.00 85.88 314 VAL A CA 1
ATOM 2375 C C . VAL A 1 314 ? 2.060 -5.783 -17.809 1.00 85.88 314 VAL A C 1
ATOM 2377 O O . VAL A 1 314 ? 0.948 -5.259 -17.871 1.00 85.88 314 VAL A O 1
ATOM 2380 N N . PRO A 1 315 ? 2.348 -6.679 -16.846 1.00 85.12 315 PRO A N 1
ATOM 2381 C CA . PRO A 1 315 ? 1.360 -7.074 -15.850 1.00 85.12 315 PRO A CA 1
ATOM 2382 C C . PRO A 1 315 ? 1.033 -5.920 -14.899 1.00 85.12 315 PRO A C 1
ATOM 2384 O O . PRO A 1 315 ? 1.877 -5.074 -14.598 1.00 85.12 315 PRO A O 1
ATOM 2387 N N . VAL A 1 316 ? -0.186 -5.928 -14.360 1.00 84.94 316 VAL A N 1
ATOM 2388 C CA . VAL A 1 316 ? -0.588 -4.969 -13.326 1.00 84.94 316 VAL A CA 1
ATOM 2389 C C . VAL A 1 316 ? 0.250 -5.191 -12.069 1.00 84.94 316 VAL A C 1
ATOM 2391 O O . VAL A 1 316 ? 0.203 -6.245 -11.435 1.00 84.94 316 VAL A O 1
ATOM 2394 N N . SER A 1 317 ? 1.021 -4.171 -11.707 1.00 83.31 317 SER A N 1
ATOM 2395 C CA . SER A 1 317 ? 1.919 -4.199 -10.558 1.00 83.31 317 SER A CA 1
ATOM 2396 C C . SER A 1 317 ? 1.173 -3.890 -9.257 1.00 83.31 317 SER A C 1
ATOM 2398 O O . SER A 1 317 ? 0.520 -2.843 -9.165 1.00 83.31 317 SER A O 1
ATOM 2400 N N . PRO A 1 318 ? 1.309 -4.715 -8.199 1.00 83.69 318 PRO A N 1
ATOM 2401 C CA . PRO A 1 318 ? 0.743 -4.403 -6.884 1.00 83.69 318 PRO A CA 1
ATOM 2402 C C . PRO A 1 318 ? 1.227 -3.054 -6.331 1.00 83.69 318 PRO A C 1
ATOM 2404 O O . PRO A 1 318 ? 0.493 -2.356 -5.628 1.00 83.69 318 PRO A O 1
ATOM 2407 N N . THR A 1 319 ? 2.456 -2.651 -6.672 1.00 83.12 319 THR A N 1
ATOM 2408 C CA . THR A 1 319 ? 2.999 -1.341 -6.293 1.00 83.12 319 THR A CA 1
ATOM 2409 C C . THR A 1 319 ? 2.298 -0.213 -7.043 1.00 83.12 319 THR A C 1
ATOM 2411 O O . THR A 1 319 ? 1.944 0.783 -6.412 1.00 83.12 319 THR A O 1
ATOM 2414 N N . ALA A 1 320 ? 2.042 -0.373 -8.345 1.00 87.38 320 ALA A N 1
ATOM 2415 C CA . ALA A 1 320 ? 1.311 0.614 -9.140 1.00 87.38 320 ALA A CA 1
ATOM 2416 C C . ALA A 1 320 ? -0.115 0.822 -8.603 1.00 87.38 320 ALA A C 1
ATOM 2418 O O . ALA A 1 320 ? -0.523 1.961 -8.391 1.00 87.38 320 ALA A O 1
ATOM 2419 N N . VAL A 1 321 ? -0.826 -0.265 -8.279 1.00 90.81 321 VAL A N 1
ATOM 2420 C CA . VAL A 1 321 ? -2.159 -0.240 -7.642 1.00 90.81 321 VAL A CA 1
ATOM 2421 C C . VAL A 1 321 ? -2.130 0.542 -6.326 1.00 90.81 321 VAL A C 1
ATOM 2423 O O . VAL A 1 321 ? -2.932 1.453 -6.116 1.00 90.81 321 VAL A O 1
ATOM 2426 N N . LYS A 1 322 ? -1.173 0.223 -5.444 1.00 87.00 322 LYS A N 1
ATOM 2427 C CA . LYS A 1 322 ? -1.016 0.889 -4.143 1.00 87.00 322 LYS A CA 1
ATOM 2428 C C . LYS A 1 322 ? -0.752 2.388 -4.289 1.00 87.00 322 LYS A C 1
ATOM 2430 O O . LYS A 1 322 ? -1.312 3.171 -3.528 1.00 87.00 322 LYS A O 1
ATOM 2435 N N . LEU A 1 323 ? 0.129 2.789 -5.207 1.00 85.50 323 LEU A N 1
ATOM 2436 C CA . LEU A 1 323 ? 0.471 4.201 -5.388 1.00 85.50 323 LEU A CA 1
ATOM 2437 C C . LEU A 1 323 ? -0.657 4.978 -6.072 1.00 85.50 323 LEU A C 1
ATOM 2439 O O . LEU A 1 323 ? -0.980 6.060 -5.599 1.00 85.50 323 LEU A O 1
ATOM 2443 N N . ALA A 1 324 ? -1.324 4.409 -7.080 1.00 91.75 324 ALA A N 1
ATOM 2444 C CA . ALA A 1 324 ? -2.483 5.034 -7.723 1.00 91.75 324 ALA A CA 1
ATOM 2445 C C . ALA A 1 324 ? -3.616 5.325 -6.723 1.00 91.75 324 ALA A C 1
ATOM 2447 O O . ALA A 1 324 ? -4.217 6.396 -6.752 1.00 91.75 324 ALA A O 1
ATOM 2448 N N . ALA A 1 325 ? -3.861 4.427 -5.758 1.00 88.19 325 ALA A N 1
ATOM 2449 C CA . ALA A 1 325 ? -4.901 4.628 -4.742 1.00 88.19 325 ALA A CA 1
ATOM 2450 C C . ALA A 1 325 ? -4.655 5.873 -3.865 1.00 88.19 325 ALA A C 1
ATOM 2452 O O . ALA A 1 325 ? -5.585 6.405 -3.256 1.00 88.19 325 ALA A O 1
ATOM 2453 N N . ARG A 1 326 ? -3.408 6.365 -3.806 1.00 82.44 326 ARG A N 1
ATOM 2454 C CA . ARG A 1 326 ? -3.021 7.561 -3.046 1.00 82.44 326 ARG A CA 1
ATOM 2455 C C . ARG A 1 326 ? -3.273 8.868 -3.789 1.00 82.44 326 ARG A C 1
ATOM 2457 O O . ARG A 1 326 ? -3.168 9.903 -3.140 1.00 82.44 326 ARG A O 1
ATOM 2464 N N . GLU A 1 327 ? -3.706 8.851 -5.044 1.00 83.56 327 GLU A N 1
ATOM 2465 C CA . GLU A 1 327 ? -4.021 10.076 -5.798 1.00 83.56 327 GLU A CA 1
ATOM 2466 C C . GLU A 1 327 ? -5.506 10.468 -5.702 1.00 83.56 327 GLU A C 1
ATOM 2468 O O . GLU A 1 327 ? -5.863 11.622 -5.899 1.00 83.56 327 GLU A O 1
ATOM 2473 N N . GLY A 1 328 ? -6.385 9.557 -5.267 1.00 85.56 328 GLY A N 1
ATOM 2474 C CA . GLY A 1 328 ? -7.820 9.843 -5.154 1.00 85.56 328 GLY A CA 1
ATOM 2475 C C . GLY A 1 328 ? -8.524 9.796 -6.513 1.00 85.56 328 GLY A C 1
ATOM 2476 O O . GLY A 1 328 ? -8.315 8.860 -7.280 1.00 85.56 328 GLY A O 1
ATOM 2477 N N . ASP A 1 329 ? -9.378 10.778 -6.800 1.00 91.38 329 ASP A N 1
ATOM 2478 C CA . ASP A 1 329 ? -10.316 10.734 -7.936 1.00 91.38 329 ASP A CA 1
ATOM 2479 C C . ASP A 1 329 ? -9.623 10.677 -9.300 1.00 91.38 329 ASP A C 1
ATOM 2481 O O . ASP A 1 329 ? -10.127 10.040 -10.224 1.00 91.38 329 ASP A O 1
ATOM 2485 N N . GLU A 1 330 ? -8.444 11.290 -9.422 1.00 91.81 330 GLU A N 1
ATOM 2486 C CA . GLU A 1 330 ? -7.670 11.308 -10.669 1.00 91.81 330 GLU A CA 1
ATOM 2487 C C . GLU A 1 330 ? -7.234 9.897 -11.099 1.00 91.81 330 GLU A C 1
ATOM 2489 O O . GLU A 1 330 ? -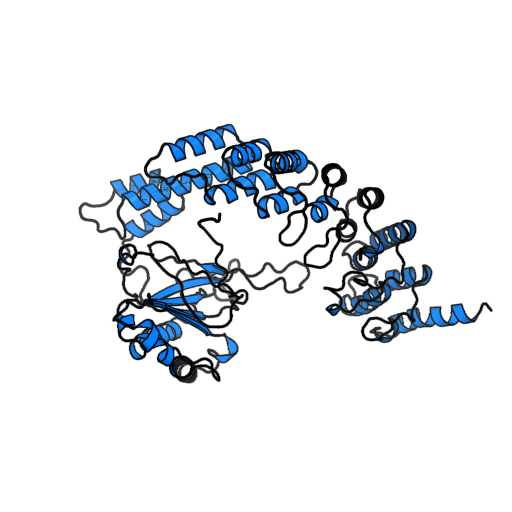7.079 9.618 -12.287 1.00 91.81 330 GLU A O 1
ATOM 2494 N N . ALA A 1 331 ? -7.094 8.968 -10.150 1.00 94.31 331 ALA A N 1
ATOM 2495 C CA . ALA A 1 331 ? -6.685 7.597 -10.433 1.00 94.31 331 ALA A CA 1
ATOM 2496 C C . ALA A 1 331 ? -7.822 6.696 -10.942 1.00 94.31 331 ALA A C 1
ATOM 2498 O O . ALA A 1 331 ? -7.557 5.541 -11.278 1.00 94.31 331 ALA A O 1
ATOM 2499 N N . ILE A 1 332 ? -9.072 7.172 -11.028 1.00 97.38 332 ILE A N 1
ATOM 2500 C CA . ILE A 1 332 ? -10.207 6.342 -11.474 1.00 97.38 332 ILE A CA 1
ATOM 2501 C C . ILE A 1 332 ? -9.943 5.738 -12.861 1.00 97.38 332 ILE A C 1
ATOM 2503 O O . ILE A 1 332 ? -10.123 4.535 -13.048 1.00 97.38 332 ILE A O 1
ATOM 2507 N N . ASP A 1 333 ? -9.444 6.529 -13.814 1.00 97.81 333 ASP A N 1
ATOM 2508 C CA . ASP A 1 333 ? -9.157 6.034 -15.167 1.00 97.81 333 ASP A CA 1
ATOM 2509 C C . ASP A 1 333 ? -7.983 5.042 -15.202 1.00 97.81 333 ASP A C 1
ATOM 2511 O O . ASP A 1 333 ? -7.942 4.159 -16.061 1.00 97.81 333 ASP A O 1
ATOM 2515 N N . VAL A 1 334 ? -7.038 5.162 -14.262 1.00 98.06 334 VAL A N 1
ATOM 2516 C CA . VAL A 1 334 ? -5.943 4.196 -14.077 1.00 98.06 334 VAL A CA 1
ATOM 2517 C C . VAL A 1 334 ? -6.495 2.866 -13.563 1.00 98.06 334 VAL A C 1
ATOM 2519 O O . VAL A 1 334 ? -6.160 1.816 -14.106 1.00 98.06 334 VAL A O 1
ATOM 2522 N N . PHE A 1 335 ? -7.380 2.890 -12.566 1.00 98.06 335 PHE A N 1
ATOM 2523 C CA . PHE A 1 335 ? -8.010 1.668 -12.065 1.00 98.06 335 PHE A CA 1
ATOM 2524 C C . PHE A 1 335 ? -8.946 1.025 -13.083 1.00 98.06 335 PHE A C 1
ATOM 2526 O O . PHE A 1 335 ? -8.992 -0.203 -13.164 1.00 98.06 335 PHE A O 1
ATOM 2533 N N . GLN A 1 336 ? -9.637 1.827 -13.898 1.00 98.19 336 GLN A N 1
ATOM 2534 C CA . GLN A 1 336 ? -10.401 1.307 -15.027 1.00 98.19 336 GLN A CA 1
ATOM 2535 C C . GLN A 1 336 ? -9.482 0.576 -16.008 1.00 98.19 336 GLN A C 1
ATOM 2537 O O . GLN A 1 336 ? -9.772 -0.558 -16.369 1.00 98.19 336 GLN A O 1
ATOM 2542 N N . ALA A 1 337 ? -8.331 1.163 -16.354 1.00 98.12 337 ALA A N 1
ATOM 2543 C CA . ALA A 1 337 ? -7.347 0.498 -17.203 1.00 98.12 337 ALA A CA 1
ATOM 2544 C C . ALA A 1 337 ? -6.841 -0.822 -16.594 1.00 98.12 337 ALA A C 1
ATOM 2546 O O . ALA A 1 337 ? -6.724 -1.808 -17.318 1.00 98.12 337 ALA A O 1
ATOM 2547 N N . PHE A 1 338 ? -6.585 -0.879 -15.282 1.00 97.50 338 PHE A N 1
ATOM 2548 C CA . PHE A 1 338 ? -6.207 -2.127 -14.609 1.00 97.50 338 PHE A CA 1
ATOM 2549 C C . PHE A 1 338 ? -7.308 -3.193 -14.694 1.00 97.50 338 PHE A C 1
ATOM 2551 O O . PHE A 1 338 ? -7.009 -4.336 -15.042 1.00 97.50 338 PHE A O 1
ATOM 2558 N N . LEU A 1 339 ? -8.567 -2.833 -14.413 1.00 97.31 339 LEU A N 1
ATOM 2559 C CA . LEU A 1 339 ? -9.710 -3.750 -14.511 1.00 97.31 339 LEU A CA 1
ATOM 2560 C C . LEU A 1 339 ? -9.901 -4.288 -15.930 1.00 97.31 339 LEU A C 1
ATOM 2562 O O . LEU A 1 339 ? -10.071 -5.493 -16.109 1.00 97.31 339 LEU A O 1
ATOM 2566 N N . ASP A 1 340 ? -9.827 -3.409 -16.932 1.00 97.12 340 ASP A N 1
ATOM 2567 C CA . ASP A 1 340 ? -9.968 -3.773 -18.345 1.00 97.12 340 ASP A CA 1
ATOM 2568 C C . ASP A 1 340 ? -8.896 -4.799 -18.775 1.00 97.12 340 ASP A C 1
ATOM 2570 O O . ASP A 1 340 ? -9.134 -5.611 -19.669 1.00 97.12 340 ASP A O 1
ATOM 2574 N N . HIS A 1 341 ? -7.747 -4.817 -18.088 1.00 94.81 341 HIS A N 1
ATOM 2575 C CA . HIS A 1 341 ? -6.633 -5.750 -18.300 1.00 94.81 341 HIS A CA 1
ATOM 2576 C C . HIS A 1 341 ? -6.591 -6.911 -17.292 1.00 94.81 341 HIS A C 1
ATOM 2578 O O . HIS A 1 341 ? -5.558 -7.560 -17.119 1.00 94.81 341 HIS A O 1
ATOM 2584 N N . GLY A 1 342 ? -7.714 -7.210 -16.637 1.00 92.31 342 GLY A N 1
ATOM 2585 C CA . GLY A 1 342 ? -7.872 -8.413 -15.820 1.00 92.31 342 GLY A CA 1
ATOM 2586 C C . GLY A 1 342 ? -7.270 -8.327 -14.418 1.00 92.31 342 GLY A C 1
ATOM 2587 O O . GLY A 1 342 ? -7.052 -9.366 -13.792 1.00 92.31 342 GLY A O 1
ATOM 2588 N N . TRP A 1 343 ? -7.002 -7.124 -13.905 1.00 95.38 343 TRP A N 1
ATOM 2589 C CA . TRP A 1 343 ? -6.697 -6.955 -12.487 1.00 95.38 343 TRP A CA 1
ATOM 2590 C C . TRP A 1 343 ? -7.886 -7.387 -11.627 1.00 95.38 343 TRP A C 1
ATOM 2592 O O . TRP A 1 343 ? -9.013 -6.934 -11.821 1.00 95.38 343 TRP A O 1
ATOM 2602 N N . ASP A 1 344 ? -7.620 -8.237 -10.640 1.00 94.38 344 ASP A N 1
ATOM 2603 C CA . ASP A 1 344 ? -8.590 -8.550 -9.601 1.00 94.38 344 ASP A CA 1
ATOM 2604 C C . ASP A 1 344 ? -8.610 -7.415 -8.569 1.00 94.38 344 ASP A C 1
ATOM 2606 O O . ASP A 1 344 ? -7.657 -7.239 -7.807 1.00 94.38 344 ASP A O 1
ATOM 2610 N N . ILE A 1 345 ? -9.713 -6.665 -8.531 1.00 96.12 345 ILE A N 1
ATOM 2611 C CA . ILE A 1 345 ? -9.941 -5.531 -7.620 1.00 96.12 345 ILE A CA 1
ATOM 2612 C C . ILE A 1 345 ? -9.794 -5.894 -6.135 1.00 96.12 345 ILE A C 1
ATOM 2614 O O . ILE A 1 345 ? -9.507 -5.027 -5.308 1.00 96.12 345 ILE A O 1
ATOM 2618 N N . ASN A 1 346 ? -9.969 -7.177 -5.806 1.00 95.25 346 ASN A N 1
ATOM 2619 C CA . ASN A 1 346 ? -9.862 -7.726 -4.460 1.00 95.25 346 ASN A CA 1
ATOM 2620 C C . ASN A 1 346 ? -8.503 -8.391 -4.195 1.00 95.25 346 ASN A C 1
ATOM 2622 O O . ASN A 1 346 ? -8.269 -8.868 -3.086 1.00 95.25 346 ASN A O 1
ATOM 2626 N N . SER A 1 347 ? -7.590 -8.403 -5.172 1.00 89.00 347 SER A N 1
ATOM 2627 C CA . SER A 1 347 ? -6.225 -8.895 -4.987 1.00 89.00 347 SER A CA 1
ATOM 2628 C C . SER A 1 347 ? -5.356 -7.867 -4.264 1.00 89.00 347 SER A C 1
ATOM 2630 O O . SER A 1 347 ? -5.378 -6.667 -4.553 1.00 89.00 347 SER A O 1
ATOM 2632 N N . PHE A 1 348 ? -4.564 -8.335 -3.300 1.00 85.12 348 PHE A N 1
ATOM 2633 C CA . PHE A 1 348 ? -3.660 -7.486 -2.535 1.00 85.12 348 PHE A CA 1
ATOM 2634 C C . PHE A 1 348 ? -2.485 -8.274 -1.968 1.00 85.12 348 PHE A C 1
ATOM 2636 O O . PHE A 1 348 ? -2.595 -9.464 -1.688 1.00 85.12 348 PHE A O 1
ATOM 2643 N N . ASP A 1 349 ? -1.362 -7.585 -1.756 1.00 75.75 349 ASP A N 1
ATOM 2644 C CA . ASP A 1 349 ? -0.260 -8.137 -0.969 1.00 75.75 349 ASP A CA 1
ATOM 2645 C C . ASP A 1 349 ? -0.489 -7.884 0.528 1.00 75.75 349 ASP A C 1
ATOM 2647 O O . ASP A 1 349 ? -0.675 -8.824 1.292 1.00 75.75 349 ASP A O 1
ATOM 2651 N N . ARG A 1 350 ? -0.510 -6.617 0.968 1.00 82.75 350 ARG A N 1
ATOM 2652 C CA . ARG A 1 350 ? -0.681 -6.258 2.391 1.00 82.75 350 ARG A CA 1
ATOM 2653 C C . ARG A 1 350 ? -1.992 -5.545 2.699 1.00 82.75 350 ARG A C 1
ATOM 2655 O O . ARG A 1 350 ? -2.645 -5.878 3.685 1.00 82.75 350 ARG A O 1
ATOM 2662 N N . ILE A 1 351 ? -2.349 -4.558 1.883 1.00 87.62 351 ILE A N 1
ATOM 2663 C CA . ILE A 1 351 ? -3.512 -3.688 2.079 1.00 87.62 351 ILE A CA 1
ATOM 2664 C C . ILE A 1 351 ? -4.326 -3.705 0.778 1.00 87.62 351 ILE A C 1
ATOM 2666 O O . ILE A 1 351 ? -3.753 -3.368 -0.262 1.00 87.62 351 ILE A O 1
ATOM 2670 N N . PRO A 1 352 ? -5.614 -4.087 0.808 1.00 92.81 352 PRO A N 1
ATOM 2671 C CA . PRO A 1 352 ? -6.489 -3.984 -0.356 1.00 92.81 352 PRO A CA 1
ATOM 2672 C C . PRO A 1 352 ? -6.641 -2.544 -0.848 1.00 92.81 352 PRO A C 1
ATOM 2674 O O . PRO A 1 352 ? -6.594 -1.588 -0.072 1.00 92.81 352 PRO A O 1
ATOM 2677 N N . ALA A 1 353 ? -6.825 -2.375 -2.158 1.00 94.25 353 ALA A N 1
ATOM 2678 C CA . ALA A 1 353 ? -6.858 -1.051 -2.776 1.00 94.25 353 ALA A CA 1
ATOM 2679 C C . ALA A 1 353 ? -8.015 -0.178 -2.245 1.00 94.25 353 ALA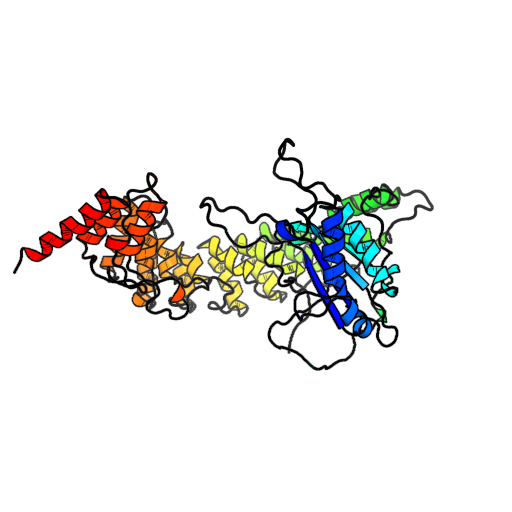 A C 1
ATOM 2681 O O . ALA A 1 353 ? -7.827 1.022 -2.027 1.00 94.25 353 ALA A O 1
ATOM 2682 N N . LEU A 1 354 ? -9.166 -0.793 -1.937 1.00 96.81 354 LEU A N 1
ATOM 2683 C CA . LEU A 1 354 ? -10.325 -0.111 -1.353 1.00 96.81 354 LEU A CA 1
ATOM 2684 C C . LEU A 1 354 ? -9.986 0.609 -0.034 1.00 96.81 354 LEU A C 1
ATOM 2686 O O . LEU A 1 354 ? -10.481 1.710 0.189 1.00 96.81 354 LEU A O 1
ATOM 2690 N N . HIS A 1 355 ? -9.107 0.062 0.813 1.00 94.81 355 HIS A N 1
ATOM 2691 C CA . HIS A 1 355 ? -8.723 0.690 2.088 1.00 94.81 355 HIS A CA 1
ATOM 2692 C C . HIS A 1 355 ? -8.084 2.059 1.871 1.00 94.81 355 HIS A C 1
ATOM 2694 O O . HIS A 1 355 ? -8.431 3.021 2.552 1.00 94.81 355 HIS A O 1
ATOM 2700 N N . SER A 1 356 ? -7.188 2.162 0.888 1.00 92.19 356 SER A N 1
ATOM 2701 C CA . SER A 1 356 ? -6.527 3.428 0.542 1.00 92.19 356 SER A CA 1
ATOM 2702 C C . SER A 1 356 ? -7.467 4.383 -0.201 1.00 92.19 356 SER A C 1
ATOM 2704 O O . SER A 1 356 ? -7.342 5.599 -0.062 1.00 92.19 356 SER A O 1
ATOM 2706 N N . ALA A 1 357 ? -8.441 3.845 -0.941 1.00 94.38 357 ALA A N 1
ATOM 2707 C CA . ALA A 1 357 ? -9.448 4.637 -1.640 1.00 94.38 357 ALA A CA 1
ATOM 2708 C C . ALA A 1 357 ? -10.384 5.408 -0.693 1.00 94.38 357 ALA A C 1
ATOM 2710 O O . ALA A 1 357 ? -10.890 6.457 -1.086 1.00 94.38 357 ALA A O 1
ATOM 2711 N N . THR A 1 358 ? -10.554 4.952 0.558 1.00 94.81 358 THR A N 1
ATOM 2712 C CA . THR A 1 358 ? -11.472 5.557 1.552 1.00 94.81 358 THR A CA 1
ATOM 2713 C C . THR A 1 358 ? -11.205 7.025 1.887 1.00 94.81 358 THR A C 1
ATOM 2715 O O . THR A 1 358 ? -12.066 7.695 2.449 1.00 94.81 358 THR A O 1
ATOM 2718 N N . LYS A 1 359 ? -10.047 7.570 1.505 1.00 91.19 359 LYS A N 1
ATOM 2719 C CA . LYS A 1 359 ? -9.757 9.005 1.619 1.00 91.19 359 LYS A CA 1
ATOM 2720 C C . LYS A 1 359 ? -10.592 9.883 0.675 1.00 91.19 359 LYS A C 1
ATOM 2722 O O . LYS A 1 359 ? -10.691 11.084 0.914 1.00 91.19 359 LYS A O 1
ATOM 2727 N N . SER A 1 360 ? -11.128 9.305 -0.404 1.00 93.50 360 SER A N 1
ATOM 2728 C CA . SER A 1 360 ? -11.914 9.990 -1.432 1.00 93.50 360 SER A CA 1
ATOM 2729 C C . SER A 1 360 ? -13.255 9.279 -1.638 1.00 93.50 360 SER A C 1
ATOM 2731 O O . SER A 1 360 ? -13.330 8.061 -1.845 1.00 93.50 360 SER A O 1
ATOM 2733 N N . LEU A 1 361 ? -14.338 10.055 -1.608 1.00 95.50 361 LEU A N 1
ATOM 2734 C CA . LEU A 1 361 ? -15.680 9.533 -1.836 1.00 95.50 361 LEU A CA 1
ATOM 2735 C C . LEU A 1 361 ? -15.881 9.020 -3.277 1.00 95.50 361 LEU A C 1
ATOM 2737 O O . LEU A 1 361 ? -16.395 7.905 -3.424 1.00 95.50 361 LEU A O 1
ATOM 2741 N N . PRO A 1 362 ? -15.485 9.748 -4.342 1.00 96.75 362 PRO A N 1
ATOM 2742 C CA . PRO A 1 362 ? -15.688 9.271 -5.710 1.00 96.75 362 PRO A CA 1
ATOM 2743 C C . PRO A 1 362 ? -14.892 8.006 -6.033 1.00 96.75 362 PRO A C 1
ATOM 2745 O O . PRO A 1 362 ? -15.457 7.078 -6.617 1.00 96.75 362 PRO A O 1
ATOM 2748 N N . LEU A 1 363 ? -13.631 7.919 -5.595 1.00 96.31 363 LEU A N 1
ATOM 2749 C CA . LEU A 1 363 ? -12.816 6.721 -5.788 1.00 96.31 363 LEU A CA 1
ATOM 2750 C C . LEU A 1 363 ? -13.418 5.528 -5.034 1.00 96.31 363 LEU A C 1
ATOM 2752 O O . LEU A 1 363 ? -13.627 4.472 -5.629 1.00 96.31 363 LEU A O 1
ATOM 2756 N N . THR A 1 364 ? -13.796 5.702 -3.763 1.00 97.62 364 THR A N 1
ATOM 2757 C CA . THR A 1 364 ? -14.464 4.646 -2.976 1.00 97.62 364 THR A CA 1
ATOM 2758 C C . THR A 1 364 ? -15.738 4.148 -3.658 1.00 97.62 364 THR A C 1
ATOM 2760 O O . THR A 1 364 ? -15.961 2.942 -3.779 1.00 97.62 364 THR A O 1
ATOM 2763 N N . LYS A 1 365 ? -16.565 5.069 -4.164 1.00 98.12 365 LYS A N 1
ATOM 2764 C CA . LYS A 1 365 ? -17.793 4.738 -4.896 1.00 98.12 365 LYS A CA 1
ATOM 2765 C C . LYS A 1 365 ? -17.512 3.946 -6.161 1.00 98.12 365 LYS A C 1
ATOM 2767 O O . LYS A 1 365 ? -18.252 3.011 -6.463 1.00 98.12 365 LYS A O 1
ATOM 2772 N N . TRP A 1 366 ? -16.464 4.309 -6.894 1.00 98.12 366 TRP A N 1
ATOM 2773 C CA . TRP A 1 366 ? -16.051 3.571 -8.078 1.00 98.12 366 TRP A CA 1
ATOM 2774 C C . TRP A 1 366 ? -15.615 2.146 -7.716 1.00 98.12 366 TRP A C 1
ATOM 2776 O O . TRP A 1 366 ? -16.097 1.201 -8.336 1.00 98.12 366 TRP A O 1
ATOM 2786 N N . PHE A 1 367 ? -14.798 1.970 -6.674 1.00 98.38 367 PHE A N 1
ATOM 2787 C CA . PHE A 1 367 ? -14.353 0.647 -6.226 1.00 98.38 367 PHE A CA 1
ATOM 2788 C C . PHE A 1 367 ? -15.524 -0.271 -5.865 1.00 98.38 367 PHE A C 1
ATOM 2790 O O . PHE A 1 367 ? -15.628 -1.385 -6.377 1.00 98.38 367 PHE A O 1
ATOM 2797 N N . LEU A 1 368 ? -16.444 0.215 -5.030 1.00 98.50 368 LEU A N 1
ATOM 2798 C CA . LEU A 1 368 ? -17.600 -0.564 -4.579 1.00 98.50 368 LEU A CA 1
ATOM 2799 C C . LEU A 1 368 ? -18.535 -0.917 -5.742 1.00 98.50 368 LEU A C 1
ATOM 2801 O O . LEU A 1 368 ? -18.997 -2.050 -5.850 1.00 98.50 368 LEU A O 1
ATOM 2805 N N . LYS A 1 369 ? -18.758 0.021 -6.674 1.00 98.25 369 LYS A N 1
ATOM 2806 C CA . LYS A 1 369 ? -19.555 -0.233 -7.884 1.00 98.25 369 LYS A CA 1
ATOM 2807 C C . LYS A 1 369 ? -18.936 -1.311 -8.783 1.00 98.25 369 LYS A C 1
ATOM 2809 O O . LYS A 1 369 ? -19.676 -1.999 -9.482 1.00 98.25 369 LYS A O 1
ATOM 2814 N N . ASN A 1 370 ? -17.612 -1.458 -8.765 1.00 98.12 370 ASN A N 1
ATOM 2815 C CA . ASN A 1 370 ? -16.875 -2.442 -9.558 1.00 98.12 370 ASN A CA 1
ATOM 2816 C C . ASN A 1 370 ? -16.553 -3.737 -8.787 1.00 98.12 370 ASN A C 1
ATOM 2818 O O . ASN A 1 370 ? -15.714 -4.518 -9.226 1.00 98.12 370 ASN A O 1
ATOM 2822 N N . GLY A 1 371 ? -17.235 -4.000 -7.665 1.00 97.31 371 GLY A N 1
ATOM 2823 C CA . GLY A 1 371 ? -17.163 -5.292 -6.973 1.00 97.31 371 GLY A CA 1
ATOM 2824 C C . GLY A 1 371 ? -16.037 -5.423 -5.947 1.00 97.31 371 GLY A C 1
ATOM 2825 O O . GLY A 1 371 ? -15.702 -6.545 -5.562 1.00 97.31 371 GLY A O 1
ATOM 2826 N N . ALA A 1 372 ? -15.459 -4.309 -5.488 1.00 98.12 372 ALA A N 1
ATOM 2827 C CA . ALA A 1 372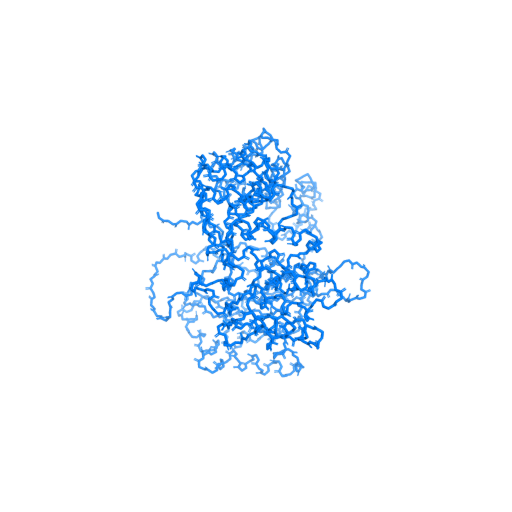 ? -14.577 -4.333 -4.327 1.00 98.12 372 ALA A CA 1
ATOM 2828 C C . ALA A 1 372 ? -15.351 -4.789 -3.081 1.00 98.12 372 ALA A C 1
ATOM 2830 O O . ALA A 1 372 ? -16.410 -4.239 -2.773 1.00 98.12 372 ALA A O 1
ATOM 2831 N N . ASP A 1 373 ? -14.820 -5.774 -2.360 1.00 97.75 373 ASP A N 1
ATOM 2832 C CA . ASP A 1 373 ? -15.440 -6.295 -1.146 1.00 97.75 373 ASP A CA 1
ATOM 2833 C C . ASP A 1 373 ? -15.176 -5.342 0.041 1.00 97.75 373 ASP A C 1
ATOM 2835 O O . ASP A 1 373 ? -14.022 -5.160 0.453 1.00 97.75 373 ASP A O 1
ATOM 2839 N N . PRO A 1 374 ? -16.228 -4.730 0.624 1.00 97.75 374 PRO A N 1
ATOM 2840 C CA . PRO A 1 374 ? -16.091 -3.779 1.723 1.00 97.75 374 PRO A CA 1
ATOM 2841 C C . PRO A 1 374 ? -15.689 -4.425 3.056 1.00 97.75 374 PRO A C 1
ATOM 2843 O O . PRO A 1 374 ? -15.503 -3.708 4.038 1.00 97.75 374 PRO A O 1
ATOM 2846 N N . ASN A 1 375 ? -15.569 -5.753 3.113 1.00 95.62 375 ASN A N 1
ATOM 2847 C CA . ASN A 1 375 ? -15.228 -6.511 4.313 1.00 95.62 375 ASN A CA 1
ATOM 2848 C C . ASN A 1 375 ? -13.831 -7.134 4.272 1.00 95.62 375 ASN A C 1
ATOM 2850 O O . ASN A 1 375 ? -13.442 -7.781 5.248 1.00 95.62 375 ASN A O 1
ATOM 2854 N N . LEU A 1 376 ? -13.061 -6.938 3.194 1.00 94.19 376 LEU A N 1
ATOM 2855 C CA . LEU A 1 376 ? -11.690 -7.440 3.142 1.00 94.19 376 LEU A CA 1
ATOM 2856 C C . LEU A 1 376 ? -10.850 -6.845 4.267 1.00 94.19 376 LEU A C 1
ATOM 2858 O O . LEU A 1 376 ? -10.849 -5.638 4.516 1.00 94.19 376 LEU A O 1
ATOM 2862 N N . ILE A 1 377 ? -10.093 -7.708 4.927 1.00 91.25 377 ILE A N 1
ATOM 2863 C CA . ILE A 1 377 ? -9.168 -7.323 5.986 1.00 91.25 377 ILE A CA 1
ATOM 2864 C C . ILE A 1 377 ? -7.751 -7.247 5.426 1.00 91.25 377 ILE A C 1
ATOM 2866 O O . ILE A 1 377 ? -7.320 -8.095 4.645 1.00 91.25 377 ILE A O 1
ATOM 2870 N N . SER A 1 378 ? -7.011 -6.212 5.816 1.00 88.50 378 SER A N 1
ATOM 2871 C CA . SER A 1 378 ? -5.579 -6.137 5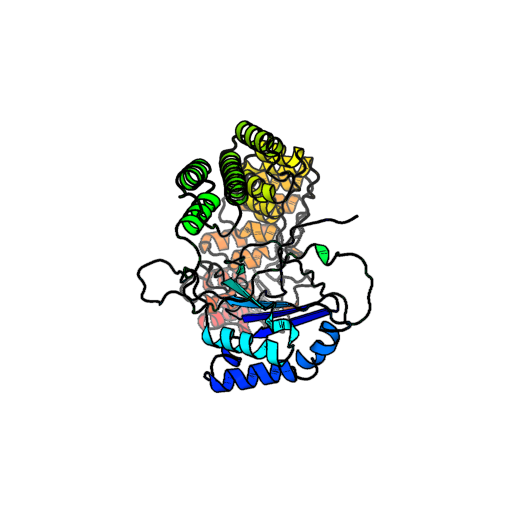.537 1.00 88.50 378 SER A CA 1
ATOM 2872 C C . SER A 1 378 ? -4.820 -7.215 6.317 1.00 88.50 378 SER A C 1
ATOM 2874 O O . SER A 1 378 ? -5.333 -7.776 7.287 1.00 88.50 378 SER A O 1
ATOM 2876 N N . LYS A 1 379 ? -3.544 -7.444 5.977 1.00 87.88 379 LYS A N 1
ATOM 2877 C CA . LYS A 1 379 ? -2.651 -8.308 6.778 1.00 87.88 379 LYS A CA 1
ATOM 2878 C C . LYS A 1 379 ? -2.512 -7.855 8.242 1.00 87.88 379 LYS A C 1
ATOM 2880 O O . LYS A 1 379 ? -2.065 -8.632 9.077 1.00 87.88 379 LYS A O 1
ATOM 2885 N N . ASP A 1 380 ? -2.897 -6.617 8.549 1.00 84.25 380 ASP A N 1
ATOM 2886 C CA . ASP A 1 380 ? -2.888 -6.044 9.894 1.00 84.25 380 ASP A CA 1
ATOM 2887 C C . ASP A 1 380 ? -4.258 -6.103 10.600 1.00 84.25 380 ASP A C 1
ATOM 2889 O O . ASP A 1 380 ? -4.376 -5.596 11.715 1.00 84.25 380 ASP A O 1
ATOM 2893 N N . GLY A 1 381 ? -5.278 -6.716 9.988 1.00 88.12 381 GLY A N 1
ATOM 2894 C CA . GLY A 1 381 ? -6.608 -6.911 10.584 1.00 88.12 381 GLY A CA 1
ATOM 2895 C C . GLY A 1 381 ? -7.533 -5.704 10.467 1.00 88.12 381 GLY A C 1
ATOM 2896 O O . GLY A 1 381 ? -8.468 -5.541 11.252 1.00 88.12 381 GLY A O 1
ATOM 2897 N N . HIS A 1 382 ? -7.257 -4.821 9.508 1.00 91.25 382 HIS A N 1
ATOM 2898 C CA . HIS A 1 382 ? -8.021 -3.595 9.320 1.00 91.25 382 HIS A CA 1
ATOM 2899 C C . HIS A 1 382 ? -8.969 -3.699 8.131 1.00 91.25 382 HIS A C 1
ATOM 2901 O O . HIS A 1 382 ? -8.573 -4.152 7.058 1.00 91.25 382 HIS A O 1
ATOM 2907 N N . THR A 1 383 ? -10.204 -3.243 8.316 1.00 95.31 383 THR A N 1
ATOM 2908 C CA . THR A 1 383 ? -11.235 -3.141 7.265 1.00 95.31 383 THR A CA 1
ATOM 2909 C C . THR A 1 383 ? -11.173 -1.782 6.544 1.00 95.31 383 THR A C 1
ATOM 2911 O O . THR A 1 383 ? -10.514 -0.860 7.030 1.00 95.31 383 THR A O 1
ATOM 2914 N N . PRO A 1 384 ? -11.881 -1.584 5.417 1.00 96.81 384 PRO A N 1
ATOM 2915 C CA . PRO A 1 384 ? -12.029 -0.259 4.818 1.00 96.81 384 PRO A CA 1
ATOM 2916 C C . PRO A 1 384 ? -12.638 0.772 5.782 1.00 96.81 384 PRO A C 1
ATOM 2918 O O . PRO A 1 384 ? -12.173 1.909 5.823 1.00 96.81 384 PRO A O 1
ATOM 2921 N N . LEU A 1 385 ? -13.611 0.379 6.618 1.00 96.56 385 LEU A N 1
ATOM 2922 C CA . LEU A 1 385 ? -14.174 1.256 7.657 1.00 96.56 385 LEU A CA 1
ATOM 2923 C C . LEU A 1 385 ? -13.099 1.735 8.644 1.00 96.56 385 LEU A C 1
ATOM 2925 O O . LEU A 1 385 ? -13.100 2.900 9.042 1.00 96.56 385 LEU A O 1
ATOM 2929 N N . ASP A 1 386 ? -12.150 0.863 8.992 1.00 95.19 386 ASP A N 1
ATOM 2930 C CA . ASP A 1 386 ? -11.042 1.195 9.893 1.00 95.19 386 ASP A CA 1
ATOM 2931 C C . ASP A 1 386 ? -10.107 2.248 9.302 1.00 95.19 386 ASP A C 1
ATOM 2933 O O . ASP A 1 386 ? -9.586 3.071 10.050 1.00 95.19 386 ASP A O 1
ATOM 2937 N N . PHE A 1 387 ? -9.893 2.219 7.984 1.00 93.94 387 PHE A N 1
ATOM 2938 C CA . PHE A 1 387 ? -9.082 3.209 7.278 1.00 93.94 387 PHE A CA 1
ATOM 2939 C C . PHE A 1 387 ? -9.835 4.525 7.089 1.00 93.94 387 PHE A C 1
ATOM 2941 O O . PHE A 1 387 ? -9.241 5.582 7.298 1.00 93.94 387 PHE A O 1
ATOM 2948 N N . ALA A 1 388 ? -11.132 4.488 6.767 1.00 94.38 388 ALA A N 1
ATOM 2949 C CA . ALA A 1 388 ? -11.939 5.685 6.523 1.00 94.38 388 ALA A CA 1
ATOM 2950 C C . ALA A 1 388 ? -11.820 6.700 7.674 1.00 94.38 388 ALA A C 1
ATOM 2952 O O . ALA A 1 388 ? -11.544 7.873 7.437 1.00 94.38 388 ALA A O 1
ATOM 2953 N N . VAL A 1 389 ? -11.908 6.229 8.922 1.00 92.44 389 VAL A N 1
ATOM 2954 C CA . VAL A 1 389 ? -11.857 7.075 10.130 1.00 92.44 389 VAL A CA 1
ATOM 2955 C C . VAL A 1 389 ? -10.476 7.644 10.467 1.00 92.44 389 VAL A C 1
ATOM 2957 O O . VAL A 1 389 ? -10.365 8.510 11.334 1.00 92.44 389 VAL A O 1
ATOM 2960 N N . THR A 1 390 ? -9.411 7.165 9.819 1.00 89.56 390 THR A N 1
ATOM 2961 C CA . THR A 1 390 ? -8.053 7.703 10.013 1.00 89.56 390 THR A CA 1
ATOM 2962 C C . THR A 1 390 ? -7.756 8.916 9.143 1.00 89.56 390 THR A C 1
ATOM 2964 O O . THR A 1 390 ? -6.769 9.605 9.388 1.00 89.56 390 THR A O 1
ATOM 2967 N N . HIS A 1 391 ? -8.608 9.202 8.159 1.00 86.94 391 HIS A N 1
ATOM 2968 C CA . HIS A 1 391 ? -8.470 10.369 7.303 1.00 86.94 391 HIS A CA 1
ATOM 2969 C C . HIS A 1 391 ? -9.146 11.591 7.934 1.00 86.94 391 HIS A C 1
ATOM 2971 O O . HIS A 1 391 ? -10.169 11.479 8.604 1.00 86.94 391 HIS A O 1
ATOM 2977 N N . SER A 1 392 ? -8.592 12.774 7.668 1.00 80.75 392 SER A N 1
ATOM 2978 C CA . SER A 1 392 ? -9.128 14.058 8.141 1.00 80.75 392 SER A CA 1
ATOM 2979 C C . SER A 1 392 ? -9.927 14.794 7.057 1.00 80.75 392 SER A C 1
ATOM 2981 O O . SER A 1 392 ? -9.957 16.026 7.039 1.00 80.75 392 SER A O 1
ATOM 2983 N N . THR A 1 393 ? -10.506 14.071 6.094 1.00 83.00 393 THR A N 1
ATOM 2984 C CA . THR A 1 393 ? -11.231 14.676 4.968 1.00 83.00 393 THR A CA 1
ATOM 2985 C C . THR A 1 393 ? -12.702 14.921 5.335 1.00 83.00 393 THR A C 1
ATOM 2987 O O . THR A 1 393 ? -13.288 14.148 6.095 1.00 83.00 393 THR A O 1
ATOM 2990 N N . PRO A 1 394 ? -13.343 15.981 4.808 1.00 85.69 394 PRO A N 1
ATOM 2991 C CA . PRO A 1 394 ? -14.753 16.272 5.099 1.00 85.69 394 PRO A CA 1
ATOM 2992 C C . PRO A 1 394 ? -15.711 15.186 4.581 1.00 85.69 394 PRO A C 1
ATOM 2994 O O . PRO A 1 394 ? -16.843 15.089 5.047 1.00 85.69 394 PRO A O 1
ATOM 2997 N N . ASP A 1 395 ? -15.250 14.353 3.648 1.00 90.50 395 ASP A N 1
ATOM 2998 C CA . ASP A 1 395 ? -16.041 13.300 3.018 1.00 90.50 395 ASP A CA 1
ATOM 2999 C C . ASP A 1 395 ? -16.150 12.019 3.854 1.00 90.50 395 ASP A C 1
ATOM 3001 O O . ASP A 1 395 ? -16.967 11.157 3.522 1.00 90.50 395 ASP A O 1
ATOM 3005 N N . VAL A 1 396 ? -15.372 11.874 4.937 1.00 92.38 396 VAL A N 1
ATOM 3006 C CA . VAL A 1 396 ? -15.336 10.642 5.748 1.00 92.38 396 VAL A CA 1
ATOM 3007 C C . VAL A 1 396 ? -16.731 10.165 6.182 1.00 92.38 396 VAL A C 1
ATOM 3009 O O . VAL A 1 396 ? -17.004 8.976 6.015 1.00 92.38 396 VAL A O 1
ATOM 3012 N N . PRO A 1 397 ? -17.661 11.024 6.655 1.00 94.31 397 PRO A N 1
ATOM 3013 C CA . PRO A 1 397 ? -19.015 10.577 6.985 1.00 94.31 397 PRO A CA 1
ATOM 3014 C C . PRO A 1 397 ? -19.756 9.946 5.799 1.00 94.31 397 PRO A C 1
ATOM 3016 O O . PRO A 1 397 ? -20.379 8.896 5.945 1.00 94.31 397 PRO A O 1
ATOM 3019 N N . SER A 1 398 ? -19.624 10.538 4.609 1.00 97.12 398 SER A N 1
ATOM 3020 C CA . SER A 1 398 ? -20.232 10.014 3.380 1.00 97.12 398 SER A CA 1
ATOM 3021 C C . SER A 1 398 ? -19.579 8.705 2.934 1.00 97.12 398 SER A C 1
ATOM 3023 O O . SER A 1 398 ? -20.262 7.819 2.425 1.00 97.12 398 SER A O 1
ATOM 3025 N N . VAL A 1 399 ? -18.266 8.558 3.139 1.00 97.25 399 VAL A N 1
ATOM 3026 C CA . VAL A 1 399 ? -17.534 7.311 2.872 1.00 97.25 399 VAL A CA 1
ATOM 3027 C C . VAL A 1 399 ? -17.994 6.196 3.810 1.00 97.25 399 VAL A C 1
ATOM 3029 O O . VAL A 1 399 ? -18.220 5.078 3.350 1.00 97.25 399 VAL A O 1
ATOM 3032 N N . ILE A 1 400 ? -18.183 6.487 5.101 1.00 97.19 400 ILE A N 1
ATOM 3033 C CA . ILE A 1 400 ? -18.725 5.527 6.072 1.00 97.19 400 ILE A CA 1
ATOM 3034 C C . ILE A 1 400 ? -20.122 5.076 5.633 1.00 97.19 400 ILE A C 1
ATOM 3036 O O . ILE A 1 400 ? -20.368 3.877 5.529 1.00 97.19 400 ILE A O 1
ATOM 3040 N N . ASP A 1 401 ? -21.013 6.013 5.301 1.00 97.44 401 ASP A N 1
ATOM 3041 C CA . ASP A 1 401 ? -22.365 5.689 4.826 1.00 97.44 401 ASP A CA 1
ATOM 3042 C C . ASP A 1 401 ? -22.365 4.841 3.554 1.00 97.44 401 ASP A C 1
ATOM 3044 O O . ASP A 1 401 ? -23.137 3.887 3.410 1.00 97.44 401 ASP A O 1
ATOM 3048 N N . LEU A 1 402 ? -21.462 5.153 2.632 1.00 98.31 402 LEU A N 1
ATOM 3049 C CA . LEU A 1 402 ? -21.292 4.402 1.402 1.00 98.31 402 LEU A CA 1
ATOM 3050 C C . LEU A 1 402 ? -20.788 2.971 1.659 1.00 98.31 402 LEU A C 1
ATOM 3052 O O . LEU A 1 402 ? -21.308 2.027 1.066 1.00 98.31 402 LEU A O 1
ATOM 3056 N N . LEU A 1 403 ? -19.815 2.788 2.553 1.00 98.19 403 LEU A N 1
ATOM 3057 C CA . LEU A 1 403 ? -19.315 1.463 2.930 1.00 98.19 403 LEU A CA 1
ATOM 3058 C C . LEU A 1 403 ? -20.410 0.629 3.607 1.00 98.19 403 LEU A C 1
ATOM 3060 O O . LEU A 1 403 ? -20.620 -0.525 3.235 1.00 98.19 403 LEU A O 1
ATOM 3064 N N . LEU A 1 404 ? -21.155 1.220 4.545 1.00 97.62 404 LEU A N 1
ATOM 3065 C CA . LEU A 1 404 ? -22.248 0.544 5.252 1.00 97.62 404 LEU A CA 1
ATOM 3066 C C . LEU A 1 404 ? -23.382 0.147 4.306 1.00 97.62 404 LEU A C 1
ATOM 3068 O O . LEU A 1 404 ? -23.824 -1.001 4.318 1.00 97.62 404 LEU A O 1
ATOM 3072 N N . SER A 1 405 ? -23.812 1.061 3.433 1.00 97.62 405 SER A N 1
ATOM 3073 C CA . SER A 1 405 ? -24.830 0.764 2.415 1.00 97.62 405 SER A CA 1
ATOM 3074 C C . SER A 1 405 ? -24.368 -0.266 1.379 1.00 97.62 405 SER A C 1
ATOM 3076 O O . SER A 1 405 ? -25.206 -0.932 0.774 1.00 97.62 405 SER A O 1
ATOM 3078 N N . SER A 1 406 ? -23.054 -0.452 1.223 1.00 97.81 406 SER A N 1
ATOM 3079 C CA . SER A 1 406 ? -22.462 -1.488 0.369 1.00 97.81 406 SER A CA 1
ATOM 3080 C C . SER A 1 406 ? -22.233 -2.822 1.093 1.00 97.81 406 SER A C 1
ATOM 3082 O O . SER A 1 406 ? -21.717 -3.756 0.487 1.00 97.81 406 SER A O 1
ATOM 3084 N N . GLY A 1 407 ? -22.639 -2.947 2.364 1.00 96.81 407 GLY A N 1
ATOM 3085 C CA . GLY A 1 407 ? -22.579 -4.198 3.127 1.00 96.81 407 GLY A CA 1
ATOM 3086 C C . GLY A 1 407 ? -21.352 -4.357 4.027 1.00 96.81 407 GLY A C 1
ATOM 3087 O O . GLY A 1 407 ? -21.036 -5.483 4.416 1.00 96.81 407 GLY A O 1
ATOM 3088 N N . ALA A 1 408 ? -20.653 -3.269 4.368 1.00 97.06 408 ALA A N 1
ATOM 3089 C CA . ALA A 1 408 ? -19.598 -3.312 5.379 1.00 97.06 408 ALA A CA 1
ATOM 3090 C C . ALA A 1 408 ? -20.160 -3.721 6.753 1.00 97.06 408 ALA A C 1
ATOM 3092 O O . ALA A 1 408 ? -21.153 -3.170 7.234 1.00 97.06 408 ALA A O 1
ATOM 3093 N N . LEU A 1 409 ? -19.499 -4.674 7.404 1.00 93.69 409 LEU A N 1
ATOM 3094 C CA . LEU A 1 409 ? -19.908 -5.228 8.688 1.00 93.69 409 LEU A CA 1
ATOM 3095 C C . LEU A 1 409 ? -19.251 -4.468 9.841 1.00 93.69 409 LEU A C 1
ATOM 3097 O O . LEU A 1 409 ? -18.047 -4.576 10.077 1.00 93.69 409 LEU A O 1
ATOM 3101 N N . LEU A 1 410 ? -20.076 -3.777 10.630 1.00 92.62 410 LEU A N 1
ATOM 3102 C CA . LEU A 1 410 ? -19.655 -3.073 11.849 1.00 92.62 410 LEU A CA 1
ATOM 3103 C C . LEU A 1 410 ? -18.868 -3.978 12.804 1.00 92.62 410 LEU A C 1
ATOM 3105 O O . LEU A 1 410 ? -17.848 -3.579 13.352 1.00 92.62 410 LEU A O 1
ATOM 3109 N N . ALA A 1 411 ? -19.318 -5.225 12.958 1.00 87.56 411 ALA A N 1
ATOM 3110 C CA . ALA A 1 411 ? -18.739 -6.196 13.881 1.00 87.56 411 ALA A CA 1
ATOM 3111 C C . ALA A 1 411 ? -17.298 -6.612 13.521 1.00 87.56 411 ALA A C 1
ATOM 3113 O O . ALA A 1 411 ? -16.582 -7.137 14.374 1.00 87.56 411 ALA A O 1
ATOM 3114 N N . HIS A 1 412 ? -16.871 -6.417 12.271 1.00 85.94 412 HIS A N 1
ATOM 3115 C CA . HIS A 1 412 ? -15.507 -6.720 11.825 1.00 85.94 412 HIS A CA 1
ATOM 3116 C C . HIS A 1 412 ? -14.583 -5.500 11.905 1.00 85.94 412 HIS A C 1
ATOM 3118 O O . HIS A 1 412 ? -13.373 -5.649 11.747 1.00 85.94 412 HIS A O 1
ATOM 3124 N N . SER A 1 413 ? -15.137 -4.312 12.153 1.00 91.88 413 SER A N 1
ATOM 3125 C CA . SER A 1 413 ? -14.413 -3.049 12.174 1.00 91.88 413 SER A CA 1
ATOM 3126 C C . SER A 1 413 ? -13.983 -2.664 13.592 1.00 91.88 413 SER A C 1
ATOM 3128 O O . SER A 1 413 ? -14.725 -2.790 14.562 1.00 91.88 413 SER A O 1
ATOM 3130 N N . ASN A 1 414 ? -12.771 -2.127 13.691 1.00 92.75 414 ASN A N 1
ATOM 3131 C CA . ASN A 1 414 ? -12.218 -1.453 14.859 1.00 92.75 414 ASN A CA 1
ATOM 3132 C C . ASN A 1 414 ? -12.260 0.083 14.698 1.00 92.75 414 ASN A C 1
ATOM 3134 O O . ASN A 1 414 ? -11.462 0.791 15.315 1.00 92.75 414 ASN A O 1
ATOM 3138 N N . ALA A 1 415 ? -13.152 0.625 13.860 1.00 93.88 415 ALA A N 1
ATOM 3139 C CA . ALA A 1 415 ? -13.202 2.051 13.540 1.00 93.88 415 ALA A CA 1
ATOM 3140 C C . ALA A 1 415 ? -13.384 2.936 14.785 1.00 93.88 415 ALA A C 1
ATOM 3142 O O . ALA A 1 415 ? -12.717 3.962 14.899 1.00 93.88 415 ALA A O 1
ATOM 3143 N N . LEU A 1 416 ? -14.202 2.520 15.763 1.00 94.00 416 LEU A N 1
ATOM 3144 C CA . LEU A 1 416 ? -14.351 3.256 17.027 1.00 94.00 416 LEU A CA 1
ATOM 3145 C C . LEU A 1 416 ? -13.029 3.320 17.809 1.00 94.00 416 LEU A C 1
ATOM 3147 O O . LEU A 1 416 ? -12.637 4.383 18.296 1.00 94.00 416 LEU A O 1
ATOM 3151 N N . HIS A 1 417 ? -12.312 2.197 17.898 1.00 92.50 417 HIS A N 1
ATOM 3152 C CA . HIS A 1 417 ? -11.003 2.122 18.551 1.00 92.50 417 HIS A CA 1
ATOM 3153 C C . HIS A 1 417 ? -9.958 2.972 17.833 1.00 92.50 417 HIS A C 1
ATOM 3155 O O . HIS A 1 417 ? -9.154 3.629 18.493 1.00 92.50 417 HIS A O 1
ATOM 3161 N N . ASN A 1 418 ? -9.985 2.990 16.499 1.00 91.00 418 ASN A N 1
ATOM 3162 C CA . ASN A 1 418 ? -9.074 3.790 15.690 1.00 91.00 418 ASN A CA 1
ATOM 3163 C C . ASN A 1 418 ? -9.366 5.287 15.830 1.00 91.00 418 ASN A C 1
ATOM 3165 O O . ASN A 1 418 ? -8.450 6.026 16.185 1.00 91.00 418 ASN A O 1
ATOM 3169 N N . ALA A 1 419 ? -10.621 5.724 15.666 1.00 90.44 419 ALA A N 1
ATOM 3170 C CA . ALA A 1 419 ? -11.048 7.121 15.829 1.00 90.44 419 ALA A CA 1
ATOM 3171 C C . ALA A 1 419 ? -10.657 7.699 17.201 1.00 90.44 419 ALA A C 1
ATOM 3173 O O . ALA A 1 419 ? -10.267 8.858 17.332 1.00 90.44 419 ALA A O 1
ATOM 3174 N N . LEU A 1 420 ? -10.677 6.864 18.239 1.00 87.25 420 LEU A N 1
ATOM 3175 C CA . LEU A 1 420 ? -10.217 7.234 19.572 1.00 87.25 420 LEU A CA 1
ATOM 3176 C C . LEU A 1 420 ? -8.711 7.541 19.638 1.00 87.25 420 LEU A C 1
ATOM 3178 O O . LEU A 1 420 ? -8.305 8.355 20.469 1.00 87.25 420 LEU A O 1
ATOM 3182 N N . ILE A 1 421 ? -7.864 6.886 18.840 1.00 82.62 421 ILE A N 1
ATOM 3183 C CA . ILE A 1 421 ? -6.397 7.002 18.934 1.00 82.62 421 ILE A CA 1
ATOM 3184 C C . ILE A 1 421 ? -5.755 7.829 17.813 1.00 82.62 421 ILE A C 1
ATOM 3186 O O . ILE A 1 421 ? -4.545 8.090 17.911 1.00 82.62 421 ILE A O 1
ATOM 3190 N N . THR A 1 422 ? -6.532 8.276 16.816 1.00 77.56 422 THR A N 1
ATOM 3191 C CA . THR A 1 422 ? -6.073 9.127 15.702 1.00 77.56 422 THR A CA 1
ATOM 3192 C C . THR A 1 422 ? -5.397 10.409 16.185 1.00 77.56 422 THR A C 1
ATOM 3194 O O . THR A 1 422 ? -5.620 10.883 17.305 1.00 77.56 422 THR A O 1
ATOM 3197 N N . THR A 1 423 ? -4.525 10.973 15.348 1.00 65.06 423 THR A N 1
ATOM 3198 C CA . THR A 1 423 ? -3.784 12.229 15.579 1.00 65.06 423 THR A CA 1
ATOM 3199 C C . THR A 1 423 ? -4.619 13.497 15.426 1.00 65.06 423 THR A C 1
ATOM 3201 O O . THR A 1 423 ? -4.123 14.555 15.797 1.00 65.06 423 THR A O 1
ATOM 3204 N N . HIS A 1 424 ? -5.877 13.393 14.989 1.00 69.81 424 HIS A N 1
ATOM 3205 C CA . HIS A 1 424 ? -6.796 14.527 14.878 1.00 69.81 424 HIS A CA 1
ATOM 3206 C C . HIS A 1 424 ? -7.021 15.264 16.209 1.00 69.81 424 HIS A C 1
ATOM 3208 O O . HIS A 1 424 ? -6.828 14.704 17.301 1.00 69.81 424 HIS A O 1
ATOM 3214 N N . ALA A 1 425 ? -7.482 16.514 16.091 1.00 75.94 425 ALA A N 1
ATOM 3215 C CA . ALA A 1 425 ? -7.924 17.324 17.217 1.00 75.94 425 ALA A CA 1
ATOM 3216 C C . ALA A 1 425 ? -8.996 16.587 18.039 1.00 75.94 425 ALA A C 1
ATOM 3218 O O . ALA A 1 425 ? -9.744 15.751 17.524 1.00 75.94 425 ALA A O 1
ATOM 3219 N N . ASP A 1 426 ? -9.070 16.881 19.339 1.00 75.56 426 ASP A N 1
ATOM 3220 C CA . ASP A 1 426 ? -9.991 16.182 20.242 1.00 75.56 426 ASP A CA 1
ATOM 3221 C C . ASP A 1 426 ? -11.466 16.380 19.845 1.00 75.56 426 ASP A C 1
ATOM 3223 O O . ASP A 1 426 ? -12.246 15.436 19.960 1.00 75.56 426 ASP A O 1
ATOM 3227 N N . SER A 1 427 ? -11.829 17.550 19.304 1.00 81.06 427 SER A N 1
ATOM 3228 C CA . SER A 1 427 ? -13.169 17.830 18.762 1.00 81.06 427 SER A CA 1
ATOM 3229 C C . SER A 1 427 ? -13.547 16.887 17.625 1.00 81.06 427 SER A C 1
ATOM 3231 O O . SER A 1 427 ? -14.652 16.351 17.611 1.00 81.06 427 SER A O 1
ATOM 3233 N N . ASP A 1 428 ? -12.616 16.649 16.705 1.00 85.31 428 ASP A N 1
ATOM 3234 C CA . ASP A 1 428 ? -12.862 15.872 15.491 1.00 85.31 428 ASP A CA 1
ATOM 3235 C C . ASP A 1 428 ? -12.948 14.385 15.827 1.00 85.31 428 ASP A C 1
ATOM 3237 O O . ASP A 1 428 ? -13.794 13.666 15.302 1.00 85.31 428 ASP A O 1
ATOM 3241 N N . CYS A 1 429 ? -12.123 13.931 16.777 1.00 85.81 429 CYS A N 1
ATOM 3242 C CA . CYS A 1 429 ? -12.199 12.568 17.297 1.00 85.81 429 CYS A CA 1
ATOM 3243 C C . CYS A 1 429 ? -13.540 12.318 17.991 1.00 85.81 429 CYS A C 1
ATOM 3245 O O . CYS A 1 429 ? -14.179 11.306 17.722 1.00 85.81 429 CYS A O 1
ATOM 3247 N N . ILE A 1 430 ? -13.988 13.240 18.852 1.00 89.69 430 ILE A N 1
ATOM 3248 C CA . ILE A 1 430 ? -15.285 13.130 19.531 1.00 89.69 430 ILE A CA 1
ATOM 3249 C C . ILE A 1 430 ? -16.434 13.140 18.516 1.00 89.69 430 ILE A C 1
ATOM 3251 O O . ILE A 1 430 ? -17.328 12.303 18.613 1.00 89.69 430 ILE A O 1
ATOM 3255 N N . ALA A 1 431 ? -16.397 14.030 17.522 1.00 91.31 431 ALA A N 1
ATOM 3256 C CA . ALA A 1 431 ? -17.402 14.076 16.463 1.00 91.31 431 ALA A CA 1
ATOM 3257 C C . ALA A 1 431 ? -17.446 12.764 15.660 1.00 91.31 431 ALA A C 1
ATOM 3259 O O . ALA A 1 431 ? -18.524 12.222 15.424 1.00 91.31 431 ALA A O 1
ATOM 3260 N N . MET A 1 432 ? -16.281 12.210 15.305 1.00 92.50 432 MET A N 1
ATOM 3261 C CA . MET A 1 432 ? -16.182 10.923 14.615 1.00 92.50 432 MET A CA 1
ATOM 3262 C C . MET A 1 432 ? -16.712 9.773 15.478 1.00 92.50 432 MET A C 1
ATOM 3264 O O . MET A 1 432 ? -17.470 8.939 14.997 1.00 92.50 432 MET A O 1
ATOM 3268 N N . MET A 1 433 ? -16.360 9.729 16.765 1.00 93.75 433 MET A N 1
ATOM 3269 C CA . MET A 1 433 ? -16.875 8.723 17.699 1.00 93.75 433 MET A CA 1
ATOM 3270 C C . MET A 1 433 ? -18.399 8.821 17.844 1.00 93.75 433 MET A C 1
ATOM 3272 O O . MET A 1 433 ? -19.069 7.792 17.814 1.00 93.75 433 MET A O 1
ATOM 3276 N N . GLY A 1 434 ? -18.947 10.038 17.940 1.00 94.75 434 GLY A N 1
ATOM 3277 C CA . GLY A 1 434 ? -20.389 10.293 17.946 1.00 94.75 434 GLY A CA 1
ATOM 3278 C C . GLY A 1 434 ? -21.073 9.738 16.702 1.00 94.75 434 GLY A C 1
ATOM 3279 O O . GLY A 1 434 ? -21.994 8.934 16.822 1.00 94.75 434 GLY A O 1
ATOM 3280 N N . LEU A 1 435 ? -20.546 10.068 15.520 1.00 95.06 435 LEU A N 1
ATOM 3281 C CA . LEU A 1 435 ? -21.035 9.536 14.250 1.00 95.06 435 LEU A CA 1
ATOM 3282 C C . LEU A 1 435 ? -21.015 8.001 14.229 1.00 95.06 435 LEU A C 1
ATOM 3284 O O . LEU A 1 435 ? -21.992 7.380 13.827 1.00 95.06 435 LEU A O 1
ATOM 3288 N N . LEU A 1 436 ? -19.927 7.364 14.669 1.00 95.56 436 LEU A N 1
ATOM 3289 C CA . LEU A 1 436 ? -19.840 5.901 14.699 1.00 95.56 436 LEU A CA 1
ATOM 3290 C C . LEU A 1 436 ? -20.900 5.294 15.634 1.00 95.56 436 LEU A C 1
ATOM 3292 O O . LEU A 1 436 ? -21.562 4.327 15.259 1.00 95.56 436 LEU A O 1
ATOM 3296 N N . LEU A 1 437 ? -21.135 5.871 16.816 1.00 95.88 437 LEU A N 1
ATOM 3297 C CA . LEU A 1 437 ? -22.216 5.401 17.690 1.00 95.88 437 LEU A CA 1
ATOM 3298 C C . LEU A 1 437 ? -23.599 5.586 17.044 1.00 95.88 437 LEU A C 1
ATOM 3300 O O . LEU A 1 437 ? -24.427 4.680 17.125 1.00 95.88 437 LEU A O 1
ATOM 3304 N N . GLU A 1 438 ? -23.839 6.695 16.337 1.00 96.31 438 GLU A N 1
ATOM 3305 C CA . GLU A 1 438 ? -25.074 6.909 15.563 1.00 96.31 438 GLU A CA 1
ATOM 3306 C C . GLU A 1 438 ? -25.258 5.866 14.449 1.00 96.31 438 GLU A C 1
ATOM 3308 O O . GLU A 1 438 ? -26.384 5.450 14.171 1.00 96.31 438 GLU A O 1
ATOM 3313 N N . LYS A 1 439 ? -24.163 5.396 13.836 1.00 95.44 439 LYS A N 1
ATOM 3314 C CA . LYS A 1 439 ? -24.180 4.294 12.856 1.00 95.44 439 LYS A CA 1
ATOM 3315 C C . LYS A 1 439 ? -24.328 2.906 13.491 1.00 95.44 439 LYS A C 1
ATOM 3317 O O . LYS A 1 439 ? -24.394 1.922 12.760 1.00 95.44 439 LYS A O 1
ATOM 3322 N N . GLY A 1 440 ? -24.418 2.815 14.819 1.00 94.88 440 GLY A N 1
ATOM 3323 C CA . GLY A 1 440 ? -24.696 1.575 15.543 1.00 94.88 440 GLY A CA 1
ATOM 3324 C C . GLY A 1 440 ? -23.460 0.791 15.985 1.00 94.88 440 GLY A C 1
ATOM 3325 O O . GLY A 1 440 ? -23.579 -0.400 16.273 1.00 94.88 440 GLY A O 1
ATOM 3326 N N . PHE A 1 441 ? -22.277 1.414 16.043 1.00 94.94 441 PHE A N 1
ATOM 3327 C CA . PHE A 1 441 ? -21.113 0.781 16.668 1.00 94.94 441 PHE A CA 1
ATOM 3328 C C . PHE A 1 441 ? -21.369 0.543 18.164 1.00 94.94 441 PHE A C 1
ATOM 3330 O O . PHE A 1 441 ? -21.753 1.456 18.894 1.00 94.94 441 PHE A O 1
ATOM 3337 N N . ASP A 1 442 ? -21.113 -0.678 18.635 1.00 94.38 442 ASP A N 1
ATOM 3338 C CA . ASP A 1 442 ? -21.182 -0.996 20.060 1.00 94.38 442 ASP A CA 1
ATOM 3339 C C . ASP A 1 442 ? -19.953 -0.429 20.788 1.00 94.38 442 ASP A C 1
ATOM 3341 O O . ASP A 1 442 ? -18.812 -0.828 20.544 1.00 94.38 442 ASP A O 1
ATOM 3345 N N . VAL A 1 443 ? -20.202 0.493 21.721 1.00 95.50 443 VAL A N 1
ATOM 3346 C CA . VAL A 1 443 ? -19.179 1.134 22.561 1.00 95.50 443 VAL A CA 1
ATOM 3347 C C . VAL A 1 443 ? -18.368 0.125 23.392 1.00 95.50 443 VAL A C 1
ATOM 3349 O O . VAL A 1 443 ? -17.217 0.393 23.753 1.00 95.50 443 VAL A O 1
ATOM 3352 N N . ASN A 1 444 ? -18.943 -1.049 23.665 1.00 94.88 444 ASN A N 1
ATOM 3353 C CA . ASN A 1 444 ? -18.341 -2.124 24.449 1.00 94.88 444 ASN A CA 1
ATOM 3354 C C . ASN A 1 444 ? -17.800 -3.280 23.593 1.00 94.88 444 ASN A C 1
ATOM 3356 O O . ASN A 1 444 ? -17.339 -4.278 24.151 1.00 94.88 444 ASN A O 1
ATOM 3360 N N . ALA A 1 445 ? -17.781 -3.143 22.263 1.00 93.31 445 ALA A N 1
ATOM 3361 C CA . ALA A 1 445 ? -17.214 -4.155 21.381 1.00 93.31 445 ALA A CA 1
ATOM 3362 C C . ALA A 1 445 ? -15.721 -4.384 21.667 1.00 93.31 445 ALA A C 1
ATOM 3364 O O . ALA A 1 445 ? -14.931 -3.446 21.838 1.00 93.31 445 ALA A O 1
ATOM 3365 N N . LEU A 1 446 ? -15.314 -5.653 21.685 1.00 91.81 446 LEU A N 1
ATOM 3366 C CA . LEU A 1 446 ? -13.909 -6.034 21.789 1.00 91.81 446 LEU A CA 1
ATOM 3367 C C . LEU A 1 446 ? -13.245 -5.937 20.408 1.00 91.81 446 LEU A C 1
ATOM 3369 O O . LEU A 1 446 ? -13.738 -6.497 19.430 1.00 91.81 446 LEU A O 1
ATOM 3373 N N . SER A 1 447 ? -12.102 -5.254 20.331 1.00 90.38 447 SER A N 1
ATOM 3374 C CA . SER A 1 447 ? -11.332 -5.135 19.088 1.00 90.38 447 SER A CA 1
ATOM 3375 C C . SER A 1 447 ? -10.922 -6.510 18.558 1.00 90.38 447 SER A C 1
ATOM 3377 O O . SER A 1 447 ? -10.480 -7.334 19.351 1.00 90.38 447 SER A O 1
ATOM 3379 N N . PHE A 1 448 ? -10.974 -6.757 17.250 1.00 86.00 448 PHE A N 1
ATOM 3380 C CA . PHE A 1 448 ? -10.619 -8.054 16.641 1.00 86.00 448 PHE A CA 1
ATOM 3381 C C . PHE A 1 448 ? -11.441 -9.263 17.146 1.00 86.00 448 PHE A C 1
ATOM 3383 O O . PHE A 1 448 ? -11.045 -10.404 16.918 1.00 86.00 448 PHE A O 1
ATOM 3390 N N . ALA A 1 449 ? -12.584 -9.060 17.820 1.00 80.88 449 ALA A N 1
ATOM 3391 C CA . ALA A 1 449 ? -13.393 -10.162 18.364 1.00 80.88 449 ALA A CA 1
ATOM 3392 C C . ALA A 1 449 ? -13.813 -11.185 17.300 1.00 80.88 449 ALA A C 1
ATOM 3394 O O . ALA A 1 449 ? -13.807 -12.388 17.550 1.00 80.88 449 ALA A O 1
ATOM 3395 N N . ASN A 1 450 ? -14.131 -10.691 16.104 1.00 78.44 450 ASN A N 1
ATOM 3396 C CA . ASN A 1 450 ? -14.572 -11.495 14.968 1.00 78.44 450 ASN A CA 1
ATOM 3397 C C . ASN A 1 450 ? -13.438 -11.797 13.975 1.00 78.44 450 ASN A C 1
ATOM 3399 O O . ASN A 1 450 ? -13.708 -12.162 12.838 1.00 78.44 450 ASN A O 1
ATOM 3403 N N . GLN A 1 451 ? -12.177 -11.637 14.395 1.00 80.44 451 GLN A N 1
ATOM 3404 C CA . GLN A 1 451 ? -10.999 -11.911 13.570 1.00 80.44 451 GLN A CA 1
ATOM 3405 C C . GLN A 1 451 ? -10.037 -12.854 14.328 1.00 80.44 451 GLN A C 1
ATOM 3407 O O . GLN A 1 451 ? -9.129 -12.392 15.032 1.00 80.44 451 GLN A O 1
ATOM 3412 N N . PRO A 1 452 ? -10.264 -14.184 14.266 1.00 74.31 452 PRO A N 1
ATOM 3413 C CA . PRO A 1 452 ? -9.550 -15.175 15.076 1.00 74.31 452 PRO A CA 1
ATOM 3414 C C . PRO A 1 452 ? -8.024 -15.104 14.971 1.00 74.31 452 PRO A C 1
ATOM 3416 O O . PRO A 1 452 ? -7.318 -15.256 15.967 1.00 74.31 452 PRO A O 1
ATOM 3419 N N . GLU A 1 453 ? -7.514 -14.810 13.780 1.00 79.31 453 GLU A N 1
ATOM 3420 C CA . GLU A 1 453 ? -6.092 -14.682 13.481 1.00 79.31 453 GLU A CA 1
ATOM 3421 C C . GLU A 1 453 ? -5.395 -13.534 14.240 1.00 79.31 453 GLU A C 1
ATOM 3423 O O . GLU A 1 453 ? -4.184 -13.593 14.460 1.00 79.31 453 GLU A O 1
ATOM 3428 N N . PHE A 1 454 ? -6.141 -12.535 14.729 1.00 77.06 454 PHE A N 1
ATOM 3429 C CA . PHE A 1 454 ? -5.605 -11.399 15.494 1.00 77.06 454 PHE A CA 1
ATOM 3430 C C . PHE A 1 454 ? -5.879 -11.482 17.003 1.00 77.06 454 PHE A C 1
ATOM 3432 O O . PHE A 1 454 ? -5.554 -10.548 17.740 1.00 77.06 454 PHE A O 1
ATOM 3439 N N . GLN A 1 455 ? -6.408 -12.602 17.513 1.00 67.75 455 GLN A N 1
ATOM 3440 C CA . GLN A 1 455 ? -6.703 -12.769 18.946 1.00 67.75 455 GLN A CA 1
ATOM 3441 C C . GLN A 1 455 ? -5.463 -12.649 19.848 1.00 67.75 455 GLN A C 1
ATOM 3443 O O . GLN A 1 455 ? -5.568 -12.240 21.007 1.00 67.75 455 GLN A O 1
ATOM 3448 N N . THR A 1 456 ? -4.264 -12.911 19.317 1.00 73.06 456 THR A N 1
ATOM 3449 C CA . THR A 1 456 ? -2.988 -12.702 20.026 1.00 73.06 456 THR A CA 1
ATOM 3450 C C . THR A 1 456 ? -2.745 -11.235 20.410 1.00 73.06 456 THR A C 1
ATOM 3452 O O . THR A 1 456 ? -1.979 -10.964 21.337 1.00 73.06 456 THR A O 1
ATOM 3455 N N . ARG A 1 457 ? -3.437 -10.277 19.771 1.00 75.50 457 ARG A N 1
ATOM 3456 C CA . ARG A 1 457 ? -3.330 -8.830 20.034 1.00 75.50 457 ARG A CA 1
ATOM 3457 C C . ARG A 1 457 ? -4.114 -8.344 21.262 1.00 75.50 457 ARG A C 1
ATOM 3459 O O . ARG A 1 457 ? -4.132 -7.144 21.524 1.00 75.50 457 ARG A O 1
ATOM 3466 N N . ASN A 1 458 ? -4.710 -9.248 22.046 1.00 82.38 458 ASN A N 1
ATOM 3467 C CA . ASN A 1 458 ? -5.538 -8.935 23.220 1.00 82.38 458 ASN A CA 1
ATOM 3468 C C . ASN A 1 458 ? -6.759 -8.035 22.896 1.00 82.38 458 ASN A C 1
ATOM 3470 O O . ASN A 1 458 ? -6.771 -6.847 23.254 1.00 82.38 458 ASN A O 1
ATOM 3474 N N . PRO A 1 459 ? -7.791 -8.593 22.229 1.00 88.19 459 PRO A N 1
ATOM 3475 C CA . PRO A 1 459 ? -9.112 -7.994 22.085 1.00 88.19 459 PRO A CA 1
ATOM 3476 C C . PRO A 1 459 ? -9.602 -7.280 23.339 1.00 88.19 459 PRO A C 1
ATOM 3478 O O . PRO A 1 459 ? -9.577 -7.825 24.442 1.00 88.19 459 PRO A O 1
ATOM 3481 N N . SER A 1 460 ? -10.004 -6.026 23.165 1.00 92.12 460 SER A N 1
ATOM 3482 C CA . SER A 1 460 ? -10.305 -5.111 24.265 1.00 92.12 460 SER A CA 1
ATOM 3483 C C . SER A 1 460 ? -11.217 -3.976 23.794 1.00 92.12 460 SER A C 1
ATOM 3485 O O . SER A 1 460 ? -11.273 -3.675 22.603 1.00 92.12 460 SER A O 1
ATOM 3487 N N . THR A 1 461 ? -11.956 -3.348 24.709 1.00 94.12 461 THR A N 1
ATOM 3488 C CA . THR A 1 461 ? -12.891 -2.260 24.355 1.00 94.12 461 THR A CA 1
ATOM 3489 C C . THR A 1 461 ? -12.169 -0.962 23.995 1.00 94.12 461 THR A C 1
ATOM 3491 O O . THR A 1 461 ? -11.000 -0.770 24.353 1.00 94.12 461 THR A O 1
ATOM 3494 N N . ALA A 1 462 ? -12.875 -0.029 23.349 1.00 93.25 462 ALA A N 1
ATOM 3495 C CA . ALA A 1 462 ? -12.352 1.312 23.088 1.00 93.25 462 ALA A CA 1
ATOM 3496 C C . ALA A 1 462 ? -11.902 1.994 24.395 1.00 93.25 462 ALA A C 1
ATOM 3498 O O . ALA A 1 462 ? -10.833 2.600 24.453 1.00 93.25 462 ALA A O 1
ATOM 3499 N N . LEU A 1 463 ? -12.634 1.789 25.496 1.00 93.44 463 LEU A N 1
ATOM 3500 C CA . LEU A 1 463 ? -12.254 2.307 26.811 1.00 93.44 463 LEU A CA 1
ATOM 3501 C C . LEU A 1 463 ? -10.903 1.753 27.304 1.00 93.44 463 LEU A C 1
ATOM 3503 O O . LEU A 1 463 ? -10.072 2.517 27.792 1.00 93.44 463 LEU A O 1
ATOM 3507 N N . HIS A 1 464 ? -10.618 0.461 27.106 1.00 91.62 464 HIS A N 1
ATOM 3508 C CA . HIS A 1 464 ? -9.295 -0.096 27.426 1.00 91.62 464 HIS A CA 1
ATOM 3509 C C . HIS A 1 464 ? -8.172 0.555 26.607 1.00 91.62 464 HIS A C 1
ATOM 3511 O O . HIS A 1 464 ? -7.058 0.716 27.111 1.00 91.62 464 HIS A O 1
ATOM 3517 N N . TRP A 1 465 ? -8.419 0.862 25.328 1.00 90.19 465 TRP A N 1
ATOM 3518 C CA . TRP A 1 465 ? -7.441 1.530 24.463 1.00 90.19 465 TRP A CA 1
ATOM 3519 C C . TRP A 1 465 ? -7.196 2.964 24.936 1.00 90.19 465 TRP A C 1
ATOM 3521 O O . TRP A 1 465 ? -6.042 3.391 25.013 1.00 90.19 465 TRP A O 1
ATOM 3531 N N . ALA A 1 466 ? -8.264 3.669 25.321 1.00 89.44 466 ALA A N 1
ATOM 3532 C CA . ALA A 1 466 ? -8.204 5.042 25.812 1.00 89.44 466 ALA A CA 1
ATOM 3533 C C . ALA A 1 466 ? -7.333 5.128 27.068 1.00 89.44 466 ALA A C 1
ATOM 3535 O O . ALA A 1 466 ? -6.404 5.933 27.134 1.00 89.44 466 ALA A O 1
ATOM 3536 N N . VAL A 1 467 ? -7.587 4.224 28.017 1.00 88.88 467 VAL A N 1
ATOM 3537 C CA . VAL A 1 467 ? -6.849 4.135 29.277 1.00 88.88 467 VAL A CA 1
ATOM 3538 C C . VAL A 1 467 ? -5.373 3.803 29.045 1.00 88.88 467 VAL A C 1
ATOM 3540 O O . VAL A 1 467 ? -4.503 4.503 29.552 1.00 88.88 467 VAL A O 1
ATOM 3543 N N . ARG A 1 468 ? -5.054 2.800 28.217 1.00 86.50 468 ARG A N 1
ATOM 3544 C CA . ARG A 1 468 ? -3.652 2.435 27.931 1.00 86.50 468 ARG A CA 1
ATOM 3545 C C . ARG A 1 468 ? -2.880 3.540 27.211 1.00 86.50 468 ARG A C 1
ATOM 3547 O O . ARG A 1 468 ? -1.701 3.752 27.488 1.00 86.50 468 ARG A O 1
ATOM 3554 N N . LYS A 1 469 ? -3.517 4.232 26.260 1.00 83.19 469 LYS A N 1
ATOM 3555 C CA . LYS A 1 469 ? -2.865 5.303 25.492 1.00 83.19 469 LYS A CA 1
ATOM 3556 C C . LYS A 1 469 ? -2.761 6.615 26.277 1.00 83.19 469 LYS A C 1
ATOM 3558 O O . LYS A 1 469 ? -1.893 7.412 25.928 1.00 83.19 469 LYS A O 1
ATOM 3563 N N . HIS A 1 470 ? -3.552 6.821 27.338 1.00 79.69 470 HIS A N 1
ATOM 3564 C CA . HIS A 1 470 ? -3.398 7.953 28.263 1.00 79.69 470 HIS A CA 1
ATOM 3565 C C . HIS A 1 470 ? -1.969 8.025 28.823 1.00 79.69 470 HIS A C 1
ATOM 3567 O O . HIS A 1 470 ? -1.310 9.060 28.717 1.00 79.69 470 HIS A O 1
ATOM 3573 N N . SER A 1 471 ? -1.445 6.895 29.304 1.00 68.69 471 SER A N 1
ATOM 3574 C CA . SER A 1 471 ? -0.094 6.782 29.869 1.00 68.69 471 SER A CA 1
ATOM 3575 C C . SER A 1 471 ? 0.998 7.064 28.835 1.00 68.69 471 SER A C 1
ATOM 3577 O O . SER A 1 471 ? 1.956 7.779 29.116 1.00 68.69 471 SER A O 1
ATOM 3579 N N . ALA A 1 472 ? 0.837 6.529 27.619 1.00 64.25 472 ALA A N 1
ATOM 3580 C CA . ALA A 1 472 ? 1.820 6.645 26.539 1.00 64.25 472 ALA A CA 1
ATOM 3581 C C . ALA A 1 472 ? 1.855 8.035 25.876 1.00 64.25 472 ALA A C 1
ATOM 3583 O O . ALA A 1 472 ? 2.823 8.369 25.199 1.00 64.25 472 ALA A O 1
ATOM 3584 N N . ARG A 1 473 ? 0.799 8.847 26.031 1.00 64.62 473 ARG A N 1
ATOM 3585 C CA . ARG A 1 473 ? 0.650 10.156 25.363 1.00 64.62 473 ARG A CA 1
ATOM 3586 C C . ARG A 1 473 ? 0.502 11.327 26.333 1.00 64.62 473 ARG A C 1
ATOM 3588 O O . ARG A 1 473 ? -0.034 12.371 25.952 1.00 64.62 473 ARG A O 1
ATOM 3595 N N . ARG A 1 474 ? 0.980 11.165 27.570 1.00 58.25 474 ARG A N 1
ATOM 3596 C CA . ARG A 1 474 ? 0.900 12.173 28.637 1.00 58.25 474 ARG A CA 1
ATOM 3597 C C . ARG A 1 474 ? 1.394 13.538 28.126 1.00 58.25 474 ARG A C 1
ATOM 3599 O O . ARG A 1 474 ? 2.550 13.677 27.742 1.00 58.25 474 ARG A O 1
ATOM 3606 N N . GLY A 1 475 ? 0.493 14.523 28.074 1.00 56.44 475 GLY A N 1
ATOM 3607 C CA . GLY A 1 475 ? 0.781 15.898 27.637 1.00 56.44 475 GLY A CA 1
ATOM 3608 C C . GLY A 1 475 ? 0.588 16.218 26.144 1.00 56.44 475 GLY A C 1
ATOM 3609 O O . GLY A 1 475 ? 0.704 17.385 25.790 1.00 56.44 475 GLY A O 1
ATOM 3610 N N . LYS A 1 476 ? 0.271 15.245 25.271 1.00 55.78 476 LYS A N 1
ATOM 3611 C CA . LYS A 1 476 ? 0.082 15.490 23.819 1.00 55.78 476 LYS A CA 1
ATOM 3612 C C . LYS A 1 476 ? -1.377 15.464 23.335 1.00 55.78 476 LYS A C 1
ATOM 3614 O O . LYS A 1 476 ? -1.649 15.994 22.265 1.00 55.78 476 LYS A O 1
ATOM 3619 N N . LYS A 1 477 ? -2.307 14.838 24.069 1.00 64.00 477 LYS A N 1
ATOM 3620 C CA . LYS A 1 477 ? -3.738 14.719 23.699 1.00 64.00 477 LYS A CA 1
ATOM 3621 C C . LYS A 1 477 ? -4.627 14.699 24.942 1.00 64.00 477 LYS A C 1
ATOM 3623 O O . LYS A 1 477 ? -4.214 14.128 25.955 1.00 64.00 477 LYS A O 1
ATOM 3628 N N . ASN A 1 478 ? -5.852 15.230 24.871 1.00 77.25 478 ASN A N 1
ATOM 3629 C CA . ASN A 1 478 ? -6.802 15.173 25.985 1.00 77.25 478 ASN A CA 1
ATOM 3630 C C . ASN A 1 478 ? -7.524 13.815 26.037 1.00 77.25 478 ASN A C 1
ATOM 3632 O O . ASN A 1 478 ? -8.734 13.698 25.841 1.00 77.25 478 ASN A O 1
ATOM 3636 N N . MET A 1 479 ? -6.762 12.753 26.313 1.00 82.81 479 MET A N 1
ATOM 3637 C CA . MET A 1 479 ? -7.312 11.402 26.457 1.00 82.81 479 MET A CA 1
ATOM 3638 C C . MET A 1 479 ? -8.346 11.318 27.591 1.00 82.81 479 MET A C 1
ATOM 3640 O O . MET A 1 479 ? -9.271 10.520 27.485 1.00 82.81 479 MET A O 1
ATOM 3644 N N . LEU A 1 480 ? -8.243 12.163 28.627 1.00 85.31 480 LEU A N 1
ATOM 3645 C CA . LEU A 1 480 ? -9.249 12.261 29.692 1.00 85.31 480 LEU A CA 1
ATOM 3646 C C . LEU A 1 480 ? -10.614 12.694 29.151 1.00 85.31 480 LEU A C 1
ATOM 3648 O O . LEU A 1 480 ? -11.616 12.083 29.512 1.00 85.31 480 LEU A O 1
ATOM 3652 N N . ALA A 1 481 ? -10.663 13.677 28.246 1.00 86.81 481 ALA A N 1
ATOM 3653 C CA . ALA A 1 481 ? -11.912 14.078 27.599 1.00 86.81 481 ALA A CA 1
ATOM 3654 C C . ALA A 1 481 ? -12.522 12.932 26.778 1.00 86.81 481 ALA A C 1
ATOM 3656 O O . ALA A 1 481 ? -13.719 12.678 26.878 1.00 86.81 481 ALA A O 1
ATOM 3657 N N . ARG A 1 482 ? -11.702 12.181 26.028 1.00 88.62 482 ARG A N 1
ATOM 3658 C CA . ARG A 1 482 ? -12.179 11.022 25.249 1.00 88.62 482 ARG A CA 1
ATOM 3659 C C . ARG A 1 482 ? -12.683 9.885 26.150 1.00 88.62 482 ARG A C 1
ATOM 3661 O O . ARG A 1 482 ? -13.691 9.261 25.834 1.00 88.62 482 ARG A O 1
ATOM 3668 N N . VAL A 1 483 ? -12.019 9.637 27.285 1.00 90.44 483 VAL A N 1
ATOM 3669 C CA . VAL A 1 483 ? -12.478 8.683 28.312 1.00 90.44 483 VAL A CA 1
ATOM 3670 C C . VAL A 1 483 ? -13.803 9.141 28.920 1.00 90.44 483 VAL A C 1
ATOM 3672 O O . VAL A 1 483 ? -14.745 8.355 28.965 1.00 90.44 483 VAL A O 1
ATOM 3675 N N . GLY A 1 484 ? -13.899 10.403 29.350 1.00 90.31 484 GLY A N 1
ATOM 3676 C CA . GLY A 1 484 ? -15.127 10.975 29.907 1.00 90.31 484 GLY A CA 1
ATOM 3677 C C . GLY A 1 484 ? -16.299 10.851 28.938 1.00 90.31 484 GLY A C 1
ATOM 3678 O O . GLY A 1 484 ? -17.356 10.346 29.312 1.00 90.31 484 GLY A O 1
ATOM 3679 N N . TRP A 1 485 ? -16.066 11.181 27.667 1.00 92.75 485 TRP A N 1
ATOM 3680 C CA . TRP A 1 485 ? -17.065 11.054 26.613 1.00 92.75 485 TRP A CA 1
ATOM 3681 C C . TRP A 1 485 ? -17.533 9.602 26.423 1.00 92.75 485 TRP A C 1
ATOM 3683 O O . TRP A 1 485 ? -18.736 9.347 26.395 1.00 92.75 485 TRP A O 1
ATOM 3693 N N . LEU A 1 486 ? -16.620 8.621 26.375 1.00 93.81 486 LEU A N 1
ATOM 3694 C CA . LEU A 1 486 ? -16.990 7.198 26.292 1.00 93.81 486 LEU A CA 1
ATOM 3695 C C . LEU A 1 486 ? -17.871 6.761 27.476 1.00 93.81 486 LEU A C 1
ATOM 3697 O O . LEU A 1 486 ? -18.862 6.059 27.285 1.00 93.81 486 LEU A O 1
ATOM 3701 N N . LEU A 1 487 ? -17.546 7.201 28.696 1.00 93.62 487 LEU A N 1
ATOM 3702 C CA . LEU A 1 487 ? -18.328 6.903 29.905 1.00 93.62 487 LEU A CA 1
ATOM 3703 C C . LEU A 1 487 ? -19.701 7.594 29.916 1.00 93.62 487 LEU A C 1
ATOM 3705 O O . LEU A 1 487 ? -20.643 7.126 30.560 1.00 93.62 487 LEU A O 1
ATOM 3709 N N . GLU A 1 488 ? -19.836 8.745 29.264 1.00 93.88 488 GLU A N 1
ATOM 3710 C CA . GLU A 1 488 ? -21.124 9.408 29.032 1.00 93.88 488 GLU A CA 1
ATOM 3711 C C . GLU A 1 488 ? -21.998 8.641 28.045 1.00 93.88 488 GLU A C 1
ATOM 3713 O O . GLU A 1 488 ? -23.210 8.590 28.238 1.00 93.88 488 GLU A O 1
ATOM 3718 N N . HIS A 1 489 ? -21.383 7.945 27.092 1.00 94.81 489 HIS A N 1
ATOM 3719 C CA . HIS A 1 489 ? -22.066 7.191 26.043 1.00 94.81 489 HIS A CA 1
ATOM 3720 C C . HIS A 1 489 ? -22.125 5.679 26.322 1.00 94.81 489 HIS A C 1
ATOM 3722 O O . HIS A 1 489 ? -22.269 4.871 25.410 1.00 94.81 489 HIS A O 1
ATOM 3728 N N . GLY A 1 490 ? -22.052 5.284 27.598 1.00 93.75 490 GLY A N 1
ATOM 3729 C CA . GLY A 1 490 ? -22.368 3.920 28.030 1.00 93.75 490 GLY A CA 1
ATOM 3730 C C . GLY A 1 490 ? -21.214 2.916 27.995 1.00 93.75 490 GLY A C 1
ATOM 3731 O O . GLY A 1 490 ? -21.473 1.719 28.143 1.00 93.75 490 GLY A O 1
ATOM 3732 N N . ALA A 1 491 ? -19.962 3.366 27.857 1.00 95.38 491 ALA A N 1
ATOM 3733 C CA . ALA A 1 491 ? -18.807 2.487 28.020 1.00 95.38 491 ALA A CA 1
ATOM 3734 C C . ALA A 1 491 ? -18.788 1.860 29.423 1.00 95.38 491 ALA A C 1
ATOM 3736 O O . ALA A 1 491 ? -18.877 2.554 30.441 1.00 95.38 491 ALA A O 1
ATOM 3737 N N . ASP A 1 492 ? -18.679 0.538 29.470 1.00 93.38 492 ASP A N 1
ATOM 3738 C CA . ASP A 1 492 ? -18.681 -0.243 30.694 1.00 93.38 492 ASP A CA 1
ATOM 3739 C C . ASP A 1 492 ? -17.250 -0.452 31.210 1.00 93.38 492 ASP A C 1
ATOM 3741 O O . ASP A 1 492 ? -16.357 -0.949 30.518 1.00 93.38 492 ASP A O 1
ATOM 3745 N N . VAL A 1 493 ? -17.043 -0.044 32.461 1.00 93.25 493 VAL A N 1
ATOM 3746 C CA . VAL A 1 493 ? -15.771 -0.140 33.185 1.00 93.25 493 VAL A CA 1
ATOM 3747 C C . VAL A 1 493 ? -15.502 -1.545 33.728 1.00 93.25 493 VAL A C 1
ATOM 3749 O O . VAL A 1 493 ? -14.414 -1.785 34.240 1.00 93.25 493 VAL A O 1
ATOM 3752 N N . GLU A 1 494 ? -16.464 -2.467 33.636 1.00 93.19 494 GLU A N 1
ATOM 3753 C CA . GLU A 1 494 ? -16.340 -3.839 34.144 1.00 93.19 494 GLU A CA 1
ATOM 3754 C C . GLU A 1 494 ? -16.087 -4.879 33.037 1.00 93.19 494 GLU A C 1
ATOM 3756 O O . GLU A 1 494 ? -15.813 -6.043 33.344 1.00 93.19 494 GLU A O 1
ATOM 3761 N N . VAL A 1 495 ? -16.131 -4.488 31.753 1.00 93.44 495 VAL A N 1
ATOM 3762 C CA . VAL A 1 495 ? -15.803 -5.397 30.641 1.00 93.44 495 VAL A CA 1
ATOM 3763 C C . VAL A 1 495 ? -14.359 -5.857 30.779 1.00 93.44 495 VAL A C 1
ATOM 3765 O O . VAL A 1 495 ? -13.465 -5.047 31.009 1.00 93.44 495 VAL A O 1
ATOM 3768 N N . ARG A 1 496 ? -14.125 -7.160 30.615 1.00 91.31 496 ARG A N 1
ATOM 3769 C CA . ARG A 1 496 ? -12.787 -7.750 30.683 1.00 91.31 496 ARG A CA 1
ATOM 3770 C C . ARG A 1 496 ? -12.223 -7.981 29.284 1.00 91.31 496 ARG A C 1
ATOM 3772 O O . ARG A 1 496 ? -12.926 -8.492 28.415 1.00 91.31 496 ARG A O 1
ATOM 3779 N N . ASP A 1 497 ? -10.963 -7.610 29.080 1.00 89.50 497 ASP A N 1
ATOM 3780 C CA . ASP A 1 497 ? -10.191 -7.997 27.895 1.00 89.50 497 ASP A CA 1
ATOM 3781 C C . ASP A 1 497 ? -9.852 -9.505 27.897 1.00 89.50 497 ASP A C 1
ATOM 3783 O O . ASP A 1 497 ? -10.175 -10.227 28.846 1.00 89.50 497 ASP A O 1
ATOM 3787 N N . LEU A 1 498 ? -9.174 -10.011 26.856 1.00 85.56 498 LEU A N 1
ATOM 3788 C CA . LEU A 1 498 ? -8.776 -11.433 26.819 1.00 85.56 498 LEU A CA 1
ATOM 3789 C C . LEU A 1 498 ? -7.784 -11.837 27.919 1.00 85.56 498 LEU A C 1
ATOM 3791 O O . LEU A 1 498 ? -7.650 -13.024 28.212 1.00 85.56 498 LEU A O 1
ATOM 3795 N N . LYS A 1 499 ? -7.089 -10.885 28.549 1.00 85.75 499 LYS A N 1
ATOM 3796 C CA . LYS A 1 499 ? -6.226 -11.138 29.713 1.00 85.75 499 LYS A CA 1
ATOM 3797 C C . LYS A 1 499 ? -7.002 -11.096 31.030 1.00 85.75 499 LYS A C 1
ATOM 3799 O O . LYS A 1 499 ? -6.394 -11.211 32.094 1.00 85.75 499 LYS A O 1
ATOM 3804 N N . GLY A 1 500 ? -8.323 -10.935 30.973 1.00 89.44 500 GLY A N 1
ATOM 3805 C CA . GLY A 1 500 ? -9.194 -10.854 32.134 1.00 89.44 500 GLY A CA 1
ATOM 3806 C C . GLY A 1 500 ? -9.119 -9.516 32.863 1.00 89.44 500 GLY A C 1
ATOM 3807 O O . GLY A 1 500 ? -9.627 -9.437 33.979 1.00 89.44 500 GLY A O 1
ATOM 3808 N N . LYS A 1 501 ? -8.500 -8.482 32.283 1.00 90.69 501 LYS A N 1
ATOM 3809 C CA . LYS A 1 501 ? -8.341 -7.167 32.913 1.00 90.69 501 LYS A CA 1
ATOM 3810 C C . LYS A 1 501 ? -9.477 -6.230 32.534 1.00 90.69 501 LYS A C 1
ATOM 3812 O O . LYS A 1 501 ? -9.926 -6.245 31.397 1.00 90.69 501 LYS A O 1
ATOM 3817 N N . THR A 1 502 ? -9.904 -5.407 33.481 1.00 92.56 502 THR A N 1
ATOM 3818 C CA . THR A 1 502 ? -10.836 -4.288 33.279 1.00 92.56 502 THR A CA 1
ATOM 3819 C C . THR A 1 502 ? -10.086 -3.021 32.845 1.00 92.56 502 THR A C 1
ATOM 3821 O O . THR A 1 502 ? -8.878 -2.907 33.093 1.00 92.56 502 THR A O 1
ATOM 3824 N N . PRO A 1 503 ? -10.763 -2.005 32.270 1.00 90.00 503 PRO A N 1
ATOM 3825 C CA . PRO A 1 503 ? -10.134 -0.724 31.965 1.00 90.00 503 PRO A CA 1
ATOM 3826 C C . PRO A 1 503 ? -9.505 -0.064 33.195 1.00 90.00 503 PRO A C 1
ATOM 3828 O O . PRO A 1 503 ? -8.415 0.489 33.095 1.00 90.00 503 PRO A O 1
ATOM 3831 N N . VAL A 1 504 ? -10.149 -0.161 34.365 1.00 88.75 504 VAL A N 1
ATOM 3832 C CA . VAL A 1 504 ? -9.670 0.442 35.623 1.00 88.75 504 VAL A CA 1
ATOM 3833 C C . VAL A 1 504 ? -8.321 -0.131 36.049 1.00 88.75 504 VAL A C 1
ATOM 3835 O O . VAL A 1 504 ? -7.442 0.615 36.471 1.00 88.75 504 VAL A O 1
ATOM 3838 N N . GLU A 1 505 ? -8.126 -1.441 35.892 1.00 87.50 505 GLU A N 1
ATOM 3839 C CA . GLU A 1 505 ? -6.867 -2.124 36.226 1.00 87.50 505 GLU A CA 1
ATOM 3840 C C . GLU A 1 505 ? -5.700 -1.723 35.304 1.00 87.50 505 GLU A C 1
ATOM 3842 O O . GLU A 1 505 ? -4.546 -2.035 35.599 1.00 87.50 505 GLU A O 1
ATOM 3847 N N . GLY A 1 506 ? -5.981 -1.044 34.186 1.00 82.62 506 GLY A N 1
ATOM 3848 C CA . GLY A 1 506 ? -4.981 -0.505 33.264 1.00 82.62 506 GLY A CA 1
ATOM 3849 C C . GLY A 1 506 ? -4.631 0.973 33.474 1.00 82.62 506 GLY A C 1
ATOM 3850 O O . GLY A 1 506 ? -3.778 1.481 32.744 1.00 82.62 506 GLY A O 1
ATOM 3851 N N . ALA A 1 507 ? -5.283 1.676 34.406 1.00 84.94 507 ALA A N 1
ATOM 3852 C CA . ALA A 1 507 ? -5.094 3.112 34.607 1.00 84.94 507 ALA A CA 1
ATOM 3853 C C . ALA A 1 507 ? -3.743 3.449 35.270 1.00 84.94 507 ALA A C 1
ATOM 3855 O O . ALA A 1 507 ? -3.294 2.759 36.182 1.00 84.94 507 ALA A O 1
ATOM 3856 N N . SER A 1 508 ? -3.086 4.517 34.799 1.00 79.31 508 SER A N 1
ATOM 3857 C CA . SER A 1 508 ? -1.724 4.905 35.211 1.00 79.31 508 SER A CA 1
ATOM 3858 C C . SER A 1 508 ? -1.632 5.876 36.379 1.00 79.31 508 SER A C 1
ATOM 3860 O O . SER A 1 508 ? -0.553 6.036 36.949 1.00 79.31 508 SER A O 1
ATOM 3862 N N . ASP A 1 509 ? -2.708 6.593 36.677 1.00 83.00 509 ASP A N 1
ATOM 3863 C CA . ASP A 1 509 ? -2.715 7.685 37.644 1.00 83.00 509 ASP A CA 1
ATOM 3864 C C . ASP A 1 509 ? -4.085 7.846 38.299 1.00 83.00 509 ASP A C 1
ATOM 3866 O O . ASP A 1 509 ? -5.105 7.389 37.778 1.00 83.00 509 ASP A O 1
ATOM 3870 N N . GLU A 1 510 ? -4.084 8.501 39.462 1.00 82.31 510 GLU A N 1
ATOM 3871 C CA . GLU A 1 510 ? -5.279 8.659 40.292 1.00 82.31 510 GLU A CA 1
ATOM 3872 C C . GLU A 1 510 ? -6.384 9.472 39.617 1.00 82.31 510 GLU A C 1
ATOM 3874 O O . GLU A 1 510 ? -7.549 9.154 39.805 1.00 82.31 510 GLU A O 1
ATOM 3879 N N . ALA A 1 511 ? -6.059 10.457 38.773 1.00 81.69 511 ALA A N 1
ATOM 3880 C CA . ALA A 1 511 ? -7.082 11.250 38.088 1.00 81.69 511 ALA A CA 1
ATOM 3881 C C . ALA A 1 511 ? -7.920 10.387 37.129 1.00 81.69 511 ALA A C 1
ATOM 3883 O O . ALA A 1 511 ? -9.148 10.483 37.094 1.00 81.69 511 ALA A O 1
ATOM 3884 N N . LEU A 1 512 ? -7.267 9.499 36.371 1.00 85.50 512 LEU A N 1
ATOM 3885 C CA . LEU A 1 512 ? -7.957 8.554 35.499 1.00 85.50 512 LEU A CA 1
ATOM 3886 C C . LEU A 1 512 ? -8.708 7.475 36.295 1.00 85.50 512 LEU A C 1
ATOM 3888 O O . LEU A 1 512 ? -9.814 7.091 35.916 1.00 85.50 512 LEU A O 1
ATOM 3892 N N . ILE A 1 513 ? -8.133 7.000 37.403 1.00 86.12 513 ILE A N 1
ATOM 3893 C CA . ILE A 1 513 ? -8.794 6.044 38.302 1.00 86.12 513 ILE A CA 1
ATOM 3894 C C . ILE A 1 513 ? -10.064 6.659 38.900 1.00 86.12 513 ILE A C 1
ATOM 3896 O O . ILE A 1 513 ? -11.110 6.010 38.895 1.00 86.12 513 ILE A O 1
ATOM 3900 N N . GLU A 1 514 ? -9.997 7.898 39.383 1.00 85.69 514 GLU A N 1
ATOM 3901 C CA . GLU A 1 514 ? -11.129 8.635 39.945 1.00 85.69 514 GLU A CA 1
ATOM 3902 C C . GLU A 1 514 ? -12.218 8.857 38.893 1.00 85.69 514 GLU A C 1
ATOM 3904 O O . GLU A 1 514 ? -13.383 8.579 39.167 1.00 85.69 514 GLU A O 1
ATOM 3909 N N . LEU A 1 515 ? -11.855 9.236 37.662 1.00 87.00 515 LEU A N 1
ATOM 3910 C CA . LEU A 1 515 ? -12.807 9.378 36.555 1.00 87.00 515 LEU A CA 1
ATOM 3911 C C . LEU A 1 515 ? -13.551 8.065 36.256 1.00 87.00 515 LEU A C 1
ATOM 3913 O O . LEU A 1 515 ? -14.774 8.057 36.096 1.00 87.00 515 LEU A O 1
ATOM 3917 N N . LEU A 1 516 ? -12.828 6.942 36.208 1.00 87.12 516 LEU A N 1
ATOM 3918 C CA . LEU A 1 516 ? -13.421 5.630 35.945 1.00 87.12 516 LEU A CA 1
ATOM 3919 C C . LEU A 1 516 ? -14.261 5.120 37.133 1.00 87.12 516 LEU A C 1
ATOM 3921 O O . LEU A 1 516 ? -15.284 4.466 36.927 1.00 87.12 516 LEU A O 1
ATOM 3925 N N . ARG A 1 517 ? -13.862 5.423 38.378 1.00 83.31 517 ARG A N 1
ATOM 3926 C CA . ARG A 1 517 ? -14.590 5.031 39.600 1.00 83.31 517 ARG A CA 1
ATOM 3927 C C . ARG A 1 517 ? -15.804 5.919 39.879 1.00 83.31 517 ARG A C 1
ATOM 3929 O O . ARG A 1 517 ? -16.834 5.394 40.284 1.00 83.31 517 ARG A O 1
ATOM 3936 N N . GLY A 1 518 ? -15.744 7.218 39.597 1.00 73.62 518 GLY A N 1
ATOM 3937 C CA . GLY A 1 518 ? -16.832 8.169 39.858 1.00 73.62 518 GLY A CA 1
ATOM 3938 C C . GLY A 1 518 ? -18.126 7.858 39.094 1.00 73.62 518 GLY A C 1
ATOM 3939 O O . GLY A 1 518 ? -19.221 8.150 39.569 1.00 73.62 518 GLY A O 1
ATOM 3940 N N . LYS A 1 519 ? -18.035 7.182 37.941 1.00 62.47 519 LYS A N 1
ATOM 3941 C CA . LYS A 1 519 ? -19.196 6.659 37.190 1.00 62.47 519 LYS A CA 1
ATOM 3942 C C . LYS A 1 519 ? -19.691 5.287 37.675 1.00 62.47 519 LYS A C 1
ATOM 3944 O O . LYS A 1 519 ? -20.801 4.891 37.324 1.00 62.47 519 LYS A O 1
ATOM 3949 N N . LYS A 1 520 ? -18.914 4.565 38.492 1.00 52.44 520 LYS A N 1
ATOM 3950 C CA . LYS A 1 520 ? -19.331 3.297 39.118 1.00 52.44 520 LYS A CA 1
ATOM 3951 C C . LYS A 1 520 ? -20.400 3.530 40.186 1.00 52.44 520 LYS A C 1
ATOM 3953 O O . LYS A 1 520 ? -21.334 2.737 40.306 1.00 52.44 520 LYS A O 1
ATOM 3958 N N . ASP A 1 521 ? -20.294 4.640 40.910 1.00 47.66 521 ASP A N 1
ATOM 3959 C CA . ASP A 1 521 ? -21.209 4.967 42.005 1.00 47.66 521 ASP A CA 1
ATOM 3960 C C . ASP A 1 521 ? -22.539 5.568 41.517 1.00 47.66 521 ASP A C 1
ATOM 3962 O O . ASP A 1 521 ? -23.566 5.394 42.173 1.00 47.66 521 ASP A O 1
ATOM 3966 N N . SER A 1 522 ? -22.585 6.171 40.322 1.00 48.28 522 SER A N 1
ATOM 3967 C CA . SER A 1 522 ? -23.828 6.726 39.759 1.00 48.28 522 SER A CA 1
ATOM 3968 C C . SER A 1 522 ? -24.810 5.663 39.242 1.00 48.28 522 SER A C 1
ATOM 3970 O O . SER A 1 522 ? -26.020 5.877 39.306 1.00 48.28 522 SER A O 1
ATOM 3972 N N . LYS A 1 523 ? -24.336 4.481 38.813 1.00 45.22 523 LYS A N 1
ATOM 3973 C CA . LYS A 1 523 ? -25.207 3.346 38.428 1.00 45.22 523 LYS A CA 1
ATOM 3974 C C . LYS A 1 523 ? -25.813 2.589 39.620 1.00 45.22 523 LYS A C 1
ATOM 3976 O O . LYS A 1 523 ? -26.770 1.849 39.429 1.00 45.22 523 LYS A O 1
ATOM 3981 N N . LYS A 1 524 ? -25.308 2.773 40.847 1.00 43.69 524 LYS A N 1
ATOM 3982 C CA . LYS A 1 524 ? -25.880 2.155 42.064 1.00 43.69 524 LYS A CA 1
ATOM 3983 C C . LYS A 1 524 ? -26.994 2.981 42.725 1.00 43.69 524 LYS A C 1
ATOM 3985 O O . LYS A 1 524 ? -27.602 2.498 43.673 1.00 43.69 524 LYS A O 1
ATOM 3990 N N . GLY A 1 525 ? -27.264 4.196 42.242 1.00 38.44 525 GLY A N 1
ATOM 3991 C CA . GLY A 1 525 ? -28.231 5.131 42.836 1.00 38.44 525 GLY A CA 1
ATOM 3992 C C . GLY A 1 525 ? -29.619 5.180 42.184 1.00 38.44 525 GLY A C 1
ATOM 3993 O O . GLY A 1 525 ? -30.417 6.031 42.559 1.00 38.44 525 GLY A O 1
ATOM 3994 N N . THR A 1 526 ? -29.916 4.321 41.204 1.00 40.22 526 THR A N 1
ATOM 3995 C CA . THR A 1 526 ? -31.236 4.250 40.544 1.00 40.22 526 THR A CA 1
ATOM 3996 C C . THR A 1 526 ? -31.733 2.805 40.506 1.00 40.22 526 THR A C 1
ATOM 3998 O O . THR A 1 526 ? -31.636 2.120 39.492 1.00 40.22 526 THR A O 1
ATOM 4001 N N . ALA A 1 527 ? -32.233 2.332 41.645 1.00 33.09 527 ALA A N 1
ATOM 4002 C CA . ALA A 1 527 ? -33.034 1.117 41.762 1.00 33.09 527 ALA A CA 1
ATOM 4003 C C . ALA A 1 527 ? -34.194 1.377 42.723 1.00 33.09 527 ALA A C 1
ATOM 4005 O O . ALA A 1 527 ? -33.935 2.017 43.770 1.00 33.09 527 ALA A O 1
#

pLDDT: mean 70.64, std 23.05, range [21.22, 98.5]

Radius of gyration: 29.61 Å; chains: 1; bounding box: 80×54×76 Å